Protein AF-A0A671Q4H2-F1 (afdb_monomer)

Secondary structure (DSSP, 8-state):
----HHHHHHHHHHHHHTT--TT-SSTTGGGGSHHHHHHHHHH-TTTS-HHHHTTSPP-SS--HHHHHHHHHHHHHHHHHHHHHHHHHHHHHHHHHHHHHHHHHHHHHHHHHHHHHHHHHHHHHHHHHHHHHHHHHHHHHHHHHHHHHHHHHHHHHHHHHHHHHHHHHHHHHHHHHHHHHHHHHHHHHHHHHHHHHHHHHHHHHHHHHHHHHHHHTT--------HHHHHHHHHHHHHHHHHHHHHHHHHHHHHHHHHHHHHHHHHHHHHHHHHHHHHHHHHHHHHHHHHHHHHH---S--S---HHHHHHHHHHHHHHHHHHHHHHHHHHHHHHHHHHHHHHHHHHHHHHHHHHHHHHHHHSSS-------HHHHHHHHHHHHHTTS-----

pLDDT: mean 83.8, std 16.34, range [29.48, 98.38]

Mean predicted aligned error: 22.12 Å

Sequence (393 aa):
MSLNKHQLSDSLFIWLQTFQVPSCVSKHELTSGVAIAHVLNKIDSSWFNETWLSRIKEDGGTNWRLKVSNLKKILQSMMEYYHDVSYVLQVRLLEERNHVYMQRTCELEEELRRANAIRSQLDTYKRQVKERCLHCSRQHTSLHRQCEDTVVRLQQENKTLCVQEESYRHRLEELQTQLEDSQRSQNTLETQNRLSQQQISELSAQVEELQRALQEQDSKTEDSSLLKKKLEEHLEKLHEAHSDLQRKREVIDDLEPHKIDELQEILKKKDEDMRRMEDRYKRYVEKARTVIKTLDPKQKSSAVPAEVQVLKNQLTEKDRKIQHLEHDFERTRSRHDQEEKLIISAWYNMGMALHQKVAGERSGPSSAPAQSFLAQQRQWTQARRGLSRLQPR

Structure (mmCIF, N/CA/C/O backbone):
data_AF-A0A671Q4H2-F1
#
_entry.id   AF-A0A671Q4H2-F1
#
loop_
_atom_site.group_PDB
_atom_site.id
_atom_site.type_symbol
_atom_site.label_atom_id
_atom_site.label_alt_id
_atom_site.label_comp_id
_atom_site.label_asym_id
_atom_site.label_entity_id
_atom_site.label_seq_id
_atom_site.pdbx_PDB_ins_code
_atom_site.Cartn_x
_atom_site.Cartn_y
_atom_site.Cartn_z
_atom_site.occupancy
_atom_site.B_iso_or_equiv
_atom_site.auth_seq_id
_atom_site.auth_comp_id
_atom_site.auth_asym_id
_atom_site.auth_atom_id
_atom_site.pdbx_PDB_model_num
ATOM 1 N N . MET A 1 1 ? 18.359 29.100 -56.037 1.00 44.12 1 MET A N 1
ATOM 2 C CA . MET A 1 1 ? 19.430 30.046 -56.420 1.00 44.12 1 MET A CA 1
ATOM 3 C C . MET A 1 1 ? 20.361 29.335 -57.384 1.00 44.12 1 MET A C 1
ATOM 5 O O . MET A 1 1 ? 20.897 28.300 -57.011 1.00 44.12 1 MET A O 1
ATOM 9 N N . SER A 1 2 ? 20.484 29.791 -58.632 1.00 55.50 2 SER A N 1
ATOM 10 C CA . SER A 1 2 ? 21.383 29.145 -59.594 1.00 55.50 2 SER A CA 1
ATOM 11 C C . SER A 1 2 ? 22.828 29.434 -59.194 1.00 55.50 2 SER A C 1
ATOM 13 O O . SER A 1 2 ? 23.267 30.581 -59.288 1.00 55.50 2 SER A O 1
ATOM 15 N N . LEU A 1 3 ? 23.565 28.423 -58.727 1.00 60.41 3 LEU A N 1
ATOM 16 C CA . LEU A 1 3 ? 25.007 28.558 -58.531 1.00 60.41 3 LEU A CA 1
ATOM 17 C C . LEU A 1 3 ? 25.649 29.000 -59.851 1.00 60.41 3 LEU A C 1
ATOM 19 O O . LEU A 1 3 ? 25.435 28.368 -60.890 1.00 60.41 3 LEU A O 1
ATOM 23 N N . ASN A 1 4 ? 26.454 30.063 -59.807 1.00 81.75 4 ASN A N 1
ATOM 24 C CA . ASN A 1 4 ? 27.285 30.442 -60.939 1.00 81.75 4 ASN A CA 1
ATOM 25 C C . ASN A 1 4 ? 28.351 29.351 -61.135 1.00 81.75 4 ASN A C 1
ATOM 27 O O . ASN A 1 4 ? 29.315 29.254 -60.374 1.00 81.75 4 ASN A O 1
ATOM 31 N N . LYS A 1 5 ? 28.147 28.495 -62.142 1.00 78.56 5 LYS A N 1
ATOM 32 C CA . LYS A 1 5 ? 28.994 27.325 -62.418 1.00 78.56 5 LYS A CA 1
ATOM 33 C C . LYS A 1 5 ? 30.460 27.701 -62.654 1.00 78.56 5 LYS A C 1
ATOM 35 O O . LYS A 1 5 ? 31.338 26.891 -62.376 1.00 78.56 5 LYS A O 1
ATOM 40 N N . HIS A 1 6 ? 30.730 28.908 -63.154 1.00 79.19 6 HIS A N 1
ATOM 41 C CA . HIS A 1 6 ? 32.094 29.382 -63.393 1.00 79.19 6 HIS A CA 1
ATOM 42 C C . HIS A 1 6 ? 32.802 29.714 -62.082 1.00 79.19 6 HIS A C 1
ATOM 44 O O . HIS A 1 6 ? 33.867 29.163 -61.829 1.00 79.19 6 HIS A O 1
ATOM 50 N N . GLN A 1 7 ? 32.143 30.469 -61.197 1.00 83.56 7 GLN A N 1
ATOM 51 C CA . GLN A 1 7 ? 32.669 30.776 -59.865 1.00 83.56 7 GLN A CA 1
ATOM 52 C C . GLN A 1 7 ? 32.925 29.503 -59.043 1.00 83.56 7 GLN A C 1
ATOM 54 O O . GLN A 1 7 ? 33.962 29.381 -58.396 1.00 83.56 7 GLN A O 1
ATOM 59 N N . LEU A 1 8 ? 32.017 28.521 -59.114 1.00 84.38 8 LEU A N 1
ATOM 60 C CA . LEU A 1 8 ? 32.215 27.223 -58.466 1.00 84.38 8 LEU A CA 1
ATOM 61 C C . LEU A 1 8 ? 33.423 26.474 -59.052 1.00 84.38 8 LEU A C 1
ATOM 63 O O . LEU A 1 8 ? 34.236 25.944 -58.302 1.00 84.38 8 LEU A O 1
ATOM 67 N N . SER A 1 9 ? 33.559 26.442 -60.381 1.00 84.69 9 SER A N 1
ATOM 68 C CA . SER A 1 9 ? 34.696 25.799 -61.047 1.00 84.69 9 SER A CA 1
ATOM 69 C C . SER A 1 9 ? 36.030 26.464 -60.702 1.00 84.69 9 SER A C 1
ATOM 71 O O . SER A 1 9 ? 37.021 25.751 -60.583 1.00 84.69 9 SER A O 1
ATOM 73 N N . ASP A 1 10 ? 36.068 27.790 -60.545 1.00 86.38 10 ASP A N 1
ATOM 74 C CA . ASP A 1 10 ? 37.256 28.526 -60.097 1.00 86.38 10 ASP A CA 1
ATOM 75 C C . ASP A 1 10 ? 37.644 28.142 -58.668 1.00 86.38 10 ASP A C 1
ATOM 77 O O . ASP A 1 10 ? 38.788 27.767 -58.416 1.00 86.38 10 ASP A O 1
ATOM 81 N N . SER A 1 11 ? 36.684 28.161 -57.739 1.00 89.44 11 SER A N 1
ATOM 82 C CA . SER A 1 11 ? 36.936 27.786 -56.343 1.00 89.44 11 SER A CA 1
ATOM 83 C C . SER A 1 11 ? 37.366 26.323 -56.197 1.00 89.44 11 SER A C 1
ATOM 85 O O . SER A 1 11 ? 38.308 26.032 -55.462 1.00 89.44 11 SER A O 1
ATOM 87 N N . LEU A 1 12 ? 36.722 25.402 -56.923 1.00 88.88 12 LEU A N 1
ATOM 88 C CA . LEU A 1 12 ? 37.090 23.984 -56.913 1.00 88.88 12 LEU A CA 1
ATOM 89 C C . LEU A 1 12 ? 38.470 23.743 -57.525 1.00 88.88 12 LEU A C 1
ATOM 91 O O . LEU A 1 12 ? 39.203 22.888 -57.040 1.00 88.88 12 LEU A O 1
ATOM 95 N N . PHE A 1 13 ? 38.846 24.495 -58.560 1.00 87.94 13 PHE A N 1
ATOM 96 C CA . PHE A 1 13 ? 40.175 24.390 -59.155 1.00 87.94 13 PHE A CA 1
ATOM 97 C C . PHE A 1 13 ? 41.271 24.818 -58.173 1.00 87.94 13 PHE A C 1
ATOM 99 O O . PHE A 1 13 ? 42.241 24.086 -57.998 1.00 87.94 13 PHE A O 1
ATOM 106 N N . ILE A 1 14 ? 41.079 25.944 -57.473 1.00 89.12 14 ILE A N 1
ATOM 107 C CA . ILE A 1 14 ? 42.003 26.405 -56.422 1.00 89.12 14 ILE A CA 1
ATOM 108 C C . ILE A 1 14 ? 42.139 25.344 -55.322 1.00 89.12 14 ILE A C 1
ATOM 110 O O . ILE A 1 14 ? 43.246 25.055 -54.874 1.00 89.12 14 ILE A O 1
ATOM 114 N N . TRP A 1 15 ? 41.026 24.728 -54.914 1.00 92.06 15 TRP A N 1
ATOM 115 C CA . TRP A 1 15 ? 41.045 23.633 -53.943 1.00 92.06 15 TRP A CA 1
ATOM 116 C C . TRP A 1 15 ? 41.792 22.396 -54.467 1.00 92.06 15 TRP A C 1
ATOM 118 O O . TRP A 1 15 ? 42.620 21.842 -53.756 1.00 92.06 15 TRP A O 1
ATOM 128 N N . LEU A 1 16 ? 41.589 21.984 -55.722 1.00 89.81 16 LEU A N 1
ATOM 129 C CA . LEU A 1 16 ? 42.325 20.853 -56.307 1.00 89.81 16 LEU A CA 1
ATOM 130 C C . LEU A 1 16 ? 43.844 21.096 -56.333 1.00 89.81 16 LEU A C 1
ATOM 132 O O . LEU A 1 16 ? 44.620 20.173 -56.082 1.00 89.81 16 LEU A O 1
ATOM 136 N N . GLN A 1 17 ? 44.283 22.337 -56.565 1.00 89.06 17 GLN A N 1
ATOM 137 C CA . GLN A 1 17 ? 45.705 22.692 -56.567 1.00 89.06 17 GLN A CA 1
ATOM 138 C C . GLN A 1 17 ? 46.384 22.498 -55.202 1.00 89.06 17 GLN A C 1
ATOM 140 O O . GLN A 1 17 ? 47.594 22.258 -55.162 1.00 89.06 17 GLN A O 1
ATOM 145 N N . THR A 1 18 ? 45.643 22.508 -54.084 1.00 91.31 18 THR A N 1
ATOM 146 C CA . THR A 1 18 ? 46.237 22.282 -52.752 1.00 91.31 18 THR A CA 1
ATOM 147 C C . THR A 1 18 ? 46.792 20.869 -52.586 1.00 91.31 18 THR A C 1
ATOM 149 O O . THR A 1 18 ? 47.650 20.648 -51.735 1.00 91.31 18 THR A O 1
ATOM 152 N N . PHE A 1 19 ? 46.341 19.910 -53.400 1.00 89.06 19 PHE A N 1
ATOM 153 C CA . PHE A 1 19 ? 46.813 18.525 -53.358 1.00 89.06 19 PHE A CA 1
ATOM 154 C C . PHE A 1 19 ? 48.172 18.319 -54.035 1.00 89.06 19 PHE A C 1
ATOM 156 O O . PHE A 1 19 ? 48.761 17.249 -53.861 1.00 89.06 19 PHE A O 1
ATOM 163 N N . GLN A 1 20 ? 48.675 19.312 -54.783 1.00 88.62 20 GLN A N 1
ATOM 164 C CA . GLN A 1 20 ? 49.980 19.270 -55.457 1.00 88.62 20 GLN A CA 1
ATOM 165 C C . GLN A 1 20 ? 50.166 17.982 -56.284 1.00 88.62 20 GLN A C 1
ATOM 167 O O . GLN A 1 20 ? 51.137 17.246 -56.114 1.00 88.62 20 GLN A O 1
ATOM 172 N N . VAL A 1 21 ? 49.174 17.657 -57.117 1.00 86.69 21 VAL A N 1
ATOM 173 C CA . VAL A 1 21 ? 49.172 16.454 -57.967 1.00 86.69 21 VAL A CA 1
ATOM 174 C C . VAL A 1 21 ? 49.657 16.764 -59.392 1.00 86.69 21 VAL A C 1
ATOM 176 O O . VAL A 1 21 ? 49.542 17.913 -59.833 1.00 86.69 21 VAL A O 1
ATOM 179 N N . PRO A 1 22 ? 50.156 15.759 -60.139 1.00 82.31 22 PRO A N 1
ATOM 180 C CA . PRO A 1 22 ? 50.504 15.920 -61.550 1.00 82.31 22 PRO A CA 1
ATOM 181 C C . PRO A 1 22 ? 49.316 16.400 -62.400 1.00 82.31 22 PRO A C 1
ATOM 183 O O . PRO A 1 22 ? 48.157 16.123 -62.086 1.00 82.31 22 PRO A O 1
ATOM 186 N N . SER A 1 23 ? 49.609 17.122 -63.489 1.00 78.44 23 SER A N 1
ATOM 187 C CA . SER A 1 23 ? 48.615 17.575 -64.484 1.00 78.44 23 SER A CA 1
ATOM 188 C C . SER A 1 23 ? 47.479 18.457 -63.927 1.00 78.44 23 SER A C 1
ATOM 190 O O . SER A 1 23 ? 46.358 18.440 -64.440 1.00 78.44 23 SER A O 1
ATOM 192 N N . CYS A 1 24 ? 47.755 19.214 -62.856 1.00 81.88 24 CYS A N 1
ATOM 193 C CA . CYS A 1 24 ? 46.817 20.135 -62.199 1.00 81.88 24 CYS A CA 1
ATOM 194 C C . CYS A 1 24 ? 47.294 21.602 -62.257 1.00 81.88 24 CYS A C 1
ATOM 196 O O . CYS A 1 24 ? 47.144 22.362 -61.297 1.00 81.88 24 CYS A O 1
ATOM 198 N N . VAL A 1 25 ? 47.892 22.019 -63.379 1.00 80.88 25 VAL A N 1
ATOM 199 C CA . VAL A 1 25 ? 48.411 23.389 -63.563 1.00 80.88 25 VAL A CA 1
ATOM 200 C C . VAL A 1 25 ? 47.384 24.282 -64.259 1.00 80.88 25 VAL A C 1
ATOM 202 O O . VAL A 1 25 ? 47.241 25.455 -63.919 1.00 80.88 25 VAL A O 1
ATOM 205 N N . SER A 1 26 ? 46.606 23.715 -65.185 1.00 84.25 26 SER A N 1
ATOM 206 C CA . SER A 1 26 ? 45.548 24.416 -65.920 1.00 84.25 26 SER A CA 1
ATOM 207 C C . SER A 1 26 ? 44.223 23.656 -65.879 1.00 84.25 26 SER A C 1
ATOM 209 O O . SER A 1 26 ? 44.186 22.426 -65.883 1.00 84.25 26 SER A O 1
ATOM 211 N N . LYS A 1 27 ? 43.100 24.384 -65.944 1.00 81.38 27 LYS A N 1
ATOM 212 C CA . LYS A 1 27 ? 41.759 23.784 -66.069 1.00 81.38 27 LYS A CA 1
ATOM 213 C C . LYS A 1 27 ? 41.634 22.865 -67.288 1.00 81.38 27 LYS A C 1
ATOM 215 O O . LYS A 1 27 ? 40.866 21.907 -67.256 1.00 81.38 27 LYS A O 1
ATOM 220 N N . HIS A 1 28 ? 42.387 23.134 -68.355 1.00 80.25 28 HIS A N 1
ATOM 221 C CA . HIS A 1 28 ? 42.393 22.284 -69.546 1.00 80.25 28 HIS A CA 1
ATOM 222 C C . HIS A 1 28 ? 43.015 20.907 -69.283 1.00 80.25 28 HIS A C 1
ATOM 224 O O . HIS A 1 28 ? 42.576 19.923 -69.878 1.00 80.25 28 HIS A O 1
ATOM 230 N N . GLU A 1 29 ? 43.977 20.803 -68.367 1.00 82.25 29 GLU A N 1
ATOM 231 C CA . GLU A 1 29 ? 44.638 19.538 -68.024 1.00 82.25 29 GLU A CA 1
ATOM 232 C C . GLU A 1 29 ? 43.724 18.622 -67.203 1.00 82.25 29 GLU A C 1
ATOM 234 O O . GLU A 1 29 ? 43.750 17.403 -67.388 1.00 82.25 29 GLU A O 1
ATOM 239 N N . LEU A 1 30 ? 42.806 19.201 -66.415 1.00 85.25 30 LEU A N 1
ATOM 240 C CA . LEU A 1 30 ? 41.781 18.446 -65.684 1.00 85.25 30 LEU A CA 1
ATOM 241 C C . LEU A 1 30 ? 40.871 17.621 -66.601 1.00 85.25 30 LEU A C 1
ATOM 243 O O . LEU A 1 30 ? 40.343 16.591 -66.183 1.00 85.25 30 LEU A O 1
ATOM 247 N N . THR A 1 31 ? 40.711 18.029 -67.867 1.00 86.62 31 THR A N 1
ATOM 248 C CA . THR A 1 31 ? 39.881 17.299 -68.843 1.00 86.62 31 THR A CA 1
ATOM 249 C C . THR A 1 31 ? 40.400 15.892 -69.144 1.00 86.62 31 THR A C 1
ATOM 251 O O . THR A 1 31 ? 39.652 15.071 -69.665 1.00 86.62 31 THR A O 1
ATOM 254 N N . SER A 1 32 ? 41.663 15.596 -68.818 1.00 88.38 32 SER A N 1
ATOM 255 C CA . SER A 1 32 ? 42.254 14.258 -68.948 1.00 88.38 32 SER A CA 1
ATOM 256 C C . SER A 1 32 ? 41.763 13.257 -67.894 1.00 88.38 32 SER A C 1
ATOM 258 O O . SER A 1 32 ? 41.869 12.046 -68.104 1.00 88.38 32 SER A O 1
ATOM 260 N N . GLY A 1 33 ? 41.243 13.754 -66.765 1.00 89.00 33 GLY A N 1
ATOM 261 C CA . GLY A 1 33 ? 40.893 12.963 -65.585 1.00 89.00 33 GLY A CA 1
ATOM 262 C C . GLY A 1 33 ? 42.085 12.550 -64.711 1.00 89.00 33 GLY A C 1
ATOM 263 O O . GLY A 1 33 ? 41.873 12.122 -63.584 1.00 89.00 33 GLY A O 1
ATOM 264 N N . VAL A 1 34 ? 43.328 12.718 -65.170 1.00 90.81 34 VAL A N 1
ATOM 265 C CA . VAL A 1 34 ? 44.542 12.238 -64.479 1.00 90.81 34 VAL A CA 1
ATOM 266 C C . VAL A 1 34 ? 44.724 12.924 -63.124 1.00 90.81 34 VAL A C 1
ATOM 268 O O . VAL A 1 34 ? 44.780 12.256 -62.094 1.00 90.81 34 VAL A O 1
ATOM 271 N N . ALA A 1 35 ? 44.697 14.259 -63.096 1.00 90.88 35 ALA A N 1
ATOM 272 C CA . ALA A 1 35 ? 44.771 15.025 -61.852 1.00 90.88 35 ALA A CA 1
ATOM 273 C C . ALA A 1 35 ? 43.654 14.653 -60.863 1.00 90.88 35 ALA A C 1
ATOM 275 O O . ALA A 1 35 ? 43.903 14.513 -59.670 1.00 90.88 35 ALA A O 1
ATOM 276 N N . ILE A 1 36 ? 42.429 14.439 -61.358 1.00 92.81 36 ILE A N 1
ATOM 277 C CA . ILE A 1 36 ? 41.286 14.042 -60.523 1.00 92.81 36 ILE A CA 1
ATOM 278 C C . ILE A 1 36 ? 41.538 12.661 -59.905 1.00 92.81 36 ILE A C 1
ATOM 280 O O . ILE A 1 36 ? 41.291 12.473 -58.718 1.00 92.81 36 ILE A O 1
ATOM 284 N N . ALA A 1 37 ? 42.075 11.713 -60.676 1.00 94.00 37 ALA A N 1
ATOM 285 C CA . ALA A 1 37 ? 42.405 10.383 -60.177 1.00 94.00 37 ALA A CA 1
ATOM 286 C C . ALA A 1 37 ? 43.486 10.418 -59.084 1.00 94.00 37 ALA A C 1
ATOM 288 O O . ALA A 1 37 ? 43.329 9.768 -58.052 1.00 94.00 37 ALA A O 1
ATOM 289 N N . HIS A 1 38 ? 44.533 11.230 -59.257 1.00 92.38 38 HIS A N 1
ATOM 290 C CA . HIS A 1 38 ? 45.553 11.420 -58.223 1.00 92.38 38 HIS A CA 1
ATOM 291 C C . HIS A 1 38 ? 44.998 12.073 -56.952 1.00 92.38 38 HIS A C 1
ATOM 293 O O . HIS A 1 38 ? 45.385 11.691 -55.850 1.00 92.38 38 HIS A O 1
ATOM 299 N N . VAL A 1 39 ? 44.080 13.037 -57.076 1.00 94.88 39 VAL A N 1
ATOM 300 C CA . VAL A 1 39 ? 43.413 13.627 -55.904 1.00 94.88 39 VAL A CA 1
ATOM 301 C C . VAL A 1 39 ? 42.565 12.586 -55.177 1.00 94.88 39 VAL A C 1
ATOM 303 O O . VAL A 1 39 ? 42.646 12.500 -53.956 1.00 94.88 39 VAL A O 1
ATOM 306 N N . LEU A 1 40 ? 41.801 11.759 -55.898 1.00 94.81 40 LEU A N 1
ATOM 307 C CA . LEU A 1 40 ? 40.991 10.696 -55.293 1.00 94.81 40 LEU A CA 1
ATOM 308 C C . LEU A 1 40 ? 41.851 9.666 -54.543 1.00 94.81 40 LEU A C 1
ATOM 310 O O . LEU A 1 40 ? 41.525 9.325 -53.409 1.00 94.81 40 LEU A O 1
ATOM 314 N N . ASN A 1 41 ? 42.988 9.256 -55.114 1.00 94.88 41 ASN A N 1
ATOM 315 C CA . ASN A 1 41 ? 43.979 8.410 -54.437 1.00 94.88 41 ASN A CA 1
ATOM 316 C C . ASN A 1 41 ? 44.547 9.057 -53.160 1.00 94.88 41 ASN A C 1
ATOM 318 O O . ASN A 1 41 ? 44.743 8.364 -52.167 1.00 94.88 41 ASN A O 1
ATOM 322 N N . LYS A 1 42 ? 44.758 10.381 -53.143 1.00 93.38 42 LYS A N 1
ATOM 323 C CA . LYS A 1 42 ? 45.187 11.098 -51.929 1.00 93.38 42 LYS A CA 1
ATOM 324 C C . LYS A 1 42 ? 44.092 11.230 -50.871 1.00 93.38 42 LYS A C 1
ATOM 326 O O . LYS A 1 42 ? 44.417 11.279 -49.689 1.00 93.38 42 LYS A O 1
ATOM 331 N N . ILE A 1 43 ? 42.828 11.346 -51.280 1.00 93.06 43 ILE A N 1
ATOM 332 C CA . ILE A 1 43 ? 41.686 11.446 -50.360 1.00 93.06 43 ILE A CA 1
ATOM 333 C C . ILE A 1 43 ? 41.469 10.113 -49.644 1.00 93.06 43 ILE A C 1
ATOM 335 O O . ILE A 1 43 ? 41.287 10.100 -48.430 1.00 93.06 43 ILE A O 1
ATOM 339 N N . ASP A 1 44 ? 41.505 9.009 -50.388 1.00 92.81 44 ASP A N 1
ATOM 340 C CA . ASP A 1 44 ? 41.329 7.671 -49.836 1.00 92.81 44 ASP A CA 1
ATOM 341 C C . ASP A 1 44 ? 42.132 6.648 -50.645 1.00 92.81 44 ASP A C 1
ATOM 343 O O . ASP A 1 44 ? 41.659 6.071 -51.630 1.00 92.81 44 ASP A O 1
ATOM 347 N N . SER A 1 45 ? 43.371 6.417 -50.214 1.00 93.44 45 SER A N 1
ATOM 348 C CA . SER A 1 45 ? 44.292 5.482 -50.866 1.00 93.44 45 SER A CA 1
ATOM 349 C C . SER A 1 45 ? 43.901 4.017 -50.669 1.00 93.44 45 SER A C 1
ATOM 351 O O . SER A 1 45 ? 44.410 3.154 -51.387 1.00 93.44 45 SER A O 1
ATOM 353 N N . SER A 1 46 ? 42.994 3.721 -49.728 1.00 91.88 46 SER A N 1
ATOM 354 C CA . SER A 1 46 ? 42.495 2.364 -49.504 1.00 91.88 46 SER A CA 1
ATOM 355 C C . SER A 1 46 ? 41.521 1.946 -50.608 1.00 91.88 46 SER A C 1
ATOM 357 O O . SER A 1 46 ? 41.635 0.841 -51.146 1.00 91.88 46 SER A O 1
ATOM 359 N N . TRP A 1 47 ? 40.634 2.863 -51.014 1.00 92.44 47 TRP A N 1
ATOM 360 C CA . TRP A 1 47 ? 39.673 2.647 -52.095 1.00 92.44 47 TRP A CA 1
ATOM 361 C C . TRP A 1 47 ? 40.269 2.954 -53.471 1.00 92.44 47 TRP A C 1
ATOM 363 O O . TRP A 1 47 ? 40.296 2.104 -54.364 1.00 92.44 47 TRP A O 1
ATOM 373 N N . PHE A 1 48 ? 40.817 4.158 -53.643 1.00 95.56 48 PHE A N 1
ATOM 374 C CA . PHE A 1 48 ? 41.436 4.612 -54.887 1.00 95.56 48 PHE A CA 1
ATOM 375 C C . PHE A 1 48 ? 42.924 4.252 -54.910 1.00 95.56 48 PHE A C 1
ATOM 377 O O . PHE A 1 48 ? 43.783 5.115 -55.044 1.00 95.56 48 PHE A O 1
ATOM 384 N N . ASN A 1 49 ? 43.245 2.971 -54.747 1.00 94.75 49 ASN A N 1
ATOM 385 C CA . ASN A 1 49 ? 44.624 2.491 -54.625 1.00 94.75 49 ASN A CA 1
ATOM 386 C C . ASN A 1 49 ? 45.451 2.611 -55.926 1.00 94.75 49 ASN A C 1
ATOM 388 O O . ASN A 1 49 ? 44.928 2.875 -57.011 1.00 94.75 49 ASN A O 1
ATOM 392 N N . GLU A 1 50 ? 46.757 2.347 -55.829 1.00 94.06 50 GLU A N 1
ATOM 393 C CA . GLU A 1 50 ? 47.702 2.397 -56.962 1.00 94.06 50 GLU A CA 1
ATOM 394 C C . GLU A 1 50 ? 47.286 1.503 -58.145 1.00 94.06 50 GLU A C 1
ATOM 396 O O . GLU A 1 50 ? 47.487 1.844 -59.312 1.00 94.06 50 GLU A O 1
ATOM 401 N N . THR A 1 51 ? 46.632 0.368 -57.868 1.00 94.56 51 THR A N 1
ATOM 402 C CA . THR A 1 51 ? 46.149 -0.542 -58.918 1.00 94.56 51 THR A CA 1
ATOM 403 C C . THR A 1 51 ? 44.998 0.084 -59.702 1.00 94.56 51 THR A C 1
ATOM 405 O O . THR A 1 51 ? 44.952 -0.039 -60.927 1.00 94.56 51 THR A O 1
ATOM 408 N N . TRP A 1 52 ? 44.076 0.776 -59.032 1.00 96.19 52 TRP A N 1
ATOM 409 C CA . TRP A 1 52 ? 43.019 1.539 -59.693 1.00 96.19 52 TRP A CA 1
ATOM 410 C C . TRP A 1 52 ? 43.590 2.730 -60.470 1.00 96.19 52 TRP A C 1
ATOM 412 O O . TRP A 1 52 ? 43.251 2.903 -61.644 1.00 96.19 52 TRP A O 1
ATOM 422 N N . LEU A 1 53 ? 44.502 3.489 -59.856 1.00 94.19 53 LEU A N 1
ATOM 423 C CA . LEU A 1 53 ? 45.135 4.664 -60.456 1.00 94.19 53 LEU A CA 1
ATOM 424 C C . LEU A 1 53 ? 45.869 4.311 -61.759 1.00 94.19 53 LEU A C 1
ATOM 426 O O . LEU A 1 53 ? 45.692 4.998 -62.763 1.00 94.19 53 LEU A O 1
ATOM 430 N N . SER A 1 54 ? 46.566 3.168 -61.801 1.00 92.62 54 SER A N 1
ATOM 431 C CA . SER A 1 54 ? 47.257 2.666 -63.004 1.00 92.62 54 SER A CA 1
ATOM 432 C C . SER A 1 54 ? 46.341 2.425 -64.220 1.00 92.62 54 SER A C 1
ATOM 434 O O . SER A 1 54 ? 46.803 2.345 -65.360 1.00 92.62 54 SER A O 1
ATOM 436 N N . ARG A 1 55 ? 45.018 2.316 -64.016 1.00 93.31 55 ARG A N 1
ATOM 437 C CA . ARG A 1 55 ? 44.034 2.138 -65.1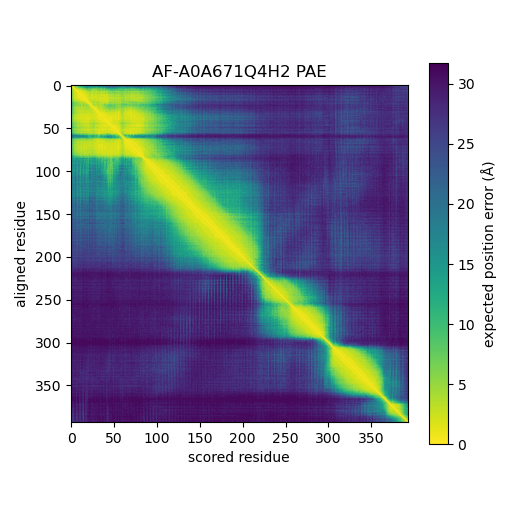01 1.00 93.31 55 ARG A CA 1
ATOM 438 C C . ARG A 1 55 ? 43.696 3.448 -65.811 1.00 93.31 55 ARG A C 1
ATOM 440 O O . ARG A 1 55 ? 43.037 3.396 -66.863 1.00 93.31 55 ARG A O 1
ATOM 447 N N . ILE A 1 56 ? 44.081 4.585 -65.237 1.00 93.38 56 ILE A N 1
ATOM 448 C CA . ILE A 1 56 ? 43.923 5.922 -65.804 1.00 93.38 56 ILE A CA 1
ATOM 449 C C . ILE A 1 56 ? 45.175 6.221 -66.621 1.00 93.38 56 ILE A C 1
ATOM 451 O O . ILE A 1 56 ? 46.282 6.241 -66.099 1.00 93.38 56 ILE A O 1
ATOM 455 N N . LYS A 1 57 ? 45.004 6.389 -67.933 1.00 89.19 57 LYS A N 1
ATOM 456 C CA . LYS A 1 57 ? 46.139 6.553 -68.848 1.00 89.19 57 LYS A CA 1
ATOM 457 C C . LYS A 1 57 ? 46.395 8.025 -69.126 1.00 89.19 57 LYS A C 1
ATOM 459 O O . LYS A 1 57 ? 45.458 8.753 -69.458 1.00 89.19 57 LYS A O 1
ATOM 464 N N . GLU A 1 58 ? 47.656 8.420 -69.067 1.00 84.12 58 GLU A N 1
ATOM 465 C CA . GLU A 1 58 ? 48.118 9.723 -69.534 1.00 84.12 58 GLU A CA 1
ATOM 466 C C . GLU A 1 58 ? 48.320 9.707 -71.055 1.00 84.12 58 GLU A C 1
ATOM 468 O O . GLU A 1 58 ? 48.753 8.707 -71.628 1.00 84.12 58 GLU A O 1
ATOM 473 N N . ASP A 1 59 ? 47.983 10.810 -71.721 1.00 71.44 59 ASP A N 1
ATOM 474 C CA . ASP A 1 59 ? 48.308 11.046 -73.129 1.00 71.44 59 ASP A CA 1
ATOM 475 C C . ASP A 1 59 ? 48.616 12.533 -73.334 1.00 71.44 59 ASP A C 1
ATOM 477 O O . ASP A 1 59 ? 48.094 13.380 -72.604 1.00 71.44 59 ASP A O 1
ATOM 481 N N . GLY A 1 60 ? 49.418 12.851 -74.353 1.00 65.38 60 GLY A N 1
ATOM 482 C CA . GLY A 1 60 ? 49.922 14.184 -74.715 1.00 65.38 60 GLY A CA 1
ATOM 483 C C . GLY A 1 60 ? 48.863 15.193 -75.190 1.00 65.38 60 GLY A C 1
ATOM 484 O O . GLY A 1 60 ? 49.163 16.088 -75.974 1.00 65.38 60 GLY A O 1
ATOM 485 N N . GLY A 1 61 ? 47.615 15.067 -74.731 1.00 64.56 61 GLY A N 1
ATOM 486 C CA . GLY A 1 61 ? 46.610 16.129 -74.759 1.00 64.56 61 GLY A CA 1
ATOM 487 C C . GLY A 1 61 ? 45.529 16.033 -75.839 1.00 64.56 61 GLY A C 1
ATOM 488 O O . GLY A 1 61 ? 44.492 16.687 -75.679 1.00 64.56 61 GLY A O 1
ATOM 489 N N . THR A 1 62 ? 45.686 15.208 -76.880 1.00 73.38 62 THR A N 1
ATOM 490 C CA . THR A 1 62 ? 44.832 15.248 -78.090 1.00 73.38 62 THR A CA 1
ATOM 491 C C . THR A 1 62 ? 43.792 14.125 -78.206 1.00 73.38 62 THR A C 1
ATOM 493 O O . THR A 1 62 ? 42.772 14.314 -78.874 1.00 73.38 62 THR A O 1
ATOM 496 N N . ASN A 1 63 ? 43.953 12.981 -77.530 1.00 86.75 63 ASN A N 1
ATOM 497 C CA . ASN A 1 63 ? 43.021 11.854 -77.660 1.00 86.75 63 ASN A CA 1
ATOM 498 C C . ASN A 1 63 ? 41.748 12.006 -76.803 1.00 86.75 63 ASN A C 1
ATOM 500 O O . ASN A 1 63 ? 41.648 11.506 -75.680 1.00 86.75 63 ASN A O 1
ATOM 504 N N . TRP A 1 64 ? 40.725 12.665 -77.353 1.00 88.56 64 TRP A N 1
ATOM 505 C CA . TRP A 1 64 ? 39.447 12.884 -76.660 1.00 88.56 64 TRP A CA 1
ATOM 506 C C . TRP A 1 64 ? 38.740 11.583 -76.236 1.00 88.56 64 TRP A C 1
ATOM 508 O O . TRP A 1 64 ? 38.086 11.562 -75.193 1.00 88.56 64 TRP A O 1
ATOM 518 N N . ARG A 1 65 ? 38.892 10.483 -76.994 1.00 89.75 65 ARG A N 1
ATOM 519 C CA . ARG A 1 65 ? 38.289 9.181 -76.647 1.00 89.75 65 ARG A CA 1
ATOM 520 C C . ARG A 1 65 ? 38.879 8.633 -75.350 1.00 89.75 65 ARG A C 1
ATOM 522 O O . ARG A 1 65 ? 38.141 8.109 -74.516 1.00 89.75 65 ARG A O 1
ATOM 529 N N . LEU A 1 66 ? 40.190 8.795 -75.162 1.00 89.81 66 LEU A N 1
ATOM 530 C CA . LEU A 1 66 ? 40.872 8.384 -73.940 1.00 89.81 66 LEU A CA 1
ATOM 531 C C . LEU A 1 66 ? 40.441 9.229 -72.739 1.00 89.81 66 LEU A C 1
ATOM 533 O O . LEU A 1 66 ? 40.120 8.668 -71.694 1.00 89.81 66 LEU A O 1
ATOM 537 N N . LYS A 1 67 ? 40.340 10.555 -72.910 1.00 89.94 67 LYS A N 1
ATOM 538 C CA . LYS A 1 67 ? 39.834 11.468 -71.870 1.00 89.94 67 LYS A CA 1
ATOM 539 C C . LYS A 1 67 ? 38.444 11.052 -71.384 1.00 89.94 67 LYS A C 1
ATOM 541 O O . LYS A 1 67 ? 38.224 10.894 -70.186 1.00 89.94 67 LYS A O 1
ATOM 546 N N . VAL A 1 68 ? 37.523 10.779 -72.313 1.00 91.88 68 VAL A N 1
ATOM 547 C CA . VAL A 1 68 ? 36.174 10.291 -71.982 1.00 91.88 68 VAL A CA 1
ATOM 548 C C . VAL A 1 68 ? 36.231 8.939 -71.266 1.00 91.88 68 VAL A C 1
ATOM 550 O O . VAL A 1 68 ? 35.513 8.737 -70.291 1.00 91.88 68 VAL A O 1
ATOM 553 N N . SER A 1 69 ? 37.090 8.017 -71.707 1.00 93.38 69 SER A N 1
ATOM 554 C CA . SER A 1 69 ? 37.275 6.724 -71.038 1.00 93.38 69 SER A CA 1
ATOM 555 C C . SER A 1 69 ? 37.786 6.876 -69.599 1.00 93.38 69 SER A C 1
ATOM 557 O O . SER A 1 69 ? 37.284 6.195 -68.707 1.00 93.38 69 SER A O 1
ATOM 559 N N . ASN A 1 70 ? 38.769 7.745 -69.357 1.00 93.69 70 ASN A N 1
ATOM 560 C CA . ASN A 1 70 ? 39.300 8.009 -68.018 1.00 93.69 70 ASN A CA 1
ATOM 561 C C . ASN A 1 70 ? 38.225 8.607 -67.107 1.00 93.69 70 ASN A C 1
ATOM 563 O O . ASN A 1 70 ? 37.980 8.089 -66.021 1.00 93.69 70 ASN A O 1
ATOM 567 N N . LEU A 1 71 ? 37.525 9.643 -67.578 1.00 94.00 71 LEU A N 1
ATOM 568 C CA . LEU A 1 71 ? 36.455 10.289 -66.818 1.00 94.00 71 LEU A CA 1
ATOM 569 C C . LEU A 1 71 ? 35.305 9.326 -66.501 1.00 94.00 71 LEU A C 1
ATOM 571 O O . LEU A 1 71 ? 34.767 9.376 -65.400 1.00 94.00 71 LEU A O 1
ATOM 575 N N . LYS A 1 72 ? 34.962 8.407 -67.415 1.00 94.12 72 LYS A N 1
ATOM 576 C CA . LYS A 1 72 ? 33.976 7.348 -67.145 1.00 94.12 72 LYS A CA 1
ATOM 577 C C . LYS A 1 72 ? 34.411 6.426 -66.005 1.00 94.12 72 LYS A C 1
ATOM 579 O O . LYS A 1 72 ? 33.597 6.135 -65.139 1.00 94.12 72 LYS A O 1
ATOM 584 N N . LYS A 1 73 ? 35.675 5.988 -65.985 1.00 94.88 73 LYS A N 1
ATOM 585 C CA . LYS A 1 73 ? 36.211 5.140 -64.903 1.00 94.88 73 LYS A CA 1
ATOM 586 C C . LYS A 1 73 ? 36.207 5.868 -63.561 1.00 94.88 73 LYS A C 1
ATOM 588 O O . LYS A 1 73 ? 35.799 5.292 -62.561 1.00 94.88 73 LYS A O 1
ATOM 593 N N . ILE A 1 74 ? 36.622 7.134 -63.561 1.00 95.50 74 ILE A N 1
ATOM 594 C CA . ILE A 1 74 ? 36.630 7.985 -62.367 1.00 95.50 74 ILE A CA 1
ATOM 595 C C . ILE A 1 74 ? 35.218 8.157 -61.823 1.00 95.50 74 ILE A C 1
ATOM 597 O O . ILE A 1 74 ? 34.983 7.904 -60.647 1.00 95.50 74 ILE A O 1
ATOM 601 N N . LEU A 1 75 ? 34.274 8.537 -62.686 1.00 93.94 75 LEU A N 1
ATOM 602 C CA . LEU A 1 75 ? 32.883 8.719 -62.296 1.00 93.94 75 LEU A CA 1
ATOM 603 C C . LEU A 1 75 ? 32.289 7.422 -61.740 1.00 93.94 75 LEU A C 1
ATOM 605 O O . LEU A 1 75 ? 31.648 7.459 -60.698 1.00 93.94 75 LEU A O 1
ATOM 609 N N . GLN A 1 76 ? 32.538 6.287 -62.396 1.00 94.50 76 GLN A N 1
ATOM 610 C CA . GLN A 1 76 ? 32.053 4.985 -61.943 1.00 94.50 76 GLN A CA 1
ATOM 611 C C . GLN A 1 76 ? 32.568 4.642 -60.539 1.00 94.50 76 GLN A C 1
ATOM 613 O O . GLN A 1 76 ? 31.766 4.402 -59.643 1.00 94.50 76 GLN A O 1
ATOM 618 N N . SER A 1 77 ? 33.883 4.700 -60.316 1.00 93.12 77 SER A N 1
ATOM 619 C CA . SER A 1 77 ? 34.467 4.366 -59.011 1.00 93.12 77 SER A CA 1
ATOM 620 C C . SER A 1 77 ? 34.124 5.377 -57.917 1.00 93.12 77 SER A C 1
ATOM 622 O O . SER A 1 77 ? 34.039 5.007 -56.750 1.00 93.12 77 SER A O 1
ATOM 624 N N . MET A 1 78 ? 33.899 6.644 -58.275 1.00 92.62 78 MET A N 1
ATOM 625 C CA . MET A 1 78 ? 33.401 7.664 -57.352 1.00 92.62 78 MET A CA 1
ATOM 626 C C . MET A 1 78 ? 31.945 7.390 -56.959 1.00 92.62 78 MET A C 1
ATOM 628 O O . MET A 1 78 ? 31.609 7.510 -55.787 1.00 92.62 78 MET A O 1
ATOM 632 N N . MET A 1 79 ? 31.087 6.980 -57.899 1.00 89.31 79 MET A N 1
ATOM 633 C CA . MET A 1 79 ? 29.709 6.580 -57.589 1.00 89.31 79 MET A CA 1
ATOM 634 C C . MET A 1 79 ? 29.661 5.340 -56.691 1.00 89.31 79 MET A C 1
ATOM 636 O O . MET A 1 79 ? 28.887 5.331 -55.739 1.00 89.31 79 MET A O 1
ATOM 640 N N . GLU A 1 80 ? 30.500 4.336 -56.955 1.00 91.06 80 GLU A N 1
ATOM 641 C CA . GLU A 1 80 ? 30.629 3.139 -56.109 1.00 91.06 80 GLU A CA 1
ATOM 642 C C . GLU A 1 80 ? 31.107 3.508 -54.698 1.00 91.06 80 GLU A C 1
ATOM 644 O O . GLU A 1 80 ? 30.478 3.118 -53.720 1.00 91.06 80 GLU A O 1
ATOM 649 N N . TYR A 1 81 ? 32.131 4.363 -54.590 1.00 90.50 81 TYR A N 1
ATOM 650 C CA . TYR A 1 81 ? 32.616 4.882 -53.308 1.00 90.50 81 TYR A CA 1
ATOM 651 C C . TYR A 1 81 ? 31.518 5.591 -52.510 1.00 90.50 81 TYR A C 1
ATOM 653 O O . TYR A 1 81 ? 31.316 5.314 -51.330 1.00 90.50 81 TYR A O 1
ATOM 661 N N . TYR A 1 82 ? 30.784 6.505 -53.154 1.00 84.88 82 TYR A N 1
ATOM 662 C CA . TYR A 1 82 ? 29.690 7.213 -52.494 1.00 84.88 82 TYR A CA 1
ATOM 663 C C . TYR A 1 82 ? 28.575 6.272 -52.071 1.00 84.88 82 TYR A C 1
ATOM 665 O O . TYR A 1 82 ? 28.022 6.460 -50.990 1.00 84.88 82 TYR A O 1
ATOM 673 N N . HIS A 1 83 ? 28.231 5.292 -52.905 1.00 85.06 83 HIS A N 1
ATOM 674 C CA . HIS A 1 83 ? 27.190 4.336 -52.575 1.00 85.06 83 HIS A CA 1
ATOM 675 C C . HIS A 1 83 ? 27.581 3.515 -51.347 1.00 85.06 83 HIS A C 1
ATOM 677 O O . HIS A 1 83 ? 26.842 3.524 -50.367 1.00 85.06 83 HIS A O 1
ATOM 683 N N . ASP A 1 84 ? 28.766 2.909 -51.350 1.00 86.19 84 ASP A N 1
ATOM 684 C CA . ASP A 1 84 ? 29.202 2.028 -50.270 1.00 86.19 84 ASP A CA 1
ATOM 685 C C . ASP A 1 84 ? 29.438 2.802 -48.971 1.00 86.19 84 ASP A C 1
ATOM 687 O O . ASP A 1 84 ? 28.887 2.451 -47.929 1.00 86.19 84 ASP A O 1
ATOM 691 N N . VAL A 1 85 ? 30.177 3.913 -49.015 1.00 84.00 85 VAL A N 1
ATOM 692 C CA . VAL A 1 85 ? 30.479 4.696 -47.806 1.00 84.00 85 VAL A CA 1
ATOM 693 C C . VAL A 1 85 ? 29.217 5.345 -47.233 1.00 84.00 85 VAL A C 1
ATOM 695 O O . VAL A 1 85 ? 28.996 5.297 -46.021 1.00 84.00 85 VAL A O 1
ATOM 698 N N . SER A 1 86 ? 28.352 5.925 -48.073 1.00 80.69 86 SER A N 1
ATOM 699 C CA . SER A 1 86 ? 27.116 6.557 -47.595 1.00 80.69 86 SER A CA 1
ATOM 700 C C . SER A 1 86 ? 26.113 5.531 -47.082 1.00 80.69 86 SER A C 1
ATOM 702 O O . SER A 1 86 ? 25.471 5.781 -46.062 1.00 80.69 86 SER A O 1
ATOM 704 N N . TYR A 1 87 ? 25.956 4.395 -47.766 1.00 81.81 87 TYR A N 1
ATOM 705 C CA . TYR A 1 87 ? 25.023 3.354 -47.347 1.00 81.81 87 TYR A CA 1
ATOM 706 C C . TYR A 1 87 ? 25.476 2.715 -46.035 1.00 81.81 87 TYR A C 1
ATOM 708 O O . TYR A 1 87 ? 24.672 2.591 -45.115 1.00 81.81 87 TYR A O 1
ATOM 716 N N . VAL A 1 88 ? 26.769 2.409 -45.890 1.00 84.56 88 VAL A N 1
ATOM 717 C CA . VAL A 1 88 ? 27.326 1.851 -44.648 1.00 84.56 88 VAL A CA 1
ATOM 718 C C . VAL A 1 88 ? 27.160 2.820 -43.475 1.00 84.56 88 VAL A C 1
ATOM 720 O O . VAL A 1 88 ? 26.704 2.411 -42.406 1.00 84.56 88 VAL A O 1
ATOM 723 N N . LEU A 1 89 ? 27.460 4.111 -43.661 1.00 86.19 89 LEU A N 1
ATOM 724 C CA . LEU A 1 89 ? 27.245 5.119 -42.615 1.00 86.19 89 LEU A CA 1
ATOM 725 C C . LEU A 1 89 ? 25.762 5.259 -42.250 1.00 86.19 89 LEU A C 1
ATOM 727 O O . LEU A 1 89 ? 25.423 5.355 -41.071 1.00 86.19 89 LEU A O 1
ATOM 731 N N . GLN A 1 90 ? 24.870 5.242 -43.241 1.00 87.00 90 GLN A N 1
ATOM 732 C CA . GLN A 1 90 ? 23.433 5.342 -43.010 1.00 87.00 90 GLN A CA 1
ATOM 733 C C . GLN A 1 90 ? 22.882 4.117 -42.272 1.00 87.00 90 GLN A C 1
ATOM 735 O O . GLN A 1 90 ? 22.101 4.283 -41.336 1.00 87.00 90 GLN A O 1
ATOM 740 N N . VAL A 1 91 ? 23.297 2.907 -42.652 1.00 88.38 91 VAL A N 1
ATOM 741 C CA . VAL A 1 91 ? 22.916 1.663 -41.969 1.00 88.38 91 VAL A CA 1
ATOM 742 C C . VAL A 1 91 ? 23.393 1.690 -40.524 1.00 88.38 91 VAL A C 1
ATOM 744 O O . VAL A 1 91 ? 22.588 1.470 -39.626 1.00 88.38 91 VAL A O 1
ATOM 747 N N . ARG A 1 92 ? 24.647 2.075 -40.276 1.00 87.81 92 ARG A N 1
ATOM 748 C CA . ARG A 1 92 ? 25.192 2.163 -38.917 1.00 87.81 92 ARG A CA 1
ATOM 749 C C . ARG A 1 92 ? 24.423 3.155 -38.037 1.00 87.81 92 ARG A C 1
ATOM 751 O O . ARG A 1 92 ? 24.073 2.833 -36.907 1.00 87.81 92 ARG A O 1
ATOM 758 N N . LEU A 1 93 ? 24.099 4.339 -38.560 1.00 91.38 93 LEU A N 1
ATOM 759 C CA . LEU A 1 93 ? 23.284 5.323 -37.835 1.00 91.38 93 LEU A CA 1
ATOM 760 C C . LEU A 1 93 ? 21.864 4.809 -37.560 1.00 91.38 93 LEU A C 1
ATOM 762 O O . LEU A 1 93 ? 21.288 5.087 -36.506 1.00 91.38 93 LEU A O 1
ATOM 766 N N . LEU A 1 94 ? 21.281 4.067 -38.504 1.00 93.69 94 LEU A N 1
ATOM 767 C CA . LEU A 1 94 ? 19.979 3.432 -38.322 1.00 93.69 94 LEU A CA 1
ATOM 768 C C . LEU A 1 94 ? 20.025 2.332 -37.258 1.00 93.69 94 LEU A C 1
ATOM 770 O O . LEU A 1 94 ? 19.112 2.264 -36.438 1.00 93.69 94 LEU A O 1
ATOM 774 N N . GLU A 1 95 ? 21.072 1.512 -37.238 1.00 93.56 95 GLU A N 1
ATOM 775 C CA . GLU A 1 95 ? 21.296 0.479 -36.224 1.00 93.56 95 GLU A CA 1
ATOM 776 C C . GLU A 1 95 ? 21.466 1.086 -34.830 1.00 93.56 95 GLU A C 1
ATOM 778 O O . GLU A 1 95 ? 20.776 0.670 -33.900 1.00 93.56 95 GLU A O 1
ATOM 783 N N . GLU A 1 96 ? 22.300 2.120 -34.690 1.00 95.31 96 GLU A N 1
ATOM 784 C CA . GLU A 1 96 ? 22.480 2.852 -33.430 1.00 95.31 96 GLU A CA 1
ATOM 785 C C . GLU A 1 96 ? 21.149 3.445 -32.944 1.00 95.31 96 GLU A C 1
ATOM 787 O O . GLU A 1 96 ? 20.766 3.279 -31.783 1.00 95.31 96 GLU A O 1
ATOM 792 N N . ARG A 1 97 ? 20.378 4.069 -33.844 1.00 95.56 97 ARG A N 1
ATOM 793 C CA . ARG A 1 97 ? 19.065 4.628 -33.497 1.00 95.56 97 ARG A CA 1
ATOM 794 C C . ARG A 1 97 ? 18.052 3.548 -33.113 1.00 95.56 97 ARG A C 1
ATOM 796 O O . ARG A 1 97 ? 17.292 3.744 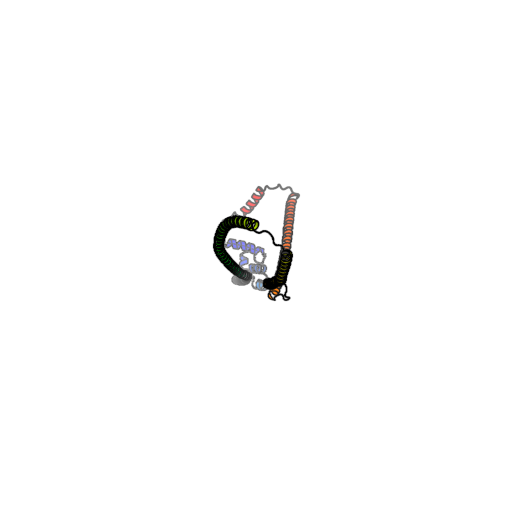-32.164 1.00 95.56 97 ARG A O 1
ATOM 803 N N . ASN A 1 98 ? 18.037 2.420 -33.818 1.00 95.94 98 ASN A N 1
ATOM 804 C CA . ASN A 1 98 ? 17.174 1.283 -33.499 1.00 95.94 98 ASN A CA 1
ATOM 805 C C . ASN A 1 98 ? 17.545 0.660 -32.149 1.00 95.94 98 ASN A C 1
ATOM 807 O O . ASN A 1 98 ? 16.650 0.296 -31.389 1.00 95.94 98 ASN A O 1
ATOM 811 N N . HIS A 1 99 ? 18.837 0.585 -31.821 1.00 97.12 99 HIS A N 1
ATOM 812 C CA . HIS A 1 99 ? 19.302 0.098 -30.527 1.00 97.12 99 HIS A CA 1
ATOM 813 C C . HIS A 1 99 ? 18.800 0.984 -29.381 1.00 97.12 99 HIS A C 1
ATOM 815 O O . HIS A 1 99 ? 18.206 0.476 -28.431 1.00 97.12 99 HIS A O 1
ATOM 821 N N . VAL A 1 100 ? 18.935 2.309 -29.509 1.00 97.12 100 VAL A N 1
ATOM 822 C CA . VAL A 1 100 ? 18.419 3.269 -28.515 1.00 97.12 100 VAL A CA 1
ATOM 823 C C . VAL A 1 100 ? 16.898 3.175 -28.382 1.00 97.12 100 VAL A C 1
ATOM 825 O O . VAL A 1 100 ? 16.373 3.174 -27.269 1.00 97.12 100 VAL A O 1
ATOM 828 N N . TYR A 1 101 ? 16.174 3.059 -29.500 1.00 96.56 101 TYR A N 1
ATOM 829 C CA . TYR A 1 101 ? 14.721 2.879 -29.477 1.00 96.56 101 TYR A CA 1
ATOM 830 C C . TYR A 1 101 ? 14.315 1.590 -28.748 1.00 96.56 101 TYR A C 1
ATOM 832 O O . TYR A 1 101 ? 13.406 1.608 -27.916 1.00 96.56 101 TYR A O 1
ATOM 840 N N . MET A 1 102 ? 15.006 0.482 -29.026 1.00 96.94 102 MET A N 1
ATOM 841 C CA . MET A 1 102 ? 14.755 -0.803 -28.377 1.00 96.94 102 MET A CA 1
ATOM 842 C C . MET A 1 102 ? 15.028 -0.727 -26.874 1.00 96.94 102 MET A C 1
ATOM 844 O O . MET A 1 102 ? 14.175 -1.110 -26.078 1.00 96.94 102 MET A O 1
ATOM 848 N N . GLN A 1 103 ? 16.171 -0.161 -26.474 1.00 96.62 103 GLN A N 1
ATOM 849 C CA . GLN A 1 103 ? 16.515 0.032 -25.066 1.00 96.62 103 GLN A CA 1
ATOM 850 C C . GLN A 1 103 ? 15.452 0.870 -24.347 1.00 96.62 103 GLN A C 1
ATOM 852 O O . GLN A 1 103 ? 14.949 0.466 -23.298 1.00 96.62 103 GLN A O 1
ATOM 857 N N . ARG A 1 104 ? 15.045 1.995 -24.946 1.00 97.56 104 ARG A N 1
ATOM 858 C CA . ARG A 1 104 ? 14.003 2.855 -24.381 1.00 97.56 104 ARG A CA 1
ATOM 859 C C . ARG A 1 104 ? 12.667 2.128 -24.244 1.00 97.56 104 ARG A C 1
ATOM 861 O O . ARG A 1 104 ? 11.953 2.338 -23.268 1.00 97.56 104 ARG A O 1
ATOM 868 N N . THR A 1 105 ? 12.328 1.279 -25.209 1.00 96.56 105 THR A N 1
ATOM 869 C CA . THR A 1 105 ? 11.107 0.465 -25.166 1.00 96.56 105 THR A CA 1
ATOM 870 C C . THR A 1 105 ? 11.157 -0.518 -23.995 1.00 96.56 105 THR A C 1
ATOM 872 O O . THR A 1 105 ? 10.219 -0.557 -23.202 1.00 96.56 105 THR A O 1
ATOM 875 N N . CYS A 1 106 ? 12.276 -1.223 -23.804 1.00 97.00 106 CYS A N 1
ATOM 876 C CA . CYS A 1 106 ? 12.474 -2.122 -22.664 1.00 97.00 106 CYS A CA 1
ATOM 877 C C . CYS A 1 106 ? 12.370 -1.395 -21.311 1.00 97.00 106 CYS A C 1
ATOM 879 O O . CYS A 1 106 ? 11.708 -1.889 -20.396 1.00 97.00 106 CYS A O 1
ATOM 881 N N . GLU A 1 107 ? 12.980 -0.211 -21.184 1.00 97.19 107 GLU A N 1
ATOM 882 C CA . GLU A 1 107 ? 12.898 0.622 -19.974 1.00 97.19 107 GLU A CA 1
ATOM 883 C C . GLU A 1 107 ? 11.444 0.999 -19.647 1.00 97.19 107 GLU A C 1
ATOM 885 O O . GLU A 1 107 ? 10.990 0.813 -18.516 1.00 97.19 107 GLU A O 1
ATOM 890 N N . LEU A 1 108 ? 10.688 1.465 -20.648 1.00 96.94 108 LEU A N 1
ATOM 891 C CA . LEU A 1 108 ? 9.278 1.830 -20.487 1.00 96.94 108 LEU A CA 1
ATOM 892 C C . LEU A 1 108 ? 8.408 0.625 -20.106 1.00 96.94 108 LEU A C 1
ATOM 894 O O . LEU A 1 108 ? 7.506 0.748 -19.275 1.00 96.94 108 LEU A O 1
ATOM 898 N N . GLU A 1 109 ? 8.674 -0.554 -20.670 1.00 97.62 109 GLU A N 1
ATOM 899 C CA . GLU A 1 109 ? 7.969 -1.776 -20.280 1.00 97.62 109 GLU A CA 1
ATOM 900 C C . GLU A 1 109 ? 8.251 -2.171 -18.827 1.00 97.62 109 GLU A C 1
ATOM 902 O O . GLU A 1 109 ? 7.345 -2.599 -18.106 1.00 97.62 109 GLU A O 1
ATOM 907 N N . GLU A 1 110 ? 9.493 -2.030 -18.364 1.00 97.25 110 GLU A N 1
ATOM 908 C CA . GLU A 1 110 ? 9.838 -2.275 -16.966 1.00 97.25 110 GLU A CA 1
ATOM 909 C C . GLU A 1 110 ? 9.164 -1.284 -16.017 1.00 97.25 110 GLU A C 1
ATOM 911 O O . GLU A 1 110 ? 8.624 -1.693 -14.984 1.00 97.25 110 GLU A O 1
ATOM 916 N N . GLU A 1 111 ? 9.163 0.005 -16.356 1.00 97.12 111 GLU A N 1
ATOM 917 C CA . GLU A 1 111 ? 8.441 1.034 -15.607 1.00 97.12 111 GLU A CA 1
ATOM 918 C C . GLU A 1 111 ? 6.945 0.721 -15.535 1.00 97.12 111 GLU A C 1
ATOM 920 O O . GLU A 1 111 ? 6.359 0.761 -14.450 1.00 97.12 111 GLU A O 1
ATOM 925 N N . LEU A 1 112 ? 6.340 0.304 -16.651 1.00 97.75 112 LEU A N 1
ATOM 926 C CA . LEU A 1 112 ? 4.942 -0.110 -16.694 1.00 97.75 112 LEU A CA 1
ATOM 927 C C . LEU A 1 112 ? 4.679 -1.332 -15.800 1.00 97.75 112 LEU A C 1
ATOM 929 O O . LEU A 1 112 ? 3.687 -1.355 -15.067 1.00 97.75 112 LEU A O 1
ATOM 933 N N . ARG A 1 113 ? 5.570 -2.336 -15.798 1.00 98.12 113 ARG A N 1
ATOM 934 C CA . ARG A 1 113 ? 5.466 -3.499 -14.895 1.00 98.12 113 ARG A CA 1
ATOM 935 C C . ARG A 1 113 ? 5.530 -3.076 -13.425 1.00 98.12 113 ARG A C 1
ATOM 937 O O . ARG A 1 113 ? 4.698 -3.523 -12.634 1.00 98.12 113 ARG A O 1
ATOM 944 N N . ARG A 1 114 ? 6.457 -2.181 -13.057 1.00 98.19 114 ARG A N 1
ATOM 945 C CA . ARG A 1 114 ? 6.565 -1.633 -11.689 1.00 98.19 114 ARG A CA 1
ATOM 946 C C . ARG A 1 114 ? 5.305 -0.852 -11.300 1.00 98.19 114 ARG A C 1
ATOM 948 O O . ARG A 1 114 ? 4.751 -1.088 -10.226 1.00 98.19 114 ARG A O 1
ATOM 955 N N . ALA A 1 115 ? 4.806 0.012 -12.183 1.00 96.81 115 ALA A N 1
ATOM 956 C CA . ALA A 1 115 ? 3.588 0.788 -11.958 1.00 96.81 115 ALA A CA 1
ATOM 957 C C . ALA A 1 115 ? 2.354 -0.113 -11.774 1.00 96.81 115 ALA A C 1
ATOM 959 O O . ALA A 1 115 ? 1.549 0.108 -10.867 1.00 96.81 115 ALA A O 1
ATOM 960 N N . ASN A 1 116 ? 2.224 -1.170 -12.580 1.00 97.50 116 ASN A N 1
ATOM 961 C CA . ASN A 1 116 ? 1.139 -2.145 -12.455 1.00 97.50 116 ASN A CA 1
ATOM 962 C C . ASN A 1 116 ? 1.201 -2.915 -11.125 1.00 97.50 116 ASN A C 1
ATOM 964 O O . ASN A 1 116 ? 0.160 -3.135 -10.503 1.00 97.50 116 ASN A O 1
ATOM 968 N N . ALA A 1 117 ? 2.399 -3.277 -10.653 1.00 97.81 117 ALA A N 1
ATOM 969 C CA . ALA A 1 117 ? 2.575 -3.923 -9.353 1.00 97.81 117 ALA A CA 1
ATOM 970 C C . ALA A 1 117 ? 2.137 -3.007 -8.196 1.00 97.81 117 ALA A C 1
ATOM 972 O O . ALA A 1 117 ? 1.381 -3.437 -7.322 1.00 97.81 117 ALA A O 1
ATOM 973 N N . ILE A 1 118 ? 2.540 -1.731 -8.226 1.00 97.56 118 ILE A N 1
ATOM 974 C CA . ILE A 1 118 ? 2.122 -0.728 -7.233 1.00 97.56 118 ILE A CA 1
ATOM 975 C C . ILE A 1 118 ? 0.602 -0.527 -7.276 1.00 97.56 118 ILE A C 1
ATOM 977 O O . ILE A 1 118 ? -0.043 -0.519 -6.228 1.00 97.56 118 ILE A O 1
ATOM 981 N N . ARG A 1 119 ? 0.001 -0.431 -8.470 1.00 98.00 119 ARG A N 1
ATOM 982 C CA . ARG A 1 119 ? -1.457 -0.298 -8.625 1.00 98.00 119 ARG A CA 1
ATOM 983 C C . ARG A 1 119 ? -2.206 -1.479 -8.001 1.00 98.00 119 ARG A C 1
ATOM 985 O O . ARG A 1 119 ? -3.140 -1.267 -7.234 1.00 98.00 119 ARG A O 1
ATOM 992 N N . SER A 1 120 ? -1.753 -2.709 -8.245 1.00 97.50 120 SER A N 1
ATOM 993 C CA . SER A 1 120 ? -2.350 -3.913 -7.649 1.00 97.50 120 SER A CA 1
ATOM 994 C C . SER A 1 120 ? -2.251 -3.932 -6.116 1.00 97.50 120 SER A C 1
ATOM 996 O O . SER A 1 120 ? -3.181 -4.365 -5.424 1.00 97.50 120 SER A O 1
ATOM 998 N N . GLN A 1 121 ? -1.132 -3.457 -5.559 1.00 98.00 121 GLN A N 1
ATOM 999 C CA . GLN A 1 121 ? -0.978 -3.305 -4.110 1.00 98.00 121 GLN A CA 1
ATOM 1000 C C . GLN A 1 121 ? -1.935 -2.245 -3.559 1.00 98.00 121 GLN A C 1
ATOM 1002 O O . GLN A 1 121 ? -2.631 -2.504 -2.577 1.00 98.00 121 GLN A O 1
ATOM 1007 N N . LEU A 1 122 ? -2.039 -1.092 -4.223 1.00 97.94 122 LEU A N 1
ATOM 1008 C CA . LEU A 1 122 ? -2.950 -0.017 -3.835 1.00 97.94 122 LEU A CA 1
ATOM 1009 C C . LEU A 1 122 ? -4.412 -0.480 -3.836 1.00 97.94 122 LEU A C 1
ATOM 1011 O O . LEU A 1 122 ? -5.139 -0.199 -2.885 1.00 97.94 122 LEU A O 1
ATOM 1015 N N . ASP A 1 123 ? -4.833 -1.244 -4.845 1.00 97.81 123 ASP A N 1
ATOM 1016 C CA . ASP A 1 123 ? -6.184 -1.815 -4.908 1.00 97.81 123 ASP A CA 1
ATOM 1017 C C . ASP A 1 123 ? -6.458 -2.782 -3.752 1.00 97.81 123 ASP A C 1
ATOM 1019 O O . ASP A 1 123 ? -7.570 -2.838 -3.220 1.00 97.81 123 ASP A O 1
ATOM 1023 N N . THR A 1 124 ? -5.434 -3.521 -3.324 1.00 97.88 124 THR A N 1
ATOM 1024 C CA . THR A 1 124 ? -5.523 -4.423 -2.173 1.00 97.88 124 THR A CA 1
ATOM 1025 C C . THR A 1 124 ? -5.647 -3.640 -0.868 1.00 97.88 124 THR A C 1
ATOM 1027 O O . THR A 1 124 ? -6.557 -3.914 -0.084 1.00 97.88 124 THR A O 1
ATOM 1030 N N . TYR A 1 125 ? -4.822 -2.611 -0.659 1.00 97.50 125 TYR A N 1
ATOM 1031 C CA . TYR A 1 125 ? -4.937 -1.738 0.513 1.00 97.50 125 TYR A CA 1
ATOM 1032 C C . TYR A 1 125 ? -6.277 -0.999 0.551 1.00 97.50 125 TYR A C 1
ATOM 1034 O O . TYR A 1 125 ? -6.918 -0.931 1.598 1.00 97.50 125 TYR A O 1
ATOM 1042 N N . LYS A 1 126 ? -6.765 -0.516 -0.595 1.00 98.38 126 LYS A N 1
ATOM 1043 C CA . LYS A 1 126 ? -8.077 0.129 -0.710 1.00 98.38 126 LYS A CA 1
ATOM 1044 C C . LYS A 1 126 ? -9.214 -0.819 -0.312 1.00 98.38 126 LYS A C 1
ATOM 1046 O O . LYS A 1 126 ? -10.132 -0.398 0.393 1.00 98.38 126 LYS A O 1
ATOM 1051 N N . ARG A 1 127 ? -9.145 -2.096 -0.715 1.00 97.94 127 ARG A N 1
ATOM 1052 C CA . ARG A 1 127 ? -10.097 -3.138 -0.284 1.00 97.94 127 ARG A CA 1
ATOM 1053 C C . ARG A 1 127 ? -10.039 -3.374 1.227 1.00 97.94 127 ARG A C 1
ATOM 1055 O O . ARG A 1 127 ? -11.081 -3.312 1.871 1.00 97.94 127 ARG A O 1
ATOM 1062 N N . GLN A 1 128 ? -8.844 -3.525 1.799 1.00 97.44 128 GLN A N 1
ATOM 1063 C CA . GLN A 1 128 ? -8.667 -3.719 3.245 1.00 97.44 128 GLN A CA 1
ATOM 1064 C C . GLN A 1 128 ? -9.205 -2.544 4.072 1.00 97.44 128 GLN A C 1
ATOM 1066 O O . GLN A 1 128 ? -9.870 -2.749 5.087 1.00 97.44 128 GLN A O 1
ATOM 1071 N N . VAL A 1 129 ? -8.952 -1.304 3.642 1.00 97.88 129 VAL A N 1
ATOM 1072 C CA . VAL A 1 129 ? -9.493 -0.107 4.305 1.00 97.88 129 VAL A CA 1
ATOM 1073 C C . VAL A 1 129 ? -11.018 -0.117 4.253 1.00 97.88 129 VAL A C 1
ATOM 1075 O O . VAL A 1 129 ? -11.663 0.076 5.282 1.00 97.88 129 VAL A O 1
ATOM 1078 N N . LYS A 1 130 ? -11.607 -0.408 3.085 1.00 97.75 130 LYS A N 1
ATOM 1079 C CA . LYS A 1 130 ? -13.065 -0.486 2.932 1.00 97.75 130 LYS A CA 1
ATOM 1080 C C . LYS A 1 130 ? -13.676 -1.554 3.844 1.00 97.75 130 LYS A C 1
ATOM 1082 O O . LYS A 1 130 ? -14.668 -1.278 4.513 1.00 97.75 130 LYS A O 1
ATOM 1087 N N . GLU A 1 131 ? -13.079 -2.741 3.914 1.00 97.12 131 GLU A N 1
ATOM 1088 C CA . GLU A 1 131 ? -13.526 -3.821 4.802 1.00 97.12 131 GLU A CA 1
ATOM 1089 C C . GLU A 1 131 ? -13.416 -3.442 6.281 1.00 97.12 131 GLU A C 1
ATOM 1091 O O . GLU A 1 131 ? -14.375 -3.635 7.028 1.00 97.12 131 GLU A O 1
ATOM 1096 N N . ARG A 1 132 ? -12.302 -2.829 6.705 1.00 96.19 132 ARG A N 1
ATOM 1097 C CA . ARG A 1 132 ? -12.140 -2.341 8.084 1.00 96.19 132 ARG A CA 1
ATOM 1098 C C . ARG A 1 132 ? -13.153 -1.257 8.441 1.00 96.19 132 ARG A C 1
ATOM 1100 O O . ARG A 1 132 ? -13.710 -1.301 9.535 1.00 96.19 132 ARG A O 1
ATOM 1107 N N . CYS A 1 133 ? -13.426 -0.314 7.539 1.00 96.75 133 CYS A N 1
ATOM 1108 C CA . CYS A 1 133 ? -14.455 0.706 7.746 1.00 96.75 133 CYS A CA 1
ATOM 1109 C C . CYS A 1 133 ? -15.848 0.080 7.887 1.00 96.75 133 CYS A C 1
ATOM 1111 O O . CYS A 1 133 ? -16.585 0.434 8.805 1.00 96.75 133 CYS A O 1
ATOM 1113 N N . LEU A 1 134 ? -16.193 -0.885 7.027 1.00 97.69 134 LEU A N 1
ATOM 1114 C CA . LEU A 1 134 ? -17.460 -1.615 7.119 1.00 97.69 134 LEU A CA 1
ATOM 1115 C C . LEU A 1 134 ? -17.560 -2.421 8.419 1.00 97.69 134 LEU A C 1
ATOM 1117 O O . LEU A 1 134 ? -18.616 -2.431 9.047 1.00 97.69 134 LEU A O 1
ATOM 1121 N N . HIS A 1 135 ? -16.475 -3.069 8.847 1.00 96.69 135 HIS A N 1
ATOM 1122 C CA . HIS A 1 135 ? -16.429 -3.804 10.109 1.00 96.69 135 HIS A CA 1
ATOM 1123 C C . HIS A 1 135 ? -16.642 -2.877 11.313 1.00 96.69 135 HIS A C 1
ATOM 1125 O O . HIS A 1 135 ? -17.510 -3.144 12.140 1.00 96.69 135 HIS A O 1
ATOM 1131 N N . CYS A 1 136 ? -15.919 -1.754 11.363 1.00 95.75 136 CYS A N 1
ATOM 1132 C CA . CYS A 1 136 ? -16.068 -0.747 12.413 1.00 95.75 136 CYS A CA 1
ATOM 1133 C C . CYS A 1 136 ? -17.496 -0.178 12.453 1.00 95.75 136 CYS A C 1
ATOM 1135 O O . CYS A 1 136 ? -18.103 -0.100 13.517 1.00 95.75 136 CYS A O 1
ATOM 1137 N N . SER A 1 137 ? -18.075 0.134 11.289 1.00 96.88 137 SER A N 1
ATOM 1138 C CA . SER A 1 137 ? -19.458 0.612 11.187 1.00 96.88 137 SER A CA 1
ATOM 1139 C C . SER A 1 137 ? -20.463 -0.416 11.720 1.00 96.88 137 SER A C 1
ATOM 1141 O O . SER A 1 137 ? -21.313 -0.062 12.533 1.00 96.88 137 SER A O 1
ATOM 1143 N N . ARG A 1 138 ? -20.326 -1.699 11.353 1.00 97.00 138 ARG A N 1
ATOM 1144 C CA . ARG A 1 138 ? -21.179 -2.781 11.881 1.00 97.00 138 ARG A CA 1
ATOM 1145 C C . ARG A 1 138 ? -21.054 -2.924 13.396 1.00 97.00 138 ARG A C 1
ATOM 1147 O O . ARG A 1 138 ? -22.065 -3.081 14.077 1.00 97.00 138 ARG A O 1
ATOM 1154 N N . GLN A 1 139 ? -19.831 -2.860 13.918 1.00 95.56 139 GLN A N 1
ATOM 1155 C CA . GLN A 1 139 ? -19.579 -2.952 15.352 1.00 95.56 139 GLN A CA 1
ATOM 1156 C C . GLN A 1 139 ? -20.198 -1.767 16.103 1.00 95.56 139 GLN A C 1
ATOM 1158 O O . GLN A 1 139 ? -20.863 -1.977 17.113 1.00 95.56 139 GLN A O 1
ATOM 1163 N N . HIS A 1 140 ? -20.052 -0.546 15.577 1.00 95.81 140 HIS A N 1
ATOM 1164 C CA . HIS A 1 140 ? -20.685 0.651 16.129 1.00 95.81 140 HIS A CA 1
ATOM 1165 C C . HIS A 1 140 ? -22.212 0.516 16.160 1.00 95.81 140 HIS A C 1
ATOM 1167 O O . HIS A 1 140 ? -22.817 0.734 17.203 1.00 95.81 140 HIS A O 1
ATOM 1173 N N . THR A 1 141 ? -22.844 0.096 15.057 1.00 96.62 141 THR A N 1
ATOM 1174 C CA . THR A 1 141 ? -24.300 -0.118 15.010 1.00 96.62 141 THR A CA 1
ATOM 1175 C C . THR A 1 141 ? -24.759 -1.192 16.000 1.00 96.62 141 THR A C 1
ATOM 1177 O O . THR A 1 141 ? -25.779 -1.014 16.659 1.00 96.62 141 THR A O 1
ATOM 1180 N N . SER A 1 142 ? -24.006 -2.287 16.149 1.00 96.62 142 SER A N 1
ATOM 1181 C CA . SER A 1 142 ? -24.321 -3.343 17.120 1.00 96.62 142 SER A CA 1
ATOM 1182 C C . SER A 1 142 ? -24.223 -2.854 18.566 1.00 96.62 142 SER A C 1
ATOM 1184 O O . SER A 1 142 ? -25.110 -3.141 19.365 1.00 96.62 142 SER A O 1
ATOM 1186 N N . LEU A 1 143 ? -23.152 -2.128 18.905 1.00 95.81 143 LEU A N 1
ATOM 1187 C CA . LEU A 1 143 ? -22.951 -1.553 20.238 1.00 95.81 143 LEU A CA 1
ATOM 1188 C C . LEU A 1 143 ? -24.023 -0.514 20.556 1.00 95.81 143 LEU A C 1
ATOM 1190 O O . LEU A 1 143 ? -24.599 -0.547 21.637 1.00 95.81 143 LEU A O 1
ATOM 1194 N N . HIS A 1 144 ? -24.320 0.369 19.602 1.00 96.62 144 HIS A N 1
ATOM 1195 C CA . HIS A 1 144 ? -25.373 1.367 19.738 1.00 96.62 144 HIS A CA 1
ATOM 1196 C C . HIS A 1 144 ? -26.714 0.707 20.069 1.00 96.62 144 HIS A C 1
ATOM 1198 O O . HIS A 1 144 ? -27.312 1.040 21.087 1.00 96.62 144 HIS A O 1
ATOM 1204 N N . ARG A 1 145 ? -27.102 -0.321 19.304 1.00 96.06 145 ARG A N 1
ATOM 1205 C CA . ARG A 1 145 ? -28.330 -1.085 19.549 1.00 96.06 145 ARG A CA 1
ATOM 1206 C C . ARG A 1 145 ? -28.345 -1.758 20.925 1.00 96.06 145 ARG A C 1
ATOM 1208 O O . ARG A 1 145 ? -29.349 -1.718 21.621 1.00 96.06 145 ARG A O 1
ATOM 1215 N N . GLN A 1 146 ? -27.230 -2.354 21.350 1.00 96.69 146 GLN A N 1
ATOM 1216 C CA . GLN A 1 146 ? -27.136 -2.988 22.669 1.00 96.69 146 GLN A CA 1
ATOM 1217 C C . GLN A 1 146 ? -27.285 -1.972 23.815 1.00 96.69 146 GLN A C 1
ATOM 1219 O O . GLN A 1 146 ? -27.903 -2.277 24.841 1.00 96.69 146 GLN A O 1
ATOM 1224 N N . CYS A 1 147 ? -26.717 -0.775 23.652 1.00 94.25 147 CYS A N 1
ATOM 1225 C CA . CYS A 1 147 ? -26.896 0.326 24.592 1.00 94.25 147 CYS A CA 1
ATOM 1226 C C . CYS A 1 147 ? -28.358 0.783 24.626 1.00 94.25 147 CYS A C 1
ATOM 1228 O O . CYS A 1 147 ? -28.919 0.880 25.714 1.00 94.25 147 CYS A O 1
ATOM 1230 N N . GLU A 1 148 ? -28.983 0.994 23.465 1.00 97.81 148 GLU A N 1
ATOM 1231 C CA . GLU A 1 148 ? -30.404 1.351 23.354 1.00 97.81 148 GLU A CA 1
ATOM 1232 C C . GLU A 1 148 ? -31.301 0.323 24.056 1.00 97.81 148 GLU A C 1
ATOM 1234 O O . GLU A 1 148 ? -32.086 0.691 24.928 1.00 97.81 148 GLU A O 1
ATOM 1239 N N . ASP A 1 149 ? -31.119 -0.971 23.776 1.00 97.06 149 ASP A N 1
ATOM 1240 C CA . ASP A 1 149 ? -31.884 -2.052 24.410 1.00 97.06 149 ASP A CA 1
ATOM 1241 C C . ASP A 1 149 ? -31.708 -2.059 25.940 1.00 97.06 149 ASP A C 1
ATOM 1243 O O . ASP A 1 149 ? -32.645 -2.331 26.693 1.00 97.06 149 ASP A O 1
ATOM 1247 N N . THR A 1 150 ? -30.500 -1.758 26.427 1.00 97.38 150 THR A N 1
ATOM 1248 C CA . THR A 1 150 ? -30.217 -1.693 27.869 1.00 97.38 150 THR A CA 1
ATOM 1249 C C . THR A 1 150 ? -30.893 -0.491 28.516 1.00 97.38 150 THR A C 1
ATOM 1251 O O . THR A 1 150 ? -31.476 -0.635 29.590 1.00 97.38 150 THR A O 1
ATOM 1254 N N . VAL A 1 151 ? -30.868 0.668 27.857 1.00 97.81 151 VAL A N 1
ATOM 1255 C CA . VAL A 1 151 ? -31.569 1.871 28.318 1.00 97.81 151 VAL A CA 1
ATOM 1256 C C . VAL A 1 151 ? -33.072 1.614 28.392 1.00 97.81 151 VAL A C 1
ATOM 1258 O O . VAL A 1 151 ? -33.674 1.903 29.422 1.00 97.81 151 VAL A O 1
ATOM 1261 N N . VAL A 1 152 ? -33.665 1.007 27.360 1.00 98.19 152 VAL A N 1
ATOM 1262 C CA . VAL A 1 152 ? -35.098 0.670 27.345 1.00 98.19 152 VAL A CA 1
ATOM 1263 C C . VAL A 1 152 ? -35.457 -0.274 28.496 1.00 98.19 152 VAL A C 1
ATOM 1265 O O . VAL A 1 152 ? -36.412 -0.007 29.226 1.00 98.19 152 VAL A O 1
ATOM 1268 N N . ARG A 1 153 ? -34.661 -1.329 28.736 1.00 98.00 153 ARG A N 1
ATOM 1269 C CA . ARG A 1 153 ? -34.881 -2.239 29.876 1.00 98.00 153 ARG A CA 1
ATOM 1270 C C . ARG A 1 153 ? -34.830 -1.516 31.221 1.00 98.00 153 ARG A C 1
ATOM 1272 O O . ARG A 1 153 ? -35.735 -1.694 32.029 1.00 98.00 153 ARG A O 1
ATOM 1279 N N . LEU A 1 154 ? -33.810 -0.687 31.447 1.00 97.62 154 LEU A N 1
ATOM 1280 C CA . LEU A 1 154 ? -33.656 0.066 32.698 1.00 97.62 154 LEU A CA 1
ATOM 1281 C C . LEU A 1 154 ? -34.776 1.092 32.901 1.00 97.62 154 LEU A C 1
ATOM 1283 O O . LEU A 1 154 ? -35.189 1.342 34.032 1.00 97.62 154 LEU A O 1
ATOM 1287 N N . GLN A 1 155 ? -35.288 1.689 31.824 1.00 97.81 155 GLN A N 1
ATOM 1288 C CA . GLN A 1 155 ? -36.452 2.573 31.889 1.00 97.81 155 GLN A CA 1
ATOM 1289 C C . GLN A 1 155 ? -37.717 1.808 32.296 1.00 97.81 155 GLN A C 1
ATOM 1291 O O . GLN A 1 155 ? -38.489 2.291 33.124 1.00 97.81 155 GLN A O 1
ATOM 1296 N N . GLN A 1 156 ? -37.924 0.606 31.754 1.00 97.69 156 GLN A N 1
ATOM 1297 C CA . GLN A 1 156 ? -39.047 -0.257 32.131 1.00 97.69 156 GLN A CA 1
ATOM 1298 C C . GLN A 1 156 ? -38.950 -0.765 33.572 1.00 97.69 156 GLN A C 1
ATOM 1300 O O . GLN A 1 156 ? -39.953 -0.761 34.288 1.00 97.69 156 GLN A O 1
ATOM 1305 N N . GLU A 1 157 ? -37.757 -1.150 34.016 1.00 97.56 157 GLU A N 1
ATOM 1306 C CA . GLU A 1 157 ? -37.503 -1.550 35.400 1.00 97.56 157 GLU A CA 1
ATOM 1307 C C . GLU A 1 157 ? -37.759 -0.388 36.368 1.00 97.56 157 GLU A C 1
ATOM 1309 O O . GLU A 1 157 ? -38.537 -0.551 37.304 1.00 97.56 157 GLU A O 1
ATOM 1314 N N . ASN A 1 158 ? -37.233 0.812 36.087 1.00 97.12 158 ASN A N 1
ATOM 1315 C CA . ASN A 1 158 ? -37.512 2.010 36.890 1.00 97.12 158 ASN A CA 1
ATOM 1316 C C . ASN A 1 158 ? -39.007 2.307 36.985 1.00 97.12 158 ASN A C 1
ATOM 1318 O O . ASN A 1 158 ? -39.517 2.549 38.073 1.00 97.12 158 ASN A O 1
ATOM 1322 N N . LYS A 1 159 ? -39.734 2.246 35.863 1.00 98.19 159 LYS A N 1
ATOM 1323 C CA . LYS A 1 159 ? -41.185 2.466 35.870 1.00 98.19 159 LYS A CA 1
ATOM 1324 C C . LYS A 1 159 ? -41.904 1.464 36.776 1.00 98.19 159 LYS A C 1
ATOM 1326 O O . LYS A 1 159 ? -42.841 1.834 37.473 1.00 98.19 159 LYS A O 1
ATOM 1331 N N . THR A 1 160 ? -41.461 0.210 36.766 1.00 97.69 160 THR A N 1
ATOM 1332 C CA . THR A 1 160 ? -42.025 -0.847 37.615 1.00 97.69 160 THR A CA 1
ATOM 1333 C C . THR A 1 160 ? -41.712 -0.595 39.090 1.00 97.69 160 THR A C 1
ATOM 1335 O O . THR A 1 160 ? -42.607 -0.701 39.924 1.00 97.69 160 THR A O 1
ATOM 1338 N N . LEU A 1 161 ? -40.475 -0.199 39.402 1.00 97.44 161 LEU A N 1
ATOM 1339 C CA . LEU A 1 161 ? -40.052 0.140 40.760 1.00 97.44 161 LEU A CA 1
ATOM 1340 C C . LEU A 1 161 ? -40.812 1.345 41.319 1.00 97.44 161 LEU A C 1
ATOM 1342 O O . LEU A 1 161 ? -41.252 1.274 42.458 1.00 97.44 161 LEU A O 1
ATOM 1346 N N . CYS A 1 162 ? -41.046 2.399 40.530 1.00 97.69 162 CYS A N 1
ATOM 1347 C CA . CYS A 1 162 ? -41.851 3.545 40.970 1.00 97.69 162 CYS A CA 1
ATOM 1348 C C . CYS A 1 162 ? -43.283 3.131 41.341 1.00 97.69 162 CYS A C 1
ATOM 1350 O O . CYS A 1 162 ? -43.781 3.507 42.397 1.00 97.69 162 CYS A O 1
ATOM 1352 N N . VAL A 1 163 ? -43.931 2.306 40.509 1.00 97.75 163 VAL A N 1
ATOM 1353 C CA . VAL A 1 163 ? -45.281 1.789 40.805 1.00 97.75 163 VAL A CA 1
ATOM 1354 C C . VAL A 1 163 ? -45.273 0.926 42.072 1.00 97.75 163 VAL A C 1
ATOM 1356 O O . VAL A 1 163 ? -46.198 0.980 42.882 1.00 97.75 163 VAL A O 1
ATOM 1359 N N . GLN A 1 164 ? -44.224 0.126 42.261 1.00 97.00 164 GLN A N 1
ATOM 1360 C CA . GLN A 1 164 ? -44.073 -0.711 43.445 1.00 97.00 164 GLN A CA 1
ATOM 1361 C C . GLN A 1 164 ? -43.833 0.128 44.714 1.00 97.00 164 GLN A C 1
ATOM 1363 O O . GLN A 1 164 ? -44.429 -0.156 45.752 1.00 97.00 164 GLN A O 1
ATOM 1368 N N . GLU A 1 165 ? -43.006 1.171 44.631 1.00 97.31 165 GLU A N 1
ATOM 1369 C CA . GLU A 1 165 ? -42.761 2.131 45.711 1.00 97.31 165 GLU A CA 1
ATOM 1370 C C . GLU A 1 165 ? -44.056 2.840 46.125 1.00 97.31 165 GLU A C 1
ATOM 1372 O O . GLU A 1 165 ? -44.382 2.859 47.311 1.00 97.31 165 GLU A O 1
ATOM 1377 N N . GLU A 1 166 ? -44.840 3.343 45.164 1.00 96.81 166 GLU A N 1
ATOM 1378 C CA . GLU A 1 166 ? -46.151 3.955 45.425 1.00 96.81 166 GLU A CA 1
ATOM 1379 C C . GLU A 1 166 ? -47.103 2.983 46.134 1.00 96.81 166 GLU A C 1
ATOM 1381 O O . GLU A 1 166 ? -47.771 3.358 47.101 1.00 96.81 166 GLU A O 1
ATOM 1386 N N . SER A 1 167 ? -47.126 1.713 45.716 1.00 97.62 167 SER A N 1
ATOM 1387 C CA . SER A 1 167 ? -47.936 0.678 46.366 1.00 97.62 167 SER A CA 1
ATOM 1388 C C . SER A 1 167 ? -47.503 0.417 47.813 1.00 97.62 167 SER A C 1
ATOM 1390 O O . SER A 1 167 ? -48.357 0.319 48.699 1.00 97.62 167 SER A O 1
ATOM 1392 N N . TYR A 1 168 ? -46.196 0.335 48.082 1.00 96.62 168 TYR A N 1
ATOM 1393 C CA . TYR A 1 168 ? -45.694 0.186 49.449 1.00 96.62 168 TYR A CA 1
ATOM 1394 C C . TYR A 1 168 ? -45.987 1.412 50.306 1.00 96.62 168 TYR A C 1
ATOM 1396 O O . TYR A 1 168 ? -46.350 1.254 51.471 1.00 96.62 168 TYR A O 1
ATOM 1404 N N . ARG A 1 169 ? -45.885 2.616 49.736 1.00 98.06 169 ARG A N 1
ATOM 1405 C CA . ARG A 1 169 ? -46.210 3.858 50.438 1.00 98.06 169 ARG A CA 1
ATOM 1406 C C . ARG A 1 169 ? -47.674 3.884 50.867 1.00 98.06 169 ARG A C 1
ATOM 1408 O O . ARG A 1 169 ? -47.953 4.129 52.035 1.00 98.06 169 ARG A O 1
ATOM 1415 N N . HIS A 1 170 ? -48.587 3.523 49.964 1.00 97.62 170 HIS A N 1
ATOM 1416 C CA . HIS A 1 170 ? -50.010 3.402 50.285 1.00 97.62 170 HIS A CA 1
ATOM 1417 C C . HIS A 1 170 ? -50.276 2.383 51.398 1.00 97.62 170 HIS A C 1
ATOM 1419 O O . HIS A 1 170 ? -51.069 2.637 52.301 1.00 97.62 170 HIS A O 1
ATOM 1425 N N . ARG A 1 171 ? -49.589 1.236 51.366 1.00 97.81 171 ARG A N 1
ATOM 1426 C CA . ARG A 1 171 ? -49.754 0.196 52.386 1.00 97.81 171 ARG A CA 1
ATOM 1427 C C . ARG A 1 171 ? -49.206 0.610 53.752 1.00 97.81 171 ARG A C 1
ATOM 1429 O O . ARG A 1 171 ? -49.767 0.223 54.772 1.00 97.81 171 ARG A O 1
ATOM 1436 N N . LEU A 1 172 ? -48.128 1.392 53.778 1.00 96.81 172 LEU A N 1
ATOM 1437 C CA . LEU A 1 172 ? -47.614 1.999 55.007 1.00 96.81 172 LEU A CA 1
ATOM 1438 C C . LEU A 1 172 ? -48.614 3.001 55.591 1.00 96.81 172 LEU A C 1
ATOM 1440 O O . LEU A 1 172 ? -48.894 2.930 56.784 1.00 96.81 172 LEU A O 1
ATOM 1444 N N . GLU A 1 173 ? -49.188 3.876 54.759 1.00 97.56 173 GLU A N 1
ATOM 1445 C CA . GLU A 1 173 ? -50.226 4.834 55.174 1.00 97.56 173 GLU A CA 1
ATOM 1446 C C . GLU A 1 173 ? -51.462 4.110 55.758 1.00 97.56 173 GLU A C 1
ATOM 1448 O O . GLU A 1 173 ? -51.988 4.500 56.804 1.00 97.56 173 GLU A O 1
ATOM 1453 N N . GLU A 1 174 ? -51.890 3.006 55.139 1.00 97.50 174 GLU A N 1
ATOM 1454 C CA . GLU A 1 174 ? -53.004 2.182 55.625 1.00 97.50 174 GLU A CA 1
ATOM 1455 C C . GLU A 1 174 ? -52.702 1.523 56.982 1.00 97.50 174 GLU A C 1
ATOM 1457 O O . GLU A 1 174 ? -53.500 1.630 57.915 1.00 97.50 174 GLU A O 1
ATOM 1462 N N . LEU A 1 175 ? -51.535 0.885 57.128 1.00 96.81 175 LEU A N 1
ATOM 1463 C CA . LEU A 1 175 ? -51.119 0.265 58.392 1.00 96.81 175 LEU A CA 1
ATOM 1464 C C . LEU A 1 175 ? -50.968 1.292 59.516 1.00 96.81 175 LEU A C 1
ATOM 1466 O O . LEU A 1 175 ? -51.319 1.010 60.660 1.00 96.81 175 LEU A O 1
ATOM 1470 N N . GLN A 1 176 ? -50.465 2.485 59.198 1.00 97.69 176 GLN A N 1
ATOM 1471 C CA . GLN A 1 176 ? -50.339 3.566 60.166 1.00 97.69 176 GLN A CA 1
ATOM 1472 C C . GLN A 1 176 ? -51.714 4.038 60.655 1.00 97.69 176 GLN A C 1
ATOM 1474 O O . GLN A 1 176 ? -51.911 4.183 61.859 1.00 97.69 176 GLN A O 1
ATOM 1479 N N . THR A 1 177 ? -52.686 4.169 59.749 1.00 97.19 177 THR A N 1
ATOM 1480 C CA . THR A 1 177 ? -54.077 4.496 60.108 1.00 97.19 177 THR A CA 1
ATOM 1481 C C . THR A 1 177 ? -54.684 3.421 61.020 1.00 97.19 177 THR A C 1
ATOM 1483 O O . THR A 1 177 ? -55.254 3.739 62.060 1.00 97.19 177 THR A O 1
ATOM 1486 N N . GLN A 1 178 ? -54.491 2.136 60.694 1.00 97.00 178 GLN A N 1
ATOM 1487 C CA . GLN A 1 178 ? -54.972 1.020 61.523 1.00 97.00 178 GLN A CA 1
ATOM 1488 C C . GLN A 1 178 ? -54.332 1.002 62.919 1.00 97.00 178 GLN A C 1
ATOM 1490 O O . GLN A 1 178 ? -55.007 0.708 63.907 1.00 97.00 178 GLN A O 1
ATOM 1495 N N . LEU A 1 179 ? -53.038 1.322 63.017 1.00 97.12 179 LEU A N 1
ATOM 1496 C CA . LEU A 1 179 ? -52.340 1.426 64.296 1.00 97.12 179 LEU A CA 1
ATOM 1497 C C . LEU A 1 179 ? -52.907 2.570 65.145 1.00 97.12 179 LEU A C 1
ATOM 1499 O O . LEU A 1 179 ? -53.162 2.379 66.333 1.00 97.12 179 LEU A O 1
ATOM 1503 N N . GLU A 1 180 ? -53.133 3.739 64.542 1.00 97.31 180 GLU A N 1
ATOM 1504 C CA . GLU A 1 180 ? -53.739 4.884 65.224 1.00 97.31 180 GLU A CA 1
ATOM 1505 C C . GLU A 1 180 ? -55.150 4.562 65.733 1.00 97.31 180 GLU A C 1
ATOM 1507 O O . GLU A 1 180 ? -55.471 4.874 66.882 1.00 97.31 180 GLU A O 1
ATOM 1512 N N . ASP A 1 181 ? -55.973 3.889 64.928 1.00 96.94 181 ASP A N 1
ATOM 1513 C CA . ASP A 1 181 ? -57.318 3.467 65.324 1.00 96.94 181 ASP A CA 1
ATOM 1514 C C . ASP A 1 181 ? -57.288 2.425 66.452 1.00 96.94 181 ASP A C 1
ATOM 1516 O O . ASP A 1 181 ? -58.024 2.551 67.437 1.00 96.94 181 ASP A O 1
ATOM 1520 N N . SER A 1 182 ? -56.390 1.436 66.370 1.00 95.31 182 SER A N 1
ATOM 1521 C CA . SER A 1 182 ? -56.187 0.451 67.438 1.00 95.31 182 SER A CA 1
ATOM 1522 C C . SER A 1 182 ? -55.741 1.120 68.738 1.00 95.31 182 SER A C 1
ATOM 1524 O O . SER A 1 182 ? -56.262 0.792 69.805 1.00 95.31 182 SER A O 1
ATOM 1526 N N . GLN A 1 183 ? -54.831 2.097 68.669 1.00 96.31 183 GLN A N 1
ATOM 1527 C CA . GLN A 1 183 ? -54.378 2.849 69.839 1.00 96.31 183 GLN A CA 1
ATOM 1528 C C . GLN A 1 183 ? -55.506 3.699 70.438 1.00 96.31 183 GLN A C 1
ATOM 1530 O O . GLN A 1 183 ? -55.673 3.733 71.657 1.00 96.31 183 GLN A O 1
ATOM 1535 N N . ARG A 1 184 ? -56.323 4.363 69.608 1.00 96.75 184 ARG A N 1
ATOM 1536 C CA . ARG A 1 184 ? -57.511 5.107 70.071 1.00 96.75 184 ARG A CA 1
ATOM 1537 C C . ARG A 1 184 ? -58.508 4.187 70.775 1.00 96.75 184 ARG A C 1
ATOM 1539 O O . ARG A 1 184 ? -59.016 4.537 71.844 1.00 96.75 184 ARG A O 1
ATOM 1546 N N . SER A 1 185 ? -58.760 3.007 70.208 1.00 96.69 185 SER A N 1
ATOM 1547 C CA . SER A 1 185 ? -59.622 1.990 70.814 1.00 96.69 185 SER A CA 1
ATOM 1548 C C . SER A 1 185 ? -59.052 1.492 72.144 1.00 96.69 185 SER A C 1
ATOM 1550 O O . SER A 1 185 ? -59.768 1.467 73.145 1.00 96.69 185 SER A O 1
ATOM 1552 N N . GLN A 1 186 ? -57.756 1.167 72.193 1.00 96.31 186 GLN A N 1
ATOM 1553 C CA . GLN A 1 186 ? -57.075 0.746 73.418 1.00 96.31 186 GLN A CA 1
ATOM 1554 C C . GLN A 1 186 ? -57.179 1.811 74.512 1.00 96.31 186 GLN A C 1
ATOM 1556 O O . GLN A 1 186 ? -57.606 1.497 75.617 1.00 96.31 186 GLN A O 1
ATOM 1561 N N . ASN A 1 187 ? -56.877 3.073 74.202 1.00 96.12 187 ASN A N 1
ATOM 1562 C CA . ASN A 1 187 ? -56.969 4.171 75.167 1.00 96.12 187 ASN A CA 1
ATOM 1563 C C . ASN A 1 187 ? -58.402 4.335 75.713 1.00 96.12 187 ASN A C 1
ATOM 1565 O O . ASN A 1 187 ? -58.603 4.639 76.893 1.00 96.12 187 ASN A O 1
ATOM 1569 N N . THR A 1 188 ? -59.411 4.118 74.862 1.00 96.00 188 THR A N 1
ATOM 1570 C CA . THR A 1 188 ? -60.826 4.150 75.264 1.00 96.00 188 THR A CA 1
ATOM 1571 C C . THR A 1 188 ? -61.143 3.011 76.234 1.00 96.00 188 THR A C 1
ATOM 1573 O O . THR A 1 188 ? -61.729 3.252 77.291 1.00 96.00 188 THR A O 1
ATOM 1576 N N . LEU A 1 189 ? -60.709 1.787 75.915 1.00 95.19 189 LEU A N 1
ATOM 1577 C CA . LEU A 1 189 ? -60.887 0.610 76.768 1.00 95.19 189 LEU A CA 1
ATOM 1578 C C . LEU A 1 189 ? -60.123 0.728 78.090 1.00 95.19 189 LEU A C 1
ATOM 1580 O O . LEU A 1 189 ? -60.682 0.412 79.132 1.00 95.19 189 LEU A O 1
ATOM 1584 N N . GLU A 1 190 ? -58.885 1.222 78.085 1.00 95.81 190 GLU A N 1
ATOM 1585 C CA . GLU A 1 190 ? -58.108 1.484 79.304 1.00 95.81 190 GLU A CA 1
ATOM 1586 C C . GLU A 1 190 ? -58.813 2.500 80.206 1.00 95.81 190 GLU A C 1
ATOM 1588 O O . GLU A 1 190 ? -58.899 2.309 81.420 1.00 95.81 190 GLU A O 1
ATOM 1593 N N . THR A 1 191 ? -59.384 3.555 79.618 1.00 94.81 191 THR A N 1
ATOM 1594 C CA . THR A 1 191 ? -60.159 4.552 80.367 1.00 94.81 191 THR A CA 1
ATOM 1595 C C . THR A 1 191 ? -61.412 3.931 80.986 1.00 94.81 191 THR A C 1
ATOM 1597 O O . THR A 1 191 ? -61.681 4.156 82.167 1.00 94.81 191 THR A O 1
ATOM 1600 N N . GLN A 1 192 ? -62.155 3.122 80.223 1.00 95.75 192 GLN A N 1
ATOM 1601 C CA . GLN A 1 192 ? -63.322 2.388 80.725 1.00 95.75 192 GLN A CA 1
ATOM 1602 C C . GLN A 1 192 ? -62.948 1.383 81.817 1.00 95.75 192 GLN A C 1
ATOM 1604 O O . GLN A 1 192 ? -63.635 1.301 82.830 1.00 95.75 192 GLN A O 1
ATOM 1609 N N . ASN A 1 193 ? -61.846 0.654 81.649 1.00 93.81 193 ASN A N 1
ATOM 1610 C CA . ASN A 1 193 ? -61.366 -0.320 82.622 1.00 93.81 193 ASN A CA 1
ATOM 1611 C C . ASN A 1 193 ? -60.973 0.374 83.933 1.00 93.81 193 ASN A C 1
ATOM 1613 O O . ASN A 1 193 ? -61.418 -0.036 84.999 1.00 93.81 193 ASN A O 1
ATOM 1617 N N . ARG A 1 194 ? -60.260 1.508 83.864 1.00 95.62 194 ARG A N 1
ATOM 1618 C CA . ARG A 1 194 ? -59.952 2.329 85.045 1.00 95.62 194 ARG A CA 1
ATOM 1619 C C . ARG A 1 194 ? -61.217 2.778 85.782 1.00 95.62 194 ARG A C 1
ATOM 1621 O O . ARG A 1 194 ? -61.257 2.689 87.005 1.00 95.62 194 ARG A O 1
ATOM 1628 N N . LEU A 1 195 ? -62.237 3.237 85.053 1.00 94.88 195 LEU A N 1
ATOM 1629 C CA . LEU A 1 195 ? -63.536 3.614 85.627 1.00 94.88 195 LEU A CA 1
ATOM 1630 C C . LEU A 1 195 ? -64.241 2.409 86.274 1.00 94.88 195 LEU A C 1
ATOM 1632 O O . LEU A 1 195 ? -64.697 2.502 87.410 1.00 94.88 195 LEU A O 1
ATOM 1636 N N . SER A 1 196 ? -64.276 1.261 85.596 1.00 92.56 196 SER A N 1
ATOM 1637 C CA . SER A 1 196 ? -64.854 0.023 86.134 1.00 92.56 196 SER A CA 1
ATOM 1638 C C . SER A 1 196 ? -64.118 -0.452 87.388 1.00 92.56 196 SER A C 1
ATOM 1640 O O . SER A 1 196 ? -64.751 -0.887 88.345 1.00 92.56 196 SER A O 1
ATOM 1642 N N . GLN A 1 197 ? -62.787 -0.356 87.416 1.00 94.00 197 GLN A N 1
ATOM 1643 C CA . GLN A 1 197 ? -61.979 -0.732 88.572 1.00 94.00 197 GLN A CA 1
ATOM 1644 C C . GLN A 1 197 ? -62.250 0.193 89.765 1.00 94.00 197 GLN A C 1
ATOM 1646 O O . GLN A 1 197 ? -62.322 -0.285 90.897 1.00 94.00 197 GLN A O 1
ATOM 1651 N N . GLN A 1 198 ? -62.445 1.497 89.528 1.00 93.56 198 GLN A N 1
ATOM 1652 C CA . GLN A 1 198 ? -62.882 2.443 90.563 1.00 93.56 198 GLN A CA 1
ATOM 1653 C C . GLN A 1 198 ? -64.243 2.043 91.145 1.00 93.56 198 GLN A C 1
ATOM 1655 O O . GLN A 1 198 ? -64.361 1.925 92.361 1.00 93.56 198 GLN A O 1
ATOM 1660 N N . GLN A 1 199 ? -65.224 1.724 90.296 1.00 93.06 199 GLN A N 1
ATOM 1661 C CA . GLN A 1 199 ? -66.543 1.253 90.739 1.00 93.06 199 GLN A CA 1
ATOM 1662 C C . GLN A 1 199 ? -66.457 -0.047 91.553 1.00 93.06 199 GLN A C 1
ATOM 1664 O O . GLN A 1 199 ? -67.090 -0.164 92.599 1.00 93.06 199 GLN A O 1
ATOM 1669 N N . ILE A 1 200 ? -65.649 -1.019 91.112 1.00 90.12 200 ILE A N 1
ATOM 1670 C CA . ILE A 1 200 ? -65.411 -2.268 91.856 1.00 90.12 200 ILE A CA 1
ATOM 1671 C C . ILE A 1 200 ? -64.787 -1.971 93.221 1.00 90.12 200 ILE A C 1
ATOM 1673 O O . ILE A 1 200 ? -65.185 -2.575 94.214 1.00 90.12 200 ILE A O 1
ATOM 1677 N N . SER A 1 201 ? -63.823 -1.052 93.282 1.00 90.19 201 SER A N 1
ATOM 1678 C CA . SER A 1 201 ? -63.165 -0.657 94.532 1.00 90.19 201 SER A CA 1
ATOM 1679 C C . SER A 1 201 ? -64.157 -0.005 95.499 1.00 90.19 201 SER A C 1
ATOM 1681 O O . SER A 1 201 ? -64.181 -0.357 96.674 1.00 90.19 201 SER A O 1
ATOM 1683 N N . GLU A 1 202 ? -65.014 0.894 95.008 1.00 91.75 202 GLU A N 1
ATOM 1684 C CA . GLU A 1 202 ? -66.070 1.537 95.802 1.00 91.75 202 GLU A CA 1
ATOM 1685 C C . GLU A 1 202 ? -67.085 0.521 96.336 1.00 91.75 202 GLU A C 1
ATOM 1687 O O . GLU A 1 202 ? -67.388 0.518 97.528 1.00 91.75 202 GLU A O 1
ATOM 1692 N N . LEU A 1 203 ? -67.576 -0.378 95.478 1.00 89.25 203 LEU A N 1
ATOM 1693 C CA . LEU A 1 203 ? -68.474 -1.461 95.885 1.00 89.25 203 LEU A CA 1
ATOM 1694 C C . LEU A 1 203 ? -67.798 -2.417 96.875 1.00 89.25 203 LEU A C 1
ATOM 1696 O O . LEU A 1 203 ? -68.433 -2.856 97.827 1.00 89.25 203 LEU A O 1
ATOM 1700 N N . SER A 1 204 ? -66.513 -2.723 96.690 1.00 86.44 204 SER A N 1
ATOM 1701 C CA . SER A 1 204 ? -65.764 -3.584 97.613 1.00 86.44 204 SER A CA 1
ATOM 1702 C C . SER A 1 204 ? -65.572 -2.917 98.971 1.00 86.44 204 SER A C 1
ATOM 1704 O O . SER A 1 204 ? -65.725 -3.586 99.985 1.00 86.44 204 SER A O 1
ATOM 1706 N N . ALA A 1 205 ? -65.312 -1.606 99.014 1.00 87.06 205 ALA A N 1
ATOM 1707 C CA . ALA A 1 205 ? -65.251 -0.850 100.263 1.00 87.06 205 ALA A CA 1
ATOM 1708 C C . ALA A 1 205 ? -66.603 -0.857 100.995 1.00 87.06 205 ALA A C 1
ATOM 1710 O O . ALA A 1 205 ? -66.635 -1.042 102.209 1.00 87.06 205 ALA A O 1
ATOM 1711 N N . GLN A 1 206 ? -67.716 -0.735 100.262 1.00 86.25 206 GLN A N 1
ATOM 1712 C CA . GLN A 1 206 ? -69.063 -0.880 100.828 1.00 86.25 206 GLN A CA 1
ATOM 1713 C C . GLN A 1 206 ? -69.302 -2.296 101.370 1.00 86.25 206 GLN A C 1
ATOM 1715 O O . GLN A 1 206 ? -69.844 -2.457 102.460 1.00 86.25 206 GLN A O 1
ATOM 1720 N N . VAL A 1 207 ? -68.874 -3.335 100.644 1.00 81.94 207 VAL A N 1
ATOM 1721 C CA . VAL A 1 207 ? -68.953 -4.728 101.112 1.00 81.94 207 VAL A CA 1
ATOM 1722 C C . VAL A 1 207 ? -68.072 -4.955 102.343 1.00 81.94 207 VAL A C 1
ATOM 1724 O O . VAL A 1 207 ? -68.521 -5.616 103.272 1.00 81.94 207 VAL A O 1
ATOM 1727 N N . GLU A 1 208 ? -66.863 -4.396 102.400 1.00 82.25 208 GLU A N 1
ATOM 1728 C CA . GLU A 1 208 ? -65.986 -4.462 103.576 1.00 82.25 208 GLU A CA 1
ATOM 1729 C C . GLU A 1 208 ? -66.566 -3.727 104.785 1.00 82.25 208 GLU A C 1
ATOM 1731 O O . GLU A 1 208 ? -66.396 -4.181 105.913 1.00 82.25 208 GLU A O 1
ATOM 1736 N N . GLU A 1 209 ? -67.227 -2.588 104.582 1.00 82.44 209 GLU A N 1
ATOM 1737 C CA . GLU A 1 209 ? -67.917 -1.858 105.646 1.00 82.44 209 GLU A CA 1
ATOM 1738 C C . GLU A 1 209 ? -69.108 -2.665 106.176 1.00 82.44 209 GLU A C 1
ATOM 1740 O O . GLU A 1 209 ? -69.265 -2.809 107.388 1.00 82.44 209 GLU A O 1
ATOM 1745 N N . LEU A 1 210 ? -69.873 -3.300 105.281 1.00 77.25 210 LEU A N 1
ATOM 1746 C CA . LEU A 1 210 ? -70.929 -4.246 105.645 1.00 77.25 210 LEU A CA 1
ATOM 1747 C C . LEU A 1 210 ? -70.372 -5.496 106.348 1.00 77.25 210 LEU A C 1
ATOM 1749 O O . LEU A 1 210 ? -70.967 -5.956 107.317 1.00 77.25 210 LEU A O 1
ATOM 1753 N N . GLN A 1 211 ? -69.226 -6.030 105.916 1.00 73.81 211 GLN A N 1
ATOM 1754 C CA . GLN A 1 211 ? -68.539 -7.144 106.580 1.00 73.81 211 GLN A CA 1
ATOM 1755 C C . GLN A 1 211 ? -67.980 -6.739 107.946 1.00 73.81 211 GLN A C 1
ATOM 1757 O O . GLN A 1 211 ? -68.089 -7.527 108.876 1.00 73.81 211 GLN A O 1
ATOM 1762 N N . ARG A 1 212 ? -67.445 -5.521 108.112 1.00 73.94 212 ARG A N 1
ATOM 1763 C CA . ARG A 1 212 ? -67.028 -4.979 109.417 1.00 73.94 212 ARG A CA 1
ATOM 1764 C C . ARG A 1 212 ? -68.215 -4.801 110.359 1.00 73.94 212 ARG A C 1
ATOM 1766 O O . ARG A 1 212 ? -68.121 -5.215 111.509 1.00 73.94 212 ARG A O 1
ATOM 1773 N N . ALA A 1 213 ? -69.341 -4.289 109.864 1.00 67.44 213 ALA A N 1
ATOM 1774 C CA . ALA A 1 213 ? -70.585 -4.199 110.629 1.00 67.44 213 ALA A CA 1
ATOM 1775 C C . ALA A 1 213 ? -71.140 -5.586 111.012 1.00 67.44 213 ALA A C 1
ATOM 1777 O O . ALA A 1 213 ? -71.710 -5.750 112.089 1.00 67.44 213 ALA A O 1
ATOM 1778 N N . LEU A 1 214 ? -70.938 -6.598 110.160 1.00 58.97 214 LEU A N 1
ATOM 1779 C CA . LEU A 1 214 ? -71.285 -7.992 110.448 1.00 58.97 214 LEU A CA 1
ATOM 1780 C C . LEU A 1 214 ? -70.301 -8.639 111.447 1.00 58.97 214 LEU A C 1
ATOM 1782 O O . LEU A 1 214 ? -70.710 -9.431 112.290 1.00 58.97 214 LEU A O 1
ATOM 1786 N N . GLN A 1 215 ? -69.016 -8.273 111.399 1.00 52.94 215 GLN A N 1
ATOM 1787 C CA . GLN A 1 215 ? -67.946 -8.793 112.261 1.00 52.94 215 GLN A CA 1
ATOM 1788 C C . GLN A 1 215 ? -67.926 -8.144 113.659 1.00 52.94 215 GLN A C 1
ATOM 1790 O O . GLN A 1 215 ? -67.450 -8.761 114.609 1.00 52.94 215 GLN A O 1
ATOM 1795 N N . GLU A 1 216 ? -68.519 -6.958 113.828 1.00 52.22 216 GLU A N 1
ATOM 1796 C CA . GLU A 1 216 ? -68.841 -6.371 115.140 1.00 52.22 216 GLU A CA 1
ATOM 1797 C C . GLU A 1 216 ? -70.001 -7.092 115.866 1.00 52.22 216 GLU A C 1
ATOM 1799 O O . GLU A 1 216 ? -70.231 -6.826 117.047 1.00 52.22 216 GLU A O 1
ATOM 1804 N N . GLN A 1 217 ? -70.690 -8.045 115.215 1.00 45.75 217 GLN A N 1
ATOM 1805 C CA . GLN A 1 217 ? -71.765 -8.848 115.817 1.00 45.75 217 GLN A CA 1
ATOM 1806 C C . GLN A 1 217 ? -71.422 -10.306 116.157 1.00 45.75 217 GLN A C 1
ATOM 1808 O O . GLN A 1 217 ? -72.293 -10.996 116.683 1.00 45.75 217 GLN A O 1
ATOM 1813 N N . ASP A 1 218 ? -70.181 -10.764 115.977 1.00 36.03 218 ASP A N 1
ATOM 1814 C CA . ASP A 1 218 ? -69.790 -12.121 116.383 1.00 36.03 218 ASP A CA 1
ATOM 1815 C C . ASP A 1 218 ? -68.638 -12.108 117.396 1.00 36.03 218 ASP A C 1
ATOM 1817 O O . ASP A 1 218 ? -67.458 -11.912 117.095 1.00 36.03 218 ASP A O 1
ATOM 1821 N N . SER A 1 219 ? -69.009 -12.325 118.658 1.00 31.83 219 SER A N 1
ATOM 1822 C CA . SER A 1 219 ? -68.093 -12.589 119.756 1.00 31.83 219 SER A CA 1
ATOM 1823 C C . SER A 1 219 ? -67.563 -14.025 119.696 1.00 31.83 219 SER A C 1
ATOM 1825 O O . SER A 1 219 ? -68.330 -14.967 119.856 1.00 31.83 219 SER A O 1
ATOM 1827 N N . LYS A 1 220 ? -66.231 -14.143 119.629 1.00 39.12 220 LYS A N 1
ATOM 1828 C CA . LYS A 1 220 ? -65.383 -15.293 120.006 1.00 39.12 220 LYS A CA 1
ATOM 1829 C C . LYS A 1 220 ? -65.673 -16.645 119.337 1.00 39.12 220 LYS A C 1
ATOM 1831 O O . LYS A 1 220 ? -66.585 -17.369 119.714 1.00 39.12 220 LYS A O 1
ATOM 1836 N N . THR A 1 221 ? -64.687 -17.116 118.580 1.00 30.14 221 THR A N 1
ATOM 1837 C CA . THR A 1 221 ? -64.104 -18.451 118.795 1.00 30.14 221 THR A CA 1
ATOM 1838 C C . THR A 1 221 ? -62.688 -18.493 118.233 1.00 30.14 221 THR A C 1
ATOM 1840 O O . THR A 1 221 ? -62.386 -17.890 117.205 1.00 30.14 221 THR A O 1
ATOM 1843 N N . GLU A 1 222 ? -61.806 -19.135 118.994 1.00 33.97 222 GLU A N 1
ATOM 1844 C CA . GLU A 1 222 ? -60.437 -19.457 118.615 1.00 33.97 222 GLU A CA 1
ATOM 1845 C C . GLU A 1 222 ? -60.415 -20.286 117.322 1.00 33.97 222 GLU A C 1
ATOM 1847 O O . GLU A 1 222 ? -61.322 -21.072 117.078 1.00 33.97 222 GLU A O 1
ATOM 1852 N N . ASP A 1 223 ? -59.382 -20.147 116.493 1.00 29.48 223 ASP A N 1
ATOM 1853 C CA . ASP A 1 223 ? -58.327 -21.156 116.529 1.00 29.48 223 ASP A CA 1
ATOM 1854 C C . ASP A 1 223 ? -57.201 -20.884 115.534 1.00 29.48 223 ASP A C 1
ATOM 1856 O O . ASP A 1 223 ? -57.368 -20.543 114.358 1.00 29.48 223 ASP A O 1
ATOM 1860 N N . SER A 1 224 ? -56.008 -21.119 116.057 1.00 45.91 224 SER A N 1
ATOM 1861 C CA . SER A 1 224 ? -54.758 -21.273 115.340 1.00 45.91 224 SER A CA 1
ATOM 1862 C C . SER A 1 224 ? -54.869 -22.395 114.297 1.00 45.91 224 SER A C 1
ATOM 1864 O O . SER A 1 224 ? -54.645 -23.565 114.591 1.00 45.91 224 SER A O 1
ATOM 1866 N N . SER A 1 225 ? -55.209 -22.055 113.049 1.00 48.94 225 SER A N 1
ATOM 1867 C CA . SER A 1 225 ? -55.077 -22.993 111.916 1.00 48.94 225 SER A CA 1
ATOM 1868 C C . SER A 1 225 ? -54.811 -22.345 110.543 1.00 48.94 225 SER A C 1
ATOM 1870 O O . SER A 1 225 ? -54.549 -23.051 109.570 1.00 48.94 225 SER A O 1
ATOM 1872 N N . LEU A 1 226 ? -54.764 -21.008 110.444 1.00 47.47 226 LEU A N 1
ATOM 1873 C CA . LEU A 1 226 ? -54.610 -20.292 109.162 1.00 47.47 226 LEU A CA 1
ATOM 1874 C C . LEU A 1 226 ? -53.148 -20.032 108.740 1.00 47.47 226 LEU A C 1
ATOM 1876 O O . LEU A 1 226 ? -52.870 -19.813 107.562 1.00 47.47 226 LEU A O 1
ATOM 1880 N N . LEU A 1 227 ? -52.199 -20.100 109.681 1.00 49.84 227 LEU A N 1
ATOM 1881 C CA . LEU A 1 227 ? -50.760 -19.948 109.409 1.00 49.84 227 LEU A CA 1
ATOM 1882 C C . LEU A 1 227 ? -50.130 -21.215 108.813 1.00 49.84 227 LEU A C 1
ATOM 1884 O O . LEU A 1 227 ? -49.186 -21.109 108.039 1.00 49.84 227 LEU A O 1
ATOM 1888 N N . LYS A 1 228 ? -50.684 -22.400 109.105 1.00 50.50 228 LYS A N 1
ATOM 1889 C CA . LYS A 1 228 ? -50.228 -23.670 108.514 1.00 50.50 228 LYS A CA 1
ATOM 1890 C C . LYS A 1 228 ? -50.700 -23.817 107.063 1.00 50.50 228 LYS A C 1
ATOM 1892 O O . LYS A 1 228 ? -49.898 -24.157 106.206 1.00 50.50 228 LYS A O 1
ATOM 1897 N N . LYS A 1 229 ? -51.947 -23.424 106.774 1.00 59.16 229 LYS A N 1
ATOM 1898 C CA . LYS A 1 229 ? -52.518 -23.422 105.417 1.00 59.16 229 LYS A CA 1
ATOM 1899 C C . LYS A 1 229 ? -51.897 -22.355 104.502 1.00 59.16 229 LYS A C 1
ATOM 1901 O O . LYS A 1 229 ? -51.629 -22.642 103.345 1.00 59.16 229 LYS A O 1
ATOM 1906 N N . LYS A 1 230 ? -51.573 -21.161 105.025 1.00 62.78 230 LYS A N 1
ATOM 1907 C CA . LYS A 1 230 ? -50.815 -20.142 104.268 1.00 62.78 230 LYS A CA 1
ATOM 1908 C C . LYS A 1 230 ? -49.366 -20.557 103.990 1.00 62.78 230 LYS A C 1
ATOM 1910 O O . LYS A 1 230 ? -48.842 -20.231 102.933 1.00 62.78 230 LYS A O 1
ATOM 1915 N N . LEU A 1 231 ? -48.710 -21.272 104.909 1.00 60.78 231 LEU A N 1
ATOM 1916 C CA . LEU A 1 231 ? -47.355 -21.793 104.689 1.00 60.78 231 LEU A CA 1
ATOM 1917 C C . LEU A 1 231 ? -47.342 -22.907 103.627 1.00 60.78 231 LEU A C 1
ATOM 1919 O O . LEU A 1 231 ? -46.423 -22.961 102.816 1.00 60.78 231 LEU A O 1
ATOM 1923 N N . GLU A 1 232 ? -48.387 -23.737 103.597 1.00 60.94 232 GLU A N 1
ATOM 1924 C CA . GLU A 1 232 ? -48.600 -24.773 102.580 1.00 60.94 232 GLU A CA 1
ATOM 1925 C C . GLU A 1 232 ? -48.942 -24.158 101.209 1.00 60.94 232 GLU A C 1
ATOM 1927 O O . GLU A 1 232 ? -48.303 -2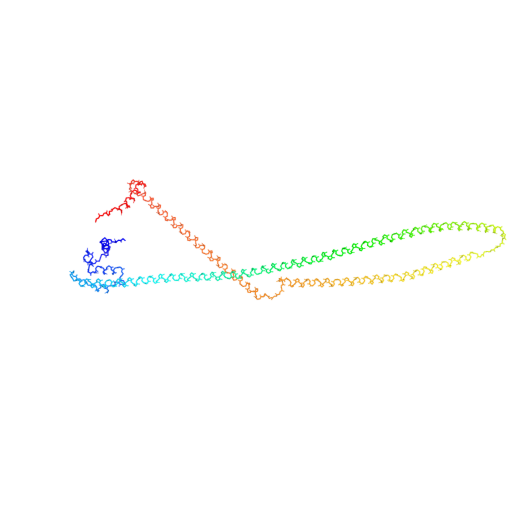4.507 100.224 1.00 60.94 232 GLU A O 1
ATOM 1932 N N . GLU A 1 233 ? -49.785 -23.117 101.149 1.00 69.81 233 GLU A N 1
ATOM 1933 C CA . GLU A 1 233 ? -50.028 -22.325 99.925 1.00 69.81 233 GLU A CA 1
ATOM 1934 C C . GLU A 1 233 ? -48.769 -21.607 99.406 1.00 69.81 233 GLU A C 1
ATOM 1936 O O . GLU A 1 233 ? -48.590 -21.462 98.197 1.00 69.81 233 GLU A O 1
ATOM 1941 N N . HIS A 1 234 ? -47.880 -21.132 100.286 1.00 68.94 234 HIS A N 1
ATOM 1942 C CA . HIS A 1 234 ? -46.612 -20.523 99.873 1.00 68.94 234 HIS A CA 1
ATOM 1943 C C . HIS A 1 234 ? -45.595 -21.561 99.390 1.00 68.94 234 HIS A C 1
ATOM 1945 O O . HIS A 1 234 ? -44.844 -21.266 98.464 1.00 68.94 234 HIS A O 1
ATOM 1951 N N . LEU A 1 235 ? -45.582 -22.767 99.967 1.00 73.25 235 LEU A N 1
ATOM 1952 C CA . LEU A 1 235 ? -44.764 -23.886 99.491 1.00 73.25 235 LEU A CA 1
ATOM 1953 C C . LEU A 1 235 ? -45.283 -24.458 98.169 1.00 73.25 235 LEU A C 1
ATOM 1955 O O . LEU A 1 235 ? -44.472 -24.867 97.341 1.00 73.25 235 LEU A O 1
ATOM 1959 N N . GLU A 1 236 ? -46.596 -24.439 97.950 1.00 76.12 236 GLU A N 1
ATOM 1960 C CA . GLU A 1 236 ? -47.229 -24.846 96.696 1.00 76.12 236 GLU A CA 1
ATOM 1961 C C . GLU A 1 236 ? -47.001 -23.803 95.599 1.00 76.12 236 GLU A C 1
ATOM 1963 O O . GLU A 1 236 ? -46.507 -24.157 94.537 1.00 76.12 236 GLU A O 1
ATOM 1968 N N . LYS A 1 237 ? -47.165 -22.502 95.887 1.00 79.94 237 LYS A N 1
ATOM 1969 C CA . LYS A 1 237 ? -46.764 -21.420 94.963 1.00 79.94 237 LYS A CA 1
ATOM 1970 C C . LYS A 1 237 ? -45.263 -21.416 94.666 1.00 79.94 237 LYS A C 1
ATOM 1972 O O . LYS A 1 237 ? -44.861 -21.041 93.568 1.00 79.94 237 LYS A O 1
ATOM 1977 N N . LEU A 1 238 ? -44.424 -21.826 95.621 1.00 79.19 238 LEU A N 1
ATOM 1978 C CA . LEU A 1 238 ? -42.982 -21.973 95.413 1.00 79.19 238 LEU A CA 1
ATOM 1979 C C . LEU A 1 238 ? -42.662 -23.197 94.543 1.00 79.19 238 LEU A C 1
ATOM 1981 O O . LEU A 1 238 ? -41.821 -23.087 93.657 1.00 79.19 238 LEU A O 1
ATOM 1985 N N . HIS A 1 239 ? -43.342 -24.330 94.743 1.00 77.00 239 HIS A N 1
ATOM 1986 C CA . HIS A 1 239 ? -43.211 -25.511 93.881 1.00 77.00 239 HIS A CA 1
ATOM 1987 C C . HIS A 1 239 ? -43.754 -25.261 92.473 1.00 77.00 239 HIS A C 1
ATOM 1989 O O . HIS A 1 239 ? -43.131 -25.685 91.504 1.00 77.00 239 HIS A O 1
ATOM 1995 N N . GLU A 1 240 ? -44.864 -24.541 92.341 1.00 81.31 240 GLU A N 1
ATOM 1996 C CA . GLU A 1 240 ? -45.467 -24.172 91.063 1.00 81.31 240 GLU A CA 1
ATOM 1997 C C . GLU A 1 240 ? -44.567 -23.187 90.307 1.00 81.31 240 GLU A C 1
ATOM 1999 O O . GLU A 1 240 ? -44.247 -23.416 89.143 1.00 81.31 240 GLU A O 1
ATOM 2004 N N . ALA A 1 241 ? -44.012 -22.180 90.992 1.00 79.06 241 ALA A N 1
ATOM 2005 C CA . ALA A 1 241 ? -43.004 -21.290 90.418 1.00 79.06 241 ALA A CA 1
ATOM 2006 C C . ALA A 1 241 ? -41.708 -22.031 90.044 1.00 79.06 241 ALA A C 1
ATOM 2008 O O . ALA A 1 241 ? -41.095 -21.721 89.020 1.00 79.06 241 ALA A O 1
ATOM 2009 N N . HIS A 1 242 ? -41.281 -23.019 90.838 1.00 76.75 242 HIS A N 1
ATOM 2010 C CA . HIS A 1 242 ? -40.092 -23.810 90.526 1.00 76.75 242 HIS A CA 1
ATOM 2011 C C . HIS A 1 242 ? -40.335 -24.758 89.341 1.00 76.75 242 HIS A C 1
ATOM 2013 O O . HIS A 1 242 ? -39.470 -24.863 88.472 1.00 76.75 242 HIS A O 1
ATOM 2019 N N . SER A 1 243 ? -41.527 -25.357 89.248 1.00 82.81 243 SER A N 1
ATOM 2020 C CA . SER A 1 243 ? -41.988 -26.159 88.108 1.00 82.81 243 SER A CA 1
ATOM 2021 C C . SER A 1 243 ? -42.118 -25.318 86.836 1.00 82.81 243 SER A C 1
ATOM 2023 O O . SER A 1 243 ? -41.703 -25.754 85.766 1.00 82.81 243 SER A O 1
ATOM 2025 N N . ASP A 1 244 ? -42.620 -24.086 86.941 1.00 80.19 244 ASP A N 1
ATOM 2026 C CA . ASP A 1 244 ? -42.713 -23.143 85.825 1.00 80.19 244 ASP A CA 1
ATOM 2027 C C . ASP A 1 244 ? -41.337 -22.665 85.352 1.00 80.19 244 ASP A C 1
ATOM 2029 O O . ASP A 1 244 ? -41.103 -22.543 84.148 1.00 80.19 244 ASP A O 1
ATOM 2033 N N . LEU A 1 245 ? -40.403 -22.415 86.274 1.00 77.81 245 LEU A N 1
ATOM 2034 C CA . LEU A 1 245 ? -39.015 -22.104 85.931 1.00 77.81 245 LEU A CA 1
ATOM 2035 C C . LEU A 1 245 ? -38.304 -23.303 85.295 1.00 77.81 245 LEU A C 1
ATOM 2037 O O . LEU A 1 245 ? -37.515 -23.103 84.375 1.00 77.81 245 LEU A O 1
ATOM 2041 N N . GLN A 1 246 ? -38.608 -24.527 85.731 1.00 78.69 246 GLN A N 1
ATOM 2042 C CA . GLN A 1 246 ? -38.070 -25.747 85.134 1.00 78.69 246 GLN A CA 1
ATOM 2043 C C . GLN A 1 246 ? -38.629 -25.982 83.725 1.00 78.69 246 GLN A C 1
ATOM 2045 O O . GLN A 1 246 ? -37.844 -26.172 82.804 1.00 78.69 246 GLN A O 1
ATOM 2050 N N . ARG A 1 247 ? -39.941 -25.808 83.507 1.00 80.81 247 ARG A N 1
ATOM 2051 C CA . ARG A 1 247 ? -40.552 -25.833 82.163 1.00 80.81 247 ARG A CA 1
ATOM 2052 C C . ARG A 1 247 ? -39.984 -24.750 81.246 1.00 80.81 247 ARG A C 1
ATOM 2054 O O . ARG A 1 247 ? -39.715 -25.006 80.080 1.00 80.81 247 ARG A O 1
ATOM 2061 N N . LYS A 1 248 ? -39.767 -23.533 81.757 1.00 79.25 248 LYS A N 1
ATOM 2062 C CA . LYS A 1 248 ? -39.123 -22.458 80.982 1.00 79.25 248 LYS A CA 1
ATOM 2063 C C . LYS A 1 248 ? -37.661 -22.770 80.668 1.00 79.25 248 LYS A C 1
ATOM 2065 O O . LYS A 1 248 ? -37.198 -22.382 79.605 1.00 79.25 248 LYS A O 1
ATOM 2070 N N . ARG A 1 249 ? -36.943 -23.458 81.559 1.00 76.69 249 ARG A N 1
ATOM 2071 C CA . ARG A 1 249 ? -35.558 -23.887 81.334 1.00 76.69 249 ARG A CA 1
ATOM 2072 C C . ARG A 1 249 ? -35.470 -25.026 80.318 1.00 76.69 249 ARG A C 1
ATOM 2074 O O . ARG A 1 249 ? -34.621 -24.937 79.450 1.00 76.69 249 ARG A O 1
ATOM 2081 N N . GLU A 1 250 ? -36.394 -25.984 80.342 1.00 76.88 250 GLU A N 1
ATOM 2082 C CA . GLU A 1 250 ? -36.533 -27.024 79.308 1.00 76.88 250 GLU A CA 1
ATOM 2083 C C . GLU A 1 250 ? -36.856 -26.412 77.933 1.00 76.88 250 GLU A C 1
ATOM 2085 O O . GLU A 1 250 ? -36.213 -26.738 76.946 1.00 76.88 250 GLU A O 1
ATOM 2090 N N . VAL A 1 251 ? -37.759 -25.427 77.866 1.00 76.19 251 VAL A N 1
ATOM 2091 C CA . VAL A 1 251 ? -38.067 -24.715 76.610 1.00 76.19 251 VAL A CA 1
ATOM 2092 C C . VAL A 1 251 ? -36.885 -23.871 76.110 1.00 76.19 251 VAL A C 1
ATOM 2094 O O . VAL A 1 251 ? -36.702 -23.733 74.904 1.00 76.19 251 VAL A O 1
ATOM 2097 N N . ILE A 1 252 ? -36.076 -23.295 77.005 1.00 70.56 252 ILE A N 1
ATOM 2098 C CA . ILE A 1 252 ? -34.845 -22.581 76.626 1.00 70.56 252 ILE A CA 1
ATOM 2099 C C . ILE A 1 252 ? -33.780 -23.569 76.126 1.00 70.56 252 ILE A C 1
ATOM 2101 O O . ILE A 1 252 ? -33.188 -23.309 75.080 1.00 70.56 252 ILE A O 1
ATOM 2105 N N . ASP A 1 253 ? -33.593 -24.697 76.816 1.00 73.06 253 ASP A N 1
ATOM 2106 C CA . ASP A 1 253 ? -32.664 -25.764 76.423 1.00 73.06 253 ASP A CA 1
ATOM 2107 C C . ASP A 1 253 ? -33.085 -26.447 75.107 1.00 73.06 253 ASP A C 1
ATOM 2109 O O . ASP A 1 253 ? -32.214 -26.922 74.389 1.00 73.06 253 ASP A O 1
ATOM 2113 N N . ASP A 1 254 ? -34.373 -26.446 74.739 1.00 71.75 254 ASP A N 1
ATOM 2114 C CA . ASP A 1 254 ? -34.856 -26.918 73.430 1.00 71.75 254 ASP A CA 1
ATOM 2115 C C . ASP A 1 254 ? -34.723 -25.843 72.327 1.00 71.75 254 ASP A C 1
ATOM 2117 O O . ASP A 1 254 ? -34.407 -26.145 71.174 1.00 71.75 254 ASP A O 1
ATOM 2121 N N . LEU A 1 255 ? -34.944 -24.560 72.645 1.00 67.56 255 LEU A N 1
ATOM 2122 C CA . LEU A 1 255 ? -34.914 -23.468 71.658 1.00 67.56 255 LEU A CA 1
ATOM 2123 C C . LEU A 1 255 ? -33.498 -22.987 71.305 1.00 67.56 255 LEU A C 1
ATOM 2125 O O . LEU A 1 255 ? -33.279 -22.567 70.165 1.00 67.56 255 LEU A O 1
ATOM 2129 N N . GLU A 1 256 ? -32.545 -23.020 72.243 1.00 67.69 256 GLU A N 1
ATOM 2130 C CA . GLU A 1 256 ? -31.145 -22.659 71.975 1.00 67.69 256 GLU A CA 1
ATOM 2131 C C . GLU A 1 256 ? -30.492 -23.549 70.901 1.00 67.69 256 GLU A C 1
ATOM 2133 O O . GLU A 1 256 ? -30.009 -22.990 69.912 1.00 67.69 256 GLU A O 1
ATOM 2138 N N . PRO A 1 257 ? -30.504 -24.894 70.997 1.00 70.12 257 PRO A N 1
ATOM 2139 C CA . PRO A 1 257 ? -29.891 -25.755 69.993 1.00 70.12 257 PRO A CA 1
ATOM 2140 C C . PRO A 1 257 ? -30.602 -25.665 68.645 1.00 70.12 257 PRO A C 1
ATOM 2142 O O . PRO A 1 257 ? -29.925 -25.515 67.639 1.00 70.12 257 PRO A O 1
ATOM 2145 N N . HIS A 1 258 ? -31.937 -25.620 68.587 1.00 71.94 258 HIS A N 1
ATOM 2146 C CA . HIS A 1 258 ? -32.639 -25.511 67.301 1.00 71.94 258 HIS A CA 1
ATOM 2147 C C . HIS A 1 258 ? -32.362 -24.200 66.560 1.00 71.94 258 HIS A C 1
ATOM 2149 O O . HIS A 1 258 ? -32.210 -24.199 65.337 1.00 71.94 258 HIS A O 1
ATOM 2155 N N . LYS A 1 259 ? -32.257 -23.077 67.279 1.00 79.94 259 LYS A N 1
ATOM 2156 C CA . LYS A 1 259 ? -31.929 -21.784 66.663 1.00 79.94 259 LYS A CA 1
ATOM 2157 C C . LYS A 1 259 ? -30.459 -21.700 66.261 1.00 79.94 259 LYS A C 1
ATOM 2159 O O . LYS A 1 259 ? -30.134 -21.083 65.246 1.00 79.94 259 LYS A O 1
ATOM 2164 N N . ILE A 1 260 ? -29.574 -22.320 67.040 1.00 78.00 260 ILE A N 1
ATOM 2165 C CA . ILE A 1 260 ? -28.155 -22.455 66.703 1.00 78.00 260 ILE A CA 1
ATOM 2166 C C . ILE A 1 260 ? -27.991 -23.350 65.470 1.00 78.00 260 ILE A C 1
ATOM 2168 O O . ILE A 1 260 ? -27.279 -22.956 64.550 1.00 78.00 260 ILE A O 1
ATOM 2172 N N . ASP A 1 261 ? -28.693 -24.478 65.401 1.00 83.94 261 ASP A N 1
ATOM 2173 C CA . ASP A 1 261 ? -28.676 -25.407 64.271 1.00 83.94 261 ASP A CA 1
ATOM 2174 C C . ASP A 1 261 ? -29.217 -24.741 63.001 1.00 83.94 261 ASP A C 1
ATOM 2176 O O . ASP A 1 261 ? -28.585 -24.816 61.951 1.00 83.94 261 ASP A O 1
ATOM 2180 N N . GLU A 1 262 ? -30.328 -24.002 63.087 1.00 86.81 262 GLU A N 1
ATOM 2181 C CA . GLU A 1 262 ? -30.888 -23.266 61.947 1.00 86.81 262 GLU A CA 1
ATOM 2182 C C . GLU A 1 262 ? -29.915 -22.192 61.429 1.00 86.81 262 GLU A C 1
ATOM 2184 O O . GLU A 1 262 ? -29.698 -22.064 60.220 1.00 86.81 262 GLU A O 1
ATOM 2189 N N . LEU A 1 263 ? -29.266 -21.446 62.328 1.00 84.81 263 LEU A N 1
ATOM 2190 C CA . LEU A 1 263 ? -28.251 -20.460 61.951 1.00 84.81 263 LEU A CA 1
ATOM 2191 C C . LEU A 1 263 ? -26.988 -21.118 61.378 1.00 84.81 263 LEU A C 1
ATOM 2193 O O . LEU A 1 263 ? -26.423 -20.590 60.417 1.00 84.81 263 LEU A O 1
ATOM 2197 N N . GLN A 1 264 ? -26.561 -22.268 61.906 1.00 85.88 264 GLN A N 1
ATOM 2198 C CA . GLN A 1 264 ? -25.450 -23.055 61.361 1.00 85.88 264 GLN A CA 1
ATOM 2199 C C . GLN A 1 264 ? -25.781 -23.615 59.970 1.00 85.88 264 GLN A C 1
ATOM 2201 O O . GLN A 1 264 ? -24.933 -23.569 59.077 1.00 85.88 264 GLN A O 1
ATOM 2206 N N . GLU A 1 265 ? -27.013 -24.074 59.745 1.00 92.25 265 GLU A N 1
ATOM 2207 C CA . GLU A 1 265 ? -27.507 -24.560 58.452 1.00 92.25 265 GLU A CA 1
ATOM 2208 C C . GLU A 1 265 ? -27.532 -23.422 57.415 1.00 92.25 265 GLU A C 1
ATOM 2210 O O . GLU A 1 265 ? -27.059 -23.581 56.284 1.00 92.25 265 GLU A O 1
ATOM 2215 N N . ILE A 1 266 ? -28.016 -22.235 57.806 1.00 92.19 266 ILE A N 1
ATOM 2216 C CA . ILE A 1 266 ? -28.018 -21.033 56.959 1.00 92.19 266 ILE A CA 1
ATOM 2217 C C . ILE A 1 266 ? -26.588 -20.597 56.631 1.00 92.19 266 ILE A C 1
ATOM 2219 O O . ILE A 1 266 ? -26.303 -20.288 55.470 1.00 92.19 266 ILE A O 1
ATOM 2223 N N . LEU A 1 267 ? -25.684 -20.591 57.615 1.00 88.50 267 LEU A N 1
ATOM 2224 C CA . LEU A 1 267 ? -24.276 -20.248 57.413 1.00 88.50 267 LEU A CA 1
ATOM 2225 C C . LEU A 1 267 ? -23.616 -21.227 56.432 1.00 88.50 267 LEU A C 1
ATOM 2227 O O . LEU A 1 267 ? -23.042 -20.808 55.430 1.00 88.50 267 LEU A O 1
ATOM 2231 N N . LYS A 1 268 ? -23.812 -22.533 56.640 1.00 93.50 268 LYS A N 1
ATOM 2232 C CA . LYS A 1 268 ? -23.297 -23.597 55.768 1.00 93.50 268 LYS A CA 1
ATOM 2233 C C . LYS A 1 268 ? -23.841 -23.489 54.343 1.00 93.50 268 LYS A C 1
ATOM 2235 O O . LYS A 1 268 ? -23.103 -23.698 53.378 1.00 93.50 268 LYS A O 1
ATOM 2240 N N . LYS A 1 269 ? -25.117 -23.122 54.188 1.00 95.06 269 LYS A N 1
ATOM 2241 C CA . LYS A 1 269 ? -25.733 -22.854 52.881 1.00 95.06 269 LYS A CA 1
ATOM 2242 C C . LYS A 1 269 ? -25.121 -21.624 52.204 1.00 95.06 269 LYS A C 1
ATOM 2244 O O . LYS A 1 269 ? -24.858 -21.668 51.005 1.00 95.06 269 LYS A O 1
ATOM 2249 N N . LYS A 1 270 ? -24.857 -20.549 52.953 1.00 92.38 270 LYS A N 1
ATOM 2250 C CA . LYS A 1 270 ? -24.187 -19.343 52.440 1.00 92.38 270 LYS A CA 1
ATOM 2251 C C . LYS A 1 270 ? -22.739 -19.615 52.030 1.00 92.38 270 LYS A C 1
ATOM 2253 O O . LYS A 1 270 ? -22.334 -19.128 50.978 1.00 92.38 270 LYS A O 1
ATOM 2258 N N . ASP A 1 271 ? -22.003 -20.428 52.784 1.00 91.50 271 ASP A N 1
ATOM 2259 C CA . ASP A 1 271 ? -20.642 -20.858 52.432 1.00 91.50 271 ASP A CA 1
ATOM 2260 C C . ASP A 1 271 ? -20.621 -21.692 51.145 1.00 91.50 271 ASP A C 1
ATOM 2262 O O . ASP A 1 271 ? -19.743 -21.538 50.296 1.00 91.50 271 ASP A O 1
ATOM 2266 N N . GLU A 1 272 ? -21.613 -22.564 50.960 1.00 93.50 272 GLU A N 1
ATOM 2267 C CA . GLU A 1 272 ? -21.764 -23.353 49.738 1.00 93.50 272 GLU A CA 1
ATOM 2268 C C . GLU A 1 272 ? -22.138 -22.482 48.527 1.00 93.50 272 GLU A C 1
ATOM 2270 O O . GLU A 1 272 ? -21.582 -22.643 47.437 1.00 93.50 272 GLU A O 1
ATOM 2275 N N . ASP A 1 273 ? -23.025 -21.502 48.709 1.00 92.19 273 ASP A N 1
ATOM 2276 C CA . ASP A 1 273 ? -23.347 -20.522 47.670 1.00 92.19 273 ASP A CA 1
ATOM 2277 C C . ASP A 1 273 ? -22.136 -19.639 47.320 1.00 92.19 273 ASP A C 1
ATOM 2279 O O . ASP A 1 273 ? -21.922 -19.329 46.142 1.00 92.19 273 ASP A O 1
ATOM 2283 N N . MET A 1 274 ? -21.311 -19.286 48.313 1.00 88.50 274 MET A N 1
ATOM 2284 C CA . MET A 1 274 ? -20.054 -18.559 48.129 1.00 88.50 274 MET A CA 1
ATOM 2285 C C . MET A 1 274 ? -19.048 -19.393 47.331 1.00 88.50 274 MET A C 1
ATOM 2287 O O . MET A 1 274 ? -18.545 -18.912 46.318 1.00 88.50 274 MET A O 1
ATOM 2291 N N . ARG A 1 275 ? -18.859 -20.676 47.667 1.00 93.00 275 ARG A N 1
ATOM 2292 C CA . ARG A 1 275 ? -18.030 -21.605 46.875 1.00 93.00 275 ARG A CA 1
ATOM 2293 C C . ARG A 1 275 ? -18.502 -21.725 45.425 1.00 93.00 275 ARG A C 1
ATOM 2295 O O . ARG A 1 275 ? -17.709 -21.628 44.491 1.00 93.00 275 ARG A O 1
ATOM 2302 N N . ARG A 1 276 ? -19.811 -21.865 45.195 1.00 92.75 276 ARG A N 1
ATOM 2303 C CA . ARG A 1 276 ? -20.385 -21.916 43.834 1.00 92.75 276 ARG A CA 1
ATOM 2304 C C . ARG A 1 276 ? -20.220 -20.601 43.077 1.00 92.75 276 ARG A C 1
ATOM 2306 O O . ARG A 1 276 ? -20.178 -20.589 41.842 1.00 92.75 276 ARG A O 1
ATOM 2313 N N . MET A 1 277 ? -20.209 -19.474 43.783 1.00 89.12 277 MET A N 1
ATOM 2314 C CA . MET A 1 277 ? -19.908 -18.167 43.208 1.00 89.12 277 MET A CA 1
ATOM 2315 C C . MET A 1 277 ? -18.427 -18.088 42.812 1.00 89.12 277 MET A C 1
ATOM 2317 O O . MET A 1 277 ? -18.138 -17.724 41.672 1.00 89.12 277 MET A O 1
ATOM 2321 N N . GLU A 1 278 ? -17.512 -18.501 43.689 1.00 87.44 278 GLU A N 1
ATOM 2322 C CA . GLU A 1 278 ? -16.070 -18.565 43.427 1.00 87.44 278 GLU A CA 1
ATOM 2323 C C . GLU A 1 278 ? -15.743 -19.466 42.232 1.00 87.44 278 GLU A C 1
ATOM 2325 O O . GLU A 1 278 ? -15.027 -19.041 41.327 1.00 87.44 278 GLU A O 1
ATOM 2330 N N . ASP A 1 279 ? -16.336 -20.658 42.147 1.00 91.94 279 ASP A N 1
ATOM 2331 C CA . ASP A 1 279 ? -16.156 -21.569 41.012 1.00 91.94 279 ASP A CA 1
ATOM 2332 C C . ASP A 1 279 ? -16.649 -20.963 39.693 1.00 91.94 279 ASP A C 1
ATOM 2334 O O . ASP A 1 279 ? -16.027 -21.135 38.639 1.00 91.94 279 ASP A O 1
ATOM 2338 N N . ARG A 1 280 ? -17.762 -20.218 39.725 1.00 92.56 280 ARG A N 1
ATOM 2339 C CA . ARG A 1 280 ? -18.255 -19.489 38.548 1.00 92.56 280 ARG A CA 1
ATOM 2340 C C . ARG A 1 280 ? -17.309 -18.359 38.158 1.00 92.56 280 ARG A C 1
ATOM 2342 O O . ARG A 1 280 ? -16.979 -18.252 36.976 1.00 92.56 280 ARG A O 1
ATOM 2349 N N . TYR A 1 281 ? -16.833 -17.565 39.117 1.00 87.69 281 TYR A N 1
ATOM 2350 C CA . TYR A 1 281 ? -15.827 -16.532 38.862 1.00 87.69 281 TYR A CA 1
ATOM 2351 C C . TYR A 1 281 ? -14.543 -17.129 38.291 1.00 87.69 281 TYR A C 1
ATOM 2353 O O . TYR A 1 281 ? -14.028 -16.617 37.300 1.00 87.69 281 TYR A O 1
ATOM 2361 N N . LYS A 1 282 ? -14.073 -18.254 38.832 1.00 93.00 282 LYS A N 1
ATOM 2362 C CA . LYS A 1 282 ? -12.889 -18.969 38.352 1.00 93.00 282 LYS A CA 1
ATOM 2363 C C . LYS A 1 282 ? -13.050 -19.407 36.896 1.00 93.00 282 LYS A C 1
ATOM 2365 O O . LYS A 1 282 ? -12.193 -19.090 36.074 1.00 93.00 282 LYS A O 1
ATOM 2370 N N . ARG A 1 283 ? -14.208 -19.976 36.538 1.00 92.31 283 ARG A N 1
ATOM 2371 C CA . ARG A 1 283 ? -14.545 -20.332 35.147 1.00 92.31 283 ARG A CA 1
ATOM 2372 C C . ARG A 1 283 ? -14.641 -19.115 34.229 1.00 92.31 283 ARG A C 1
ATOM 2374 O O . ARG A 1 283 ? -14.217 -19.201 33.080 1.00 92.31 283 ARG A O 1
ATOM 2381 N N . TYR A 1 284 ? -15.197 -17.988 34.682 1.00 90.69 284 TYR A N 1
ATOM 2382 C CA . TYR A 1 284 ? -15.232 -16.757 33.880 1.00 90.69 284 TYR A CA 1
ATOM 2383 C C . TYR A 1 284 ? -13.838 -16.178 33.666 1.00 90.69 284 TYR A C 1
ATOM 2385 O O . TYR A 1 284 ? -13.514 -15.772 32.553 1.00 90.69 284 TYR A O 1
ATOM 2393 N N . VAL A 1 285 ? -12.992 -16.209 34.692 1.00 88.88 285 VAL A N 1
ATOM 2394 C CA . VAL A 1 285 ? -11.590 -15.801 34.609 1.00 88.88 285 VAL A CA 1
ATOM 2395 C C . VAL A 1 285 ? -10.808 -16.730 33.677 1.00 88.88 285 VAL A C 1
ATOM 2397 O O . VAL A 1 285 ? -10.041 -16.252 32.851 1.00 88.88 285 VAL A O 1
ATOM 2400 N N . GLU A 1 286 ? -11.014 -18.044 33.734 1.00 88.19 286 GLU A N 1
ATOM 2401 C CA . GLU A 1 286 ? -10.389 -19.013 32.821 1.00 88.19 286 GLU A CA 1
ATOM 2402 C C . GLU A 1 286 ? -10.892 -18.869 31.383 1.00 88.19 286 GLU A C 1
ATOM 2404 O O . GLU A 1 286 ? -10.091 -18.908 30.448 1.00 88.19 286 GLU A O 1
ATOM 2409 N N . LYS A 1 287 ? -12.188 -18.611 31.182 1.00 87.12 287 LYS A N 1
ATOM 2410 C CA . LYS A 1 287 ? -12.733 -18.240 29.870 1.00 87.12 287 LYS A CA 1
ATOM 2411 C C . LYS A 1 287 ? -12.114 -16.940 29.366 1.00 87.12 287 LYS A C 1
ATOM 2413 O O . LYS A 1 287 ? -11.678 -16.910 28.223 1.00 87.12 287 LYS A O 1
ATOM 2418 N N . ALA A 1 288 ? -11.986 -15.910 30.203 1.00 79.44 288 ALA A N 1
ATOM 2419 C CA . ALA A 1 288 ? -11.323 -14.660 29.842 1.00 79.44 288 ALA A CA 1
ATOM 2420 C C . ALA A 1 288 ? -9.843 -14.886 29.495 1.00 79.44 288 ALA A C 1
ATOM 2422 O O . ALA A 1 288 ? -9.390 -14.406 28.464 1.00 79.44 288 ALA A O 1
ATOM 2423 N N . ARG A 1 289 ? -9.103 -15.693 30.269 1.00 80.75 289 ARG A N 1
ATOM 2424 C CA . ARG A 1 289 ? -7.716 -16.085 29.950 1.00 80.75 289 ARG A CA 1
ATOM 2425 C C . ARG A 1 289 ? -7.624 -16.851 28.633 1.00 80.75 289 ARG A C 1
ATOM 2427 O O . ARG A 1 289 ? -6.683 -16.638 27.879 1.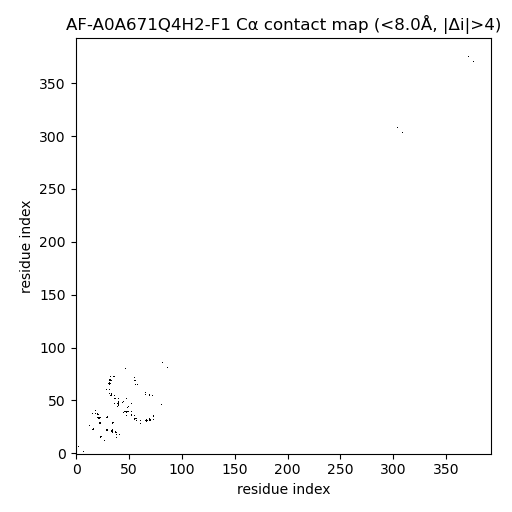00 80.75 289 ARG A O 1
ATOM 2434 N N . THR A 1 290 ? -8.585 -17.727 28.349 1.00 81.69 290 THR A N 1
ATOM 2435 C CA . THR A 1 290 ? -8.630 -18.510 27.104 1.00 81.69 290 THR A CA 1
ATOM 2436 C C . THR A 1 290 ? -8.935 -17.609 25.914 1.00 81.69 290 THR A C 1
ATOM 2438 O O . THR A 1 290 ? -8.246 -17.696 24.907 1.00 81.69 290 THR A O 1
ATOM 2441 N N . VAL A 1 291 ? -9.892 -16.690 26.065 1.00 80.00 291 VAL A N 1
ATOM 2442 C CA . VAL A 1 291 ? -10.235 -15.671 25.068 1.00 80.00 291 VAL A CA 1
ATOM 2443 C C . VAL A 1 291 ? -9.040 -14.752 24.809 1.00 80.00 291 VAL A C 1
ATOM 2445 O O . VAL A 1 291 ? -8.684 -14.558 23.654 1.00 80.00 291 VAL A O 1
ATOM 2448 N N . ILE A 1 292 ? -8.354 -14.277 25.855 1.00 76.31 292 ILE A N 1
ATOM 2449 C CA . ILE A 1 292 ? -7.096 -13.517 25.748 1.00 76.31 292 ILE A CA 1
ATOM 2450 C C . ILE A 1 292 ? -6.043 -14.340 24.998 1.00 76.31 292 ILE A C 1
ATOM 2452 O O . ILE A 1 292 ? -5.432 -13.840 24.064 1.00 76.31 292 ILE A O 1
ATOM 2456 N N . LYS A 1 293 ? -5.883 -15.625 25.326 1.00 76.31 293 LYS A N 1
ATOM 2457 C CA . LYS A 1 293 ? -4.942 -16.525 24.646 1.00 76.31 293 LYS A CA 1
ATOM 2458 C C . LYS A 1 293 ? -5.294 -16.766 23.170 1.00 76.31 293 LYS A C 1
ATOM 2460 O O . LYS A 1 293 ? -4.391 -16.973 22.370 1.00 76.31 293 LYS A O 1
ATOM 2465 N N . THR A 1 294 ? -6.575 -16.741 22.798 1.00 72.06 294 THR A N 1
ATOM 2466 C CA . THR A 1 294 ? -7.023 -16.831 21.394 1.00 72.06 294 THR A CA 1
ATOM 2467 C C . THR A 1 294 ? -7.014 -15.492 20.654 1.00 72.06 294 THR A C 1
ATOM 2469 O O . THR A 1 294 ? -6.977 -15.489 19.428 1.00 72.06 294 THR A O 1
ATOM 2472 N N . LEU A 1 295 ? -7.053 -14.366 21.372 1.00 60.34 295 LEU A N 1
ATOM 2473 C CA . LEU A 1 295 ? -7.064 -13.013 20.808 1.00 60.34 295 LEU A CA 1
ATOM 2474 C C . LEU A 1 295 ? -5.682 -12.345 20.789 1.00 60.34 295 LEU A C 1
ATOM 2476 O O . LEU A 1 295 ? -5.544 -11.322 20.126 1.00 60.34 295 LEU A O 1
ATOM 2480 N N . ASP A 1 296 ? -4.678 -12.894 21.477 1.00 45.72 296 ASP A N 1
ATOM 2481 C CA . ASP A 1 296 ? -3.304 -12.389 21.496 1.00 45.72 296 ASP A CA 1
ATOM 2482 C C . ASP A 1 296 ? -2.405 -13.192 20.528 1.00 45.72 296 ASP A C 1
ATOM 2484 O O . ASP A 1 296 ? -1.983 -14.308 20.845 1.00 45.72 296 ASP A O 1
ATOM 2488 N N . PRO A 1 297 ? -2.057 -12.661 19.337 1.00 51.59 297 PRO A N 1
ATOM 2489 C CA . PRO A 1 297 ? -1.180 -13.336 18.384 1.00 51.59 297 PRO A CA 1
ATOM 2490 C C . PRO A 1 297 ? 0.306 -13.220 18.758 1.00 51.59 297 PRO A C 1
ATOM 2492 O O . PRO A 1 297 ? 1.167 -13.393 17.891 1.00 51.59 297 PRO A O 1
ATOM 2495 N N . LYS A 1 298 ? 0.657 -12.876 20.007 1.00 51.44 298 LYS A N 1
ATOM 2496 C CA . LYS A 1 298 ? 2.051 -12.648 20.400 1.00 51.44 298 LYS A CA 1
ATOM 2497 C C . LYS A 1 298 ? 2.416 -13.167 21.791 1.00 51.44 298 LYS A C 1
ATOM 2499 O O . LYS A 1 298 ? 3.009 -12.426 22.556 1.00 51.44 298 LYS A O 1
ATOM 2504 N N . GLN A 1 299 ? 2.278 -14.470 22.063 1.00 52.38 299 GLN A N 1
ATOM 2505 C CA . GLN A 1 299 ? 3.353 -15.177 22.788 1.00 52.38 299 GLN A CA 1
ATOM 2506 C C . GLN A 1 299 ? 3.218 -16.709 22.818 1.00 52.38 299 GLN A C 1
ATOM 2508 O O . GLN A 1 299 ? 2.378 -17.280 23.503 1.00 52.38 299 GLN A O 1
ATOM 2513 N N . LYS A 1 300 ? 4.199 -17.342 22.155 1.00 42.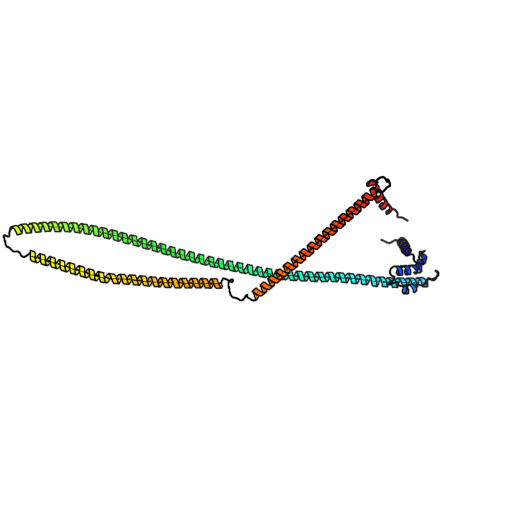66 300 LYS A N 1
ATOM 2514 C CA . LYS A 1 300 ? 4.728 -18.707 22.341 1.00 42.66 300 LYS A CA 1
ATOM 2515 C C . LYS A 1 300 ? 3.875 -19.889 21.847 1.00 42.66 300 LYS A C 1
ATOM 2517 O O . LYS A 1 300 ? 3.238 -20.596 22.619 1.00 42.66 300 LYS A O 1
ATOM 2522 N N . SER A 1 301 ? 4.088 -20.240 20.577 1.00 36.81 301 SER A N 1
ATOM 2523 C CA . SER A 1 301 ? 4.423 -21.623 20.206 1.00 36.81 301 SER A CA 1
ATOM 2524 C C . SER A 1 301 ? 5.591 -21.617 19.208 1.00 36.81 301 SER A C 1
ATOM 2526 O O . SER A 1 301 ? 5.728 -20.722 18.376 1.00 36.81 301 SER A O 1
ATOM 2528 N N . SER A 1 302 ? 6.509 -22.560 19.398 1.00 44.56 302 SER A N 1
ATOM 2529 C CA . SER A 1 302 ? 7.839 -22.649 18.791 1.00 44.56 302 SER A CA 1
ATOM 2530 C C . SER A 1 302 ? 7.815 -23.182 17.350 1.00 44.56 302 SER A C 1
ATOM 2532 O O . SER A 1 302 ? 8.473 -24.169 17.030 1.00 44.56 302 SER A O 1
ATOM 2534 N N . ALA A 1 303 ? 7.079 -22.517 16.467 1.00 55.44 303 ALA A N 1
ATOM 2535 C CA . ALA A 1 303 ? 7.240 -22.646 15.024 1.00 55.44 303 ALA A CA 1
ATOM 2536 C C . ALA A 1 303 ? 6.750 -21.345 14.389 1.00 55.44 303 ALA A C 1
ATOM 2538 O O . ALA A 1 303 ? 5.556 -21.057 14.375 1.00 55.44 303 ALA A O 1
ATOM 2539 N N . VAL A 1 304 ? 7.682 -20.517 13.913 1.00 54.41 304 VAL A N 1
ATOM 2540 C CA . VAL A 1 304 ? 7.334 -19.348 13.097 1.00 54.41 304 VAL A CA 1
ATOM 2541 C C . VAL A 1 304 ? 6.597 -19.878 11.859 1.00 54.41 304 VAL A C 1
ATOM 2543 O O . VAL A 1 304 ? 7.176 -20.714 11.164 1.00 54.41 304 VAL A O 1
ATOM 2546 N N . PRO A 1 305 ? 5.352 -19.445 11.577 1.00 68.00 305 PRO A N 1
ATOM 2547 C CA . PRO A 1 305 ? 4.630 -19.873 10.382 1.00 68.00 305 PRO A CA 1
ATOM 2548 C C . PRO A 1 305 ? 5.491 -19.634 9.139 1.00 68.00 305 PRO A C 1
ATOM 2550 O O . PRO A 1 305 ? 6.138 -18.589 9.042 1.00 68.00 305 PRO A O 1
ATOM 2553 N N . ALA A 1 306 ? 5.521 -20.584 8.201 1.00 71.62 306 ALA A N 1
ATOM 2554 C CA . ALA A 1 306 ? 6.406 -20.538 7.033 1.00 71.62 306 ALA A CA 1
ATOM 2555 C C . ALA A 1 306 ? 6.299 -19.208 6.258 1.00 71.62 306 ALA A C 1
ATOM 2557 O O . ALA A 1 306 ? 7.312 -18.657 5.838 1.00 71.62 306 ALA A O 1
ATOM 2558 N N . GLU A 1 307 ? 5.102 -18.624 6.176 1.00 74.19 307 GLU A N 1
ATOM 2559 C CA . GLU A 1 307 ? 4.872 -17.303 5.575 1.00 74.19 307 GLU A CA 1
ATOM 2560 C C . GLU A 1 307 ? 5.559 -16.158 6.326 1.00 74.19 307 GLU A C 1
ATOM 2562 O O . GLU A 1 307 ? 6.117 -15.260 5.705 1.00 74.19 307 GLU A O 1
ATOM 2567 N N . VAL A 1 308 ? 5.587 -16.190 7.659 1.00 76.75 308 VAL A N 1
ATOM 2568 C CA . VAL A 1 308 ? 6.280 -15.173 8.467 1.00 76.75 308 VAL A CA 1
ATOM 2569 C C . VAL A 1 308 ? 7.799 -15.310 8.319 1.00 76.75 308 VAL A C 1
ATOM 2571 O O . VAL A 1 308 ? 8.515 -14.310 8.341 1.00 76.75 308 VAL A O 1
ATOM 2574 N N . GLN A 1 309 ? 8.299 -16.532 8.125 1.00 83.31 309 GLN A N 1
ATOM 2575 C CA . GLN A 1 309 ? 9.703 -16.808 7.799 1.00 83.31 309 GLN A CA 1
ATOM 2576 C C . GLN A 1 309 ? 10.065 -16.270 6.403 1.00 83.31 309 GLN A C 1
ATOM 2578 O O . GLN A 1 309 ? 11.050 -15.549 6.260 1.00 83.31 309 GLN A O 1
ATOM 2583 N N . VAL A 1 310 ? 9.215 -16.510 5.400 1.00 87.69 310 VAL A N 1
ATOM 2584 C CA . VAL A 1 310 ? 9.375 -15.967 4.040 1.00 87.69 310 VAL A CA 1
ATOM 2585 C C . VAL A 1 310 ? 9.348 -14.439 4.043 1.00 87.69 310 VAL A C 1
ATOM 2587 O O . VAL A 1 310 ? 10.223 -13.814 3.450 1.00 87.69 310 VAL A O 1
ATOM 2590 N N . LEU A 1 311 ? 8.397 -13.823 4.748 1.00 86.50 311 LEU A N 1
ATOM 2591 C CA . LEU A 1 311 ? 8.306 -12.365 4.854 1.00 86.50 311 LEU A CA 1
ATOM 2592 C C . LEU A 1 311 ? 9.515 -11.764 5.576 1.00 86.50 311 LEU A C 1
ATOM 2594 O O . LEU A 1 311 ? 9.997 -10.709 5.171 1.00 86.50 311 LEU A O 1
ATOM 2598 N N . LYS A 1 312 ? 10.052 -12.442 6.598 1.00 88.44 312 LYS A N 1
ATOM 2599 C CA . LYS A 1 312 ? 11.317 -12.043 7.228 1.00 88.44 312 LYS A CA 1
ATOM 2600 C C . LYS A 1 312 ? 12.479 -12.098 6.243 1.00 88.44 312 LYS A C 1
ATOM 2602 O O . LYS A 1 312 ? 13.222 -11.128 6.154 1.00 88.44 312 LYS A O 1
ATOM 2607 N N . ASN A 1 313 ? 12.609 -13.177 5.477 1.00 90.12 313 ASN A N 1
ATOM 2608 C CA . ASN A 1 313 ? 13.685 -13.313 4.494 1.00 90.12 313 ASN A CA 1
ATOM 2609 C C . ASN A 1 313 ? 13.580 -12.235 3.404 1.00 90.12 313 ASN A C 1
ATOM 2611 O O . ASN A 1 313 ? 14.567 -11.563 3.108 1.00 90.12 313 ASN A O 1
ATOM 2615 N N . GLN A 1 314 ? 12.371 -11.976 2.900 1.00 93.50 314 GLN A N 1
ATOM 2616 C CA . GLN A 1 314 ? 12.119 -10.889 1.952 1.00 93.50 314 GLN A CA 1
ATOM 2617 C C . GLN A 1 314 ? 12.458 -9.514 2.530 1.00 93.50 314 GLN A C 1
ATOM 2619 O O . GLN A 1 314 ? 13.028 -8.688 1.822 1.00 93.50 314 GLN A O 1
ATOM 2624 N N . LEU A 1 315 ? 12.136 -9.261 3.802 1.00 92.94 315 LEU A N 1
ATOM 2625 C CA . LEU A 1 315 ? 12.489 -8.008 4.466 1.00 92.94 315 LEU A CA 1
ATOM 2626 C C . LEU A 1 315 ? 14.011 -7.858 4.554 1.00 92.94 315 LEU A C 1
ATOM 2628 O O . LEU A 1 315 ? 14.542 -6.844 4.119 1.00 92.94 315 LEU A O 1
ATOM 2632 N N . THR A 1 316 ? 14.724 -8.907 4.976 1.00 94.12 316 THR A N 1
ATOM 2633 C CA . THR A 1 316 ? 16.194 -8.867 5.051 1.00 94.12 316 THR A CA 1
ATOM 2634 C C . THR A 1 316 ? 16.862 -8.697 3.688 1.00 94.12 316 THR A C 1
ATOM 2636 O O . THR A 1 316 ? 17.942 -8.118 3.588 1.00 94.12 316 THR A O 1
ATOM 2639 N N . GLU A 1 317 ? 16.244 -9.199 2.621 1.00 93.88 317 GLU A N 1
ATOM 2640 C CA . GLU A 1 317 ? 16.752 -9.048 1.261 1.00 93.88 317 GLU A CA 1
ATOM 2641 C C . GLU A 1 317 ? 16.483 -7.643 0.714 1.00 93.88 317 GLU A C 1
ATOM 2643 O O . GLU A 1 317 ? 17.345 -7.051 0.062 1.00 93.88 317 GLU A O 1
ATOM 2648 N N . LYS A 1 318 ? 15.327 -7.060 1.056 1.00 94.50 318 LYS A N 1
ATOM 2649 C CA . LYS A 1 318 ? 15.021 -5.651 0.784 1.00 94.50 318 LYS A CA 1
ATOM 2650 C C . LYS A 1 318 ? 15.974 -4.726 1.536 1.00 94.50 318 LYS A C 1
ATOM 2652 O O . LYS A 1 318 ? 16.498 -3.812 0.910 1.00 94.50 318 LYS A O 1
ATOM 2657 N N . ASP A 1 319 ? 16.265 -5.003 2.804 1.00 94.88 319 ASP A N 1
ATOM 2658 C CA . ASP A 1 319 ? 17.223 -4.233 3.606 1.00 94.88 319 ASP A CA 1
ATOM 2659 C C . ASP A 1 319 ? 18.635 -4.296 3.007 1.00 94.88 319 ASP A C 1
ATOM 2661 O O . ASP A 1 319 ? 19.289 -3.266 2.848 1.00 94.88 319 ASP A O 1
ATOM 2665 N N . ARG A 1 320 ? 19.090 -5.478 2.565 1.00 96.81 320 ARG A N 1
ATOM 2666 C CA . ARG A 1 320 ? 20.364 -5.612 1.832 1.00 96.81 320 ARG A CA 1
ATOM 2667 C C . ARG A 1 320 ? 20.378 -4.817 0.531 1.00 96.81 320 ARG A C 1
ATOM 2669 O O . ARG A 1 320 ? 21.387 -4.204 0.194 1.00 96.81 320 ARG A O 1
ATOM 2676 N N . LYS A 1 321 ? 19.272 -4.827 -0.216 1.00 96.50 321 LYS A N 1
ATOM 2677 C CA . LYS A 1 321 ? 19.167 -4.079 -1.472 1.00 96.50 321 LYS A CA 1
ATOM 2678 C C . LYS A 1 321 ? 19.169 -2.571 -1.239 1.00 96.50 321 LYS A C 1
ATOM 2680 O O . LYS A 1 321 ? 19.784 -1.856 -2.022 1.00 96.50 321 LYS A O 1
ATOM 2685 N N . ILE A 1 322 ? 18.529 -2.105 -0.167 1.00 94.88 322 ILE A N 1
ATOM 2686 C CA . ILE A 1 322 ? 18.577 -0.702 0.257 1.00 94.88 322 ILE A CA 1
ATOM 2687 C C . ILE A 1 322 ? 20.022 -0.313 0.577 1.00 94.88 322 ILE A C 1
ATOM 2689 O O . ILE A 1 322 ? 20.528 0.615 -0.040 1.00 94.88 322 ILE A O 1
ATOM 2693 N N . GLN A 1 323 ? 20.724 -1.087 1.410 1.00 96.44 323 GLN A N 1
ATOM 2694 C CA . GLN A 1 323 ? 22.131 -0.821 1.743 1.00 96.44 323 GLN A CA 1
ATOM 2695 C C . GLN A 1 323 ? 23.040 -0.777 0.505 1.00 96.44 323 GLN A C 1
ATOM 2697 O O . GLN A 1 323 ? 23.933 0.063 0.411 1.00 96.44 323 GLN A O 1
ATOM 2702 N N . HIS A 1 324 ? 22.817 -1.669 -0.464 1.00 95.88 324 HIS A N 1
ATOM 2703 C CA . HIS A 1 324 ? 23.583 -1.675 -1.710 1.00 95.88 324 HIS A CA 1
ATOM 2704 C C . HIS A 1 324 ? 23.327 -0.419 -2.555 1.00 95.88 324 HIS A C 1
ATOM 2706 O O . HIS A 1 324 ? 24.272 0.204 -3.030 1.00 95.88 324 HIS A O 1
ATOM 2712 N N . LEU A 1 325 ? 22.059 -0.018 -2.698 1.00 95.94 325 LEU A N 1
ATOM 2713 C CA . LEU A 1 325 ? 21.682 1.189 -3.437 1.00 95.94 325 LEU A CA 1
ATOM 2714 C C . LEU A 1 325 ? 22.185 2.467 -2.756 1.00 95.94 325 LEU A C 1
ATOM 2716 O O . LEU A 1 325 ? 22.636 3.378 -3.442 1.00 95.94 325 LEU A O 1
ATOM 2720 N N . GLU A 1 326 ? 22.140 2.531 -1.425 1.00 94.31 326 GLU A N 1
ATOM 2721 C CA . GLU A 1 326 ? 22.695 3.645 -0.649 1.00 94.31 326 GLU A CA 1
ATOM 2722 C C . GLU A 1 326 ? 24.208 3.763 -0.858 1.00 94.31 326 GLU A C 1
ATOM 2724 O O . GLU A 1 326 ? 24.718 4.852 -1.118 1.00 94.31 326 GLU A O 1
ATOM 2729 N N . HIS A 1 327 ? 24.923 2.638 -0.828 1.00 97.38 327 HIS A N 1
ATOM 2730 C CA . HIS A 1 327 ? 26.357 2.608 -1.090 1.00 97.38 327 HIS A CA 1
ATOM 2731 C C . HIS A 1 327 ? 26.704 3.036 -2.529 1.00 97.38 327 HIS A C 1
ATOM 2733 O O . HIS A 1 327 ? 27.644 3.805 -2.739 1.00 97.38 327 HIS A O 1
ATOM 2739 N N . ASP A 1 328 ? 25.954 2.572 -3.531 1.00 95.00 328 ASP A N 1
ATOM 2740 C CA . ASP A 1 328 ? 26.169 2.961 -4.931 1.00 95.00 328 ASP A CA 1
ATOM 2741 C C . ASP A 1 328 ? 25.841 4.43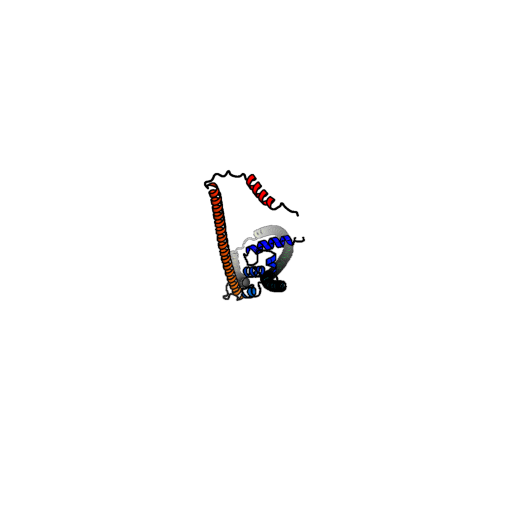7 -5.185 1.00 95.00 328 ASP A C 1
ATOM 2743 O O . ASP A 1 328 ? 26.545 5.112 -5.947 1.00 95.00 328 ASP A O 1
ATOM 2747 N N . PHE A 1 329 ? 24.814 4.963 -4.513 1.00 95.00 329 PHE A N 1
ATOM 2748 C CA . PHE A 1 329 ? 24.492 6.384 -4.544 1.00 95.00 329 PHE A CA 1
ATOM 2749 C C . PHE A 1 329 ? 25.625 7.220 -3.942 1.00 95.00 329 PHE A C 1
ATOM 2751 O O . PHE A 1 329 ? 26.085 8.166 -4.581 1.00 95.00 329 PHE A O 1
ATOM 2758 N N . GLU A 1 330 ? 26.140 6.836 -2.772 1.00 97.38 330 GLU A N 1
ATOM 2759 C CA . GLU A 1 330 ? 27.251 7.538 -2.121 1.00 97.38 330 GLU A CA 1
ATOM 2760 C C . GLU A 1 330 ? 28.530 7.488 -2.972 1.00 97.38 330 GLU A C 1
ATOM 2762 O O . GLU A 1 330 ? 29.218 8.495 -3.144 1.00 97.38 330 GLU A O 1
ATOM 2767 N N . ARG A 1 331 ? 28.816 6.344 -3.609 1.00 96.44 331 ARG A N 1
ATOM 2768 C CA . ARG A 1 331 ? 29.935 6.209 -4.553 1.00 96.44 331 ARG A CA 1
ATOM 2769 C C . ARG A 1 331 ? 29.776 7.133 -5.762 1.00 96.44 331 ARG A C 1
ATOM 2771 O O . ARG A 1 331 ? 30.744 7.770 -6.178 1.00 96.44 331 ARG A O 1
ATOM 2778 N N . THR A 1 332 ? 28.575 7.208 -6.332 1.00 94.06 332 THR A N 1
ATOM 2779 C CA . THR A 1 332 ? 28.289 8.070 -7.490 1.00 94.06 332 THR A CA 1
ATOM 2780 C C . THR A 1 332 ? 28.406 9.543 -7.115 1.00 94.06 332 THR A C 1
ATOM 2782 O O . THR A 1 332 ? 29.030 10.314 -7.843 1.00 94.06 332 THR A O 1
ATOM 2785 N N . ARG A 1 333 ? 27.882 9.919 -5.946 1.00 97.19 333 ARG A N 1
ATOM 2786 C CA . ARG A 1 333 ? 28.000 11.264 -5.385 1.00 97.19 333 ARG A CA 1
ATOM 2787 C C . ARG A 1 333 ? 29.459 11.659 -5.168 1.00 97.19 333 ARG A C 1
ATOM 2789 O O . ARG A 1 333 ? 29.878 12.706 -5.641 1.00 97.19 333 ARG A O 1
ATOM 2796 N N . SER A 1 334 ? 30.255 10.791 -4.545 1.00 95.94 334 SER A N 1
ATOM 2797 C CA . SER A 1 334 ? 31.684 11.039 -4.334 1.00 95.94 334 SER A CA 1
ATOM 2798 C C . SER A 1 334 ? 32.448 11.210 -5.654 1.00 95.94 334 SER A C 1
ATOM 2800 O O . SER A 1 334 ? 33.315 12.079 -5.759 1.00 95.94 334 SER A O 1
ATOM 2802 N N . ARG A 1 335 ? 32.098 10.431 -6.691 1.00 95.06 335 ARG A N 1
ATOM 2803 C CA . ARG A 1 335 ? 32.669 10.595 -8.036 1.00 95.06 335 ARG A CA 1
ATOM 2804 C C . ARG A 1 335 ? 32.310 11.954 -8.636 1.00 95.06 335 ARG A C 1
ATOM 2806 O O . ARG A 1 335 ? 33.195 12.625 -9.155 1.00 95.06 335 ARG A O 1
ATOM 2813 N N . HIS A 1 336 ? 31.048 12.362 -8.526 1.00 95.50 336 HIS A N 1
ATOM 2814 C CA . HIS A 1 336 ? 30.577 13.658 -9.011 1.00 95.50 336 HIS A CA 1
ATOM 2815 C C . HIS A 1 336 ? 31.286 14.820 -8.302 1.00 95.50 336 HIS A C 1
ATOM 2817 O O . HIS A 1 336 ? 31.814 15.708 -8.963 1.00 95.50 336 HIS A O 1
ATOM 2823 N N . ASP A 1 337 ? 31.408 14.772 -6.974 1.00 96.81 337 ASP A N 1
ATOM 2824 C CA . ASP A 1 337 ? 32.125 15.791 -6.197 1.00 96.81 337 ASP A CA 1
ATOM 2825 C C . ASP A 1 337 ? 33.611 15.878 -6.600 1.00 96.81 337 ASP A C 1
ATOM 2827 O O . ASP A 1 337 ? 34.214 16.955 -6.616 1.00 96.81 337 ASP A O 1
ATOM 2831 N N . GLN A 1 338 ? 34.233 14.742 -6.934 1.00 96.81 338 GLN A N 1
ATOM 2832 C CA . GLN A 1 338 ? 35.608 14.709 -7.429 1.00 96.81 338 GLN A CA 1
ATOM 2833 C C . GLN A 1 338 ? 35.721 15.296 -8.845 1.00 96.81 338 GLN A C 1
ATOM 2835 O O . GLN A 1 338 ? 36.662 16.045 -9.119 1.00 96.81 338 GLN A O 1
ATOM 2840 N N . GLU A 1 339 ? 34.773 14.987 -9.732 1.00 95.12 339 GLU A N 1
ATOM 2841 C CA . GLU A 1 339 ? 34.678 15.574 -11.074 1.00 95.12 339 GLU A CA 1
ATOM 2842 C C . GLU A 1 339 ? 34.498 17.099 -10.993 1.00 95.12 339 GLU A C 1
ATOM 2844 O O . GLU A 1 339 ? 35.235 17.835 -11.652 1.00 95.12 339 GLU A O 1
ATOM 2849 N N . GLU A 1 340 ? 33.620 17.597 -10.118 1.00 95.44 340 GLU A N 1
ATOM 2850 C CA . GLU A 1 340 ? 33.430 19.034 -9.886 1.00 95.44 340 GLU A CA 1
ATOM 2851 C C . GLU A 1 340 ? 34.718 19.719 -9.422 1.00 95.44 340 GLU A C 1
ATOM 2853 O O . GLU A 1 340 ? 35.100 20.757 -9.967 1.00 95.44 340 GLU A O 1
ATOM 2858 N N . LYS A 1 341 ? 35.446 19.127 -8.466 1.00 97.44 341 LYS A N 1
ATOM 2859 C CA . LYS A 1 341 ? 36.739 19.667 -8.010 1.00 97.44 341 LYS A CA 1
ATOM 2860 C C . LYS A 1 341 ? 37.759 19.751 -9.142 1.00 97.44 341 LYS A C 1
ATOM 2862 O O . LYS A 1 341 ? 38.492 20.739 -9.231 1.00 97.44 341 LYS A O 1
ATOM 2867 N N . LEU A 1 342 ? 37.816 18.738 -10.007 1.00 96.56 342 LEU A N 1
ATOM 2868 C CA . LEU A 1 342 ? 38.704 18.738 -11.169 1.00 96.56 342 LEU A CA 1
ATOM 2869 C C . LEU A 1 342 ? 38.307 19.820 -12.176 1.00 96.56 342 LEU A C 1
ATOM 2871 O O . LEU A 1 342 ? 39.183 20.533 -12.664 1.00 96.56 342 LEU A O 1
ATOM 2875 N N . ILE A 1 343 ? 37.009 19.992 -12.440 1.00 95.75 343 ILE A N 1
ATOM 2876 C CA . ILE A 1 343 ? 36.494 21.040 -13.330 1.00 95.75 343 ILE A CA 1
ATOM 2877 C C . ILE A 1 343 ? 36.833 22.426 -12.777 1.00 95.75 343 ILE A C 1
ATOM 2879 O O . ILE A 1 343 ? 37.363 23.260 -13.512 1.00 95.75 343 ILE A O 1
ATOM 2883 N N . ILE A 1 344 ? 36.582 22.667 -11.487 1.00 96.31 344 ILE A N 1
ATOM 2884 C CA . ILE A 1 344 ? 36.886 23.940 -10.819 1.00 96.31 344 ILE A CA 1
ATOM 2885 C C . ILE A 1 344 ? 38.392 24.228 -10.877 1.00 96.31 344 ILE A C 1
ATOM 2887 O O . ILE A 1 344 ? 38.794 25.335 -11.237 1.00 96.31 344 ILE A O 1
ATOM 2891 N N . SER A 1 345 ? 39.231 23.232 -10.584 1.00 95.75 345 SER A N 1
ATOM 2892 C CA . SER A 1 345 ? 40.692 23.360 -10.653 1.00 95.75 345 SER A CA 1
ATOM 2893 C C . SER A 1 345 ? 41.180 23.653 -12.076 1.00 95.75 345 SER A C 1
ATOM 2895 O O . SER A 1 345 ? 41.979 24.566 -12.286 1.00 95.75 345 SER A O 1
ATOM 2897 N N . ALA A 1 346 ? 40.656 22.944 -13.081 1.00 94.88 346 ALA A N 1
ATOM 2898 C CA . ALA A 1 346 ? 40.985 23.181 -14.484 1.00 94.88 346 ALA A CA 1
ATOM 2899 C C . ALA A 1 346 ? 40.581 24.593 -14.935 1.00 94.88 346 ALA A C 1
ATOM 2901 O O . ALA A 1 346 ? 41.366 25.270 -15.599 1.00 94.88 346 ALA A O 1
ATOM 2902 N N . TRP A 1 347 ? 39.399 25.067 -14.529 1.00 94.69 347 TRP A N 1
ATOM 2903 C CA . TRP A 1 347 ? 38.932 26.427 -14.811 1.00 94.69 347 TRP A CA 1
ATOM 2904 C C . TRP A 1 347 ? 39.798 27.494 -14.153 1.00 94.69 347 TRP A C 1
ATOM 2906 O O . TRP A 1 347 ? 40.166 28.470 -14.806 1.00 94.69 347 TRP A O 1
ATOM 2916 N N . TYR A 1 348 ? 40.155 27.303 -12.883 1.00 94.38 348 TYR A N 1
ATOM 2917 C CA . TYR A 1 348 ? 41.046 28.212 -12.172 1.00 94.38 348 TYR A CA 1
ATOM 2918 C C . TYR A 1 348 ? 42.423 28.282 -12.845 1.00 94.38 348 TYR A C 1
ATOM 2920 O O . TYR A 1 348 ? 42.908 29.374 -13.139 1.00 94.38 348 TYR A O 1
ATOM 2928 N N . ASN A 1 349 ? 43.016 27.133 -13.183 1.00 93.31 349 ASN A N 1
ATOM 2929 C CA . ASN A 1 349 ? 44.307 27.060 -13.871 1.00 93.31 349 ASN A CA 1
ATO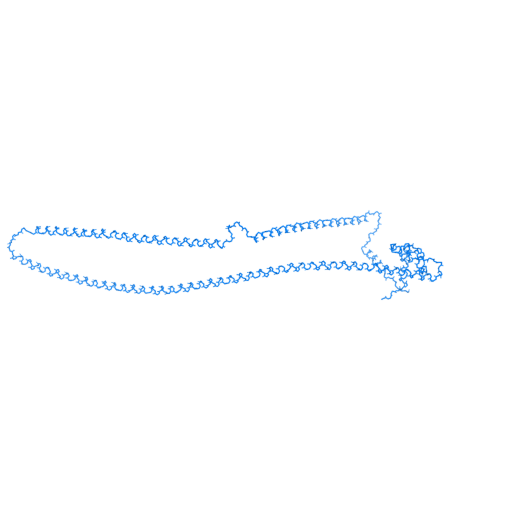M 2930 C C . ASN A 1 349 ? 44.259 27.695 -15.266 1.00 93.31 349 ASN A C 1
ATOM 2932 O O . ASN A 1 349 ? 45.161 28.450 -15.627 1.00 93.31 349 ASN A O 1
ATOM 2936 N N . MET A 1 350 ? 43.193 27.447 -16.034 1.00 92.38 350 MET A N 1
ATOM 2937 C CA . MET A 1 350 ? 42.965 28.095 -17.329 1.00 92.38 350 MET A CA 1
ATOM 2938 C C . MET A 1 350 ? 42.850 29.617 -17.165 1.00 92.38 350 MET A C 1
ATOM 2940 O O . MET A 1 350 ? 43.484 30.371 -17.901 1.00 92.38 350 MET A O 1
ATOM 2944 N N . GLY A 1 351 ? 42.082 30.078 -16.174 1.00 92.00 351 GLY A N 1
ATOM 2945 C CA . GLY A 1 351 ? 41.929 31.496 -15.853 1.00 92.00 351 GLY A CA 1
ATOM 2946 C C . GLY A 1 351 ? 43.256 32.153 -15.474 1.00 92.00 351 GLY A C 1
ATOM 2947 O O . GLY A 1 351 ? 43.564 33.239 -15.964 1.00 92.00 351 GLY A O 1
ATOM 2948 N N . MET A 1 352 ? 44.080 31.476 -14.673 1.00 91.12 352 MET A N 1
ATOM 2949 C CA . MET A 1 352 ? 45.426 31.932 -14.319 1.00 91.12 352 MET A CA 1
ATOM 2950 C C . MET A 1 352 ? 46.373 31.961 -15.516 1.00 91.12 352 MET A C 1
ATOM 2952 O O . MET A 1 352 ? 47.078 32.952 -15.689 1.00 91.12 352 MET A O 1
ATOM 2956 N N . ALA A 1 353 ? 46.348 30.952 -16.388 1.00 88.69 353 ALA A N 1
ATOM 2957 C CA . ALA A 1 353 ? 47.145 30.940 -17.614 1.00 88.69 353 ALA A CA 1
ATOM 2958 C C . ALA A 1 353 ? 46.756 32.088 -18.564 1.00 88.69 353 ALA A C 1
ATOM 2960 O O . ALA A 1 353 ? 47.624 32.761 -19.121 1.00 88.69 353 ALA A O 1
ATOM 2961 N N . LEU A 1 354 ? 45.456 32.365 -18.712 1.00 86.38 354 LEU A N 1
ATOM 2962 C CA . LEU A 1 354 ? 44.960 33.500 -19.494 1.00 86.38 354 LEU A CA 1
ATOM 2963 C C . LEU A 1 354 ? 45.367 34.840 -18.869 1.00 86.38 354 LEU A C 1
ATOM 2965 O O . LEU A 1 354 ? 45.847 35.720 -19.583 1.00 86.38 354 LEU A O 1
ATOM 2969 N N . HIS A 1 355 ? 45.243 34.988 -17.547 1.00 83.75 355 HIS A N 1
ATOM 2970 C CA . HIS A 1 355 ? 45.700 36.184 -16.836 1.00 83.75 355 HIS A CA 1
ATOM 2971 C C . HIS A 1 355 ? 47.211 36.400 -16.974 1.00 83.75 355 HIS A C 1
ATOM 2973 O O . HIS A 1 355 ? 47.633 37.526 -17.227 1.00 83.75 355 HIS A O 1
ATOM 2979 N N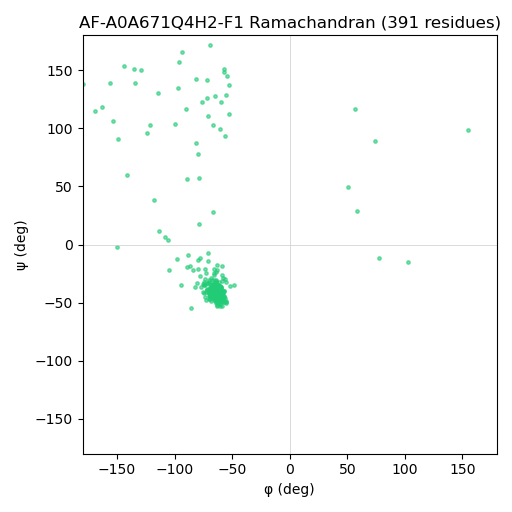 . GLN A 1 356 ? 48.024 35.345 -16.862 1.00 82.25 356 GLN A N 1
ATOM 2980 C CA . GLN A 1 356 ? 49.472 35.410 -17.076 1.00 82.25 356 GLN A CA 1
ATOM 2981 C C . GLN A 1 356 ? 49.821 35.779 -18.517 1.00 82.25 356 GLN A C 1
ATOM 2983 O O . GLN A 1 356 ? 50.733 36.572 -18.726 1.00 82.25 356 GLN A O 1
ATOM 2988 N N . LYS A 1 357 ? 49.084 35.270 -19.512 1.00 79.19 357 LYS A N 1
ATOM 2989 C CA . LYS A 1 357 ? 49.289 35.626 -20.922 1.00 79.19 357 LYS A CA 1
ATOM 2990 C C . LYS A 1 357 ? 48.978 37.103 -21.184 1.00 79.19 357 LYS A C 1
ATOM 2992 O O . LYS A 1 357 ? 49.785 37.797 -21.791 1.00 79.19 357 LYS A O 1
ATOM 2997 N N . VAL A 1 358 ? 47.866 37.605 -20.646 1.00 74.94 358 VAL A N 1
ATOM 2998 C CA . VAL A 1 358 ? 47.478 39.024 -20.749 1.00 74.94 358 VAL A CA 1
ATOM 2999 C C . VAL A 1 358 ? 48.431 39.936 -19.966 1.00 74.94 358 VAL A C 1
ATOM 3001 O O . VAL A 1 358 ? 48.740 41.038 -20.415 1.00 74.94 358 VAL A O 1
ATOM 3004 N N . ALA A 1 359 ? 48.918 39.502 -18.801 1.00 72.12 359 ALA A N 1
ATOM 3005 C CA . ALA A 1 359 ? 49.917 40.240 -18.030 1.00 72.12 359 ALA A CA 1
ATOM 3006 C C . ALA A 1 359 ? 51.289 40.238 -18.729 1.00 72.12 359 ALA A C 1
ATOM 3008 O O . ALA A 1 359 ? 51.930 41.282 -18.797 1.00 72.12 359 ALA A O 1
ATOM 3009 N N . GLY A 1 360 ? 51.690 39.108 -19.319 1.00 65.00 360 GLY A N 1
ATOM 3010 C CA . GLY A 1 360 ? 52.915 38.949 -20.104 1.00 65.00 360 GLY A CA 1
ATOM 3011 C C . GLY A 1 360 ? 52.931 39.799 -21.376 1.00 65.00 360 GLY A C 1
ATOM 3012 O O . GLY A 1 360 ? 53.947 40.412 -21.692 1.00 65.00 360 GLY A O 1
ATOM 3013 N N . GLU A 1 361 ? 51.789 39.922 -22.059 1.00 57.28 361 GLU A N 1
ATOM 3014 C CA . GLU A 1 361 ? 51.602 40.836 -23.197 1.00 57.28 361 GLU A CA 1
ATOM 3015 C C . GLU A 1 361 ? 51.698 42.319 -22.790 1.00 57.28 361 GLU A C 1
ATOM 3017 O O . GLU A 1 361 ? 52.059 43.160 -23.612 1.00 57.28 361 GLU A O 1
ATOM 3022 N N . ARG A 1 362 ? 51.437 42.654 -21.518 1.00 54.25 362 ARG A N 1
ATOM 3023 C CA . ARG A 1 362 ? 51.606 44.012 -20.970 1.00 54.25 362 ARG A CA 1
ATOM 3024 C C . ARG A 1 362 ? 53.021 44.304 -20.462 1.00 54.25 362 ARG A C 1
ATOM 3026 O O . ARG A 1 362 ? 53.359 45.473 -20.308 1.00 54.25 362 ARG A O 1
ATOM 3033 N N . SER A 1 363 ? 53.836 43.281 -20.208 1.00 48.53 363 SER A N 1
ATOM 3034 C CA . SER A 1 363 ? 55.211 43.408 -19.699 1.00 48.53 363 SER A CA 1
ATOM 3035 C C . SER A 1 363 ? 56.301 43.086 -20.734 1.00 48.53 363 SER A C 1
ATOM 3037 O O . SER A 1 363 ? 57.478 43.035 -20.381 1.00 48.53 363 SER A O 1
ATOM 3039 N N . GLY A 1 364 ? 55.943 42.857 -22.002 1.00 48.12 364 GLY A N 1
ATOM 3040 C CA . GLY A 1 364 ? 56.904 42.696 -23.097 1.00 48.12 364 GLY A CA 1
ATOM 3041 C C . GLY A 1 364 ? 57.579 44.027 -23.476 1.00 48.12 364 GLY A C 1
ATOM 3042 O O . GLY A 1 364 ? 56.910 45.063 -23.496 1.00 48.12 364 GLY A O 1
ATOM 3043 N N . PRO A 1 365 ? 58.886 44.045 -23.803 1.00 53.19 365 PRO A N 1
ATOM 3044 C CA . PRO A 1 365 ? 59.627 45.271 -24.071 1.00 53.19 365 PRO A CA 1
ATOM 3045 C C . PRO A 1 365 ? 59.338 45.766 -25.492 1.00 53.19 365 PRO A C 1
ATOM 3047 O O . PRO A 1 365 ? 60.126 45.570 -26.408 1.00 53.19 365 PRO A O 1
ATOM 3050 N N . SER A 1 366 ? 58.187 46.396 -25.705 1.00 43.03 366 SER A N 1
ATOM 3051 C CA . SER A 1 366 ? 58.023 47.390 -26.769 1.00 43.03 366 SER A CA 1
ATOM 3052 C C . SER A 1 366 ? 56.774 48.223 -26.514 1.00 43.03 366 SER A C 1
ATOM 3054 O O . SER A 1 366 ? 55.648 47.738 -26.450 1.00 43.03 366 SER A O 1
ATOM 3056 N N . SER A 1 367 ? 57.001 49.517 -26.338 1.00 52.53 367 SER A N 1
ATOM 3057 C CA . SER A 1 367 ? 55.988 50.553 -26.238 1.00 52.53 367 SER A CA 1
ATOM 3058 C C . SER A 1 367 ? 55.153 50.623 -27.523 1.00 52.53 367 SER A C 1
ATOM 3060 O O . SER A 1 367 ? 55.562 51.257 -28.496 1.00 52.53 367 SER A O 1
ATOM 3062 N N . ALA A 1 368 ? 53.968 50.018 -27.527 1.00 56.50 368 ALA A N 1
ATOM 3063 C CA . ALA A 1 368 ? 52.911 50.346 -28.480 1.00 56.50 368 ALA A CA 1
ATOM 3064 C C . ALA A 1 368 ? 51.735 50.966 -27.706 1.00 56.50 368 ALA A C 1
ATOM 3066 O O . ALA A 1 368 ? 51.331 50.415 -26.679 1.00 56.50 368 ALA A O 1
ATOM 3067 N N . PRO A 1 369 ? 51.192 52.122 -28.134 1.00 53.09 369 PRO A N 1
ATOM 3068 C CA . PRO A 1 369 ? 50.162 52.813 -27.372 1.00 53.09 369 PRO A CA 1
ATOM 3069 C C . PRO A 1 369 ? 48.897 51.951 -27.307 1.00 53.09 369 PRO A C 1
ATOM 3071 O O . PRO A 1 369 ? 48.398 51.482 -28.332 1.00 53.09 369 PRO A O 1
ATOM 3074 N N . ALA A 1 370 ? 48.394 51.743 -26.088 1.00 55.66 370 ALA A N 1
ATOM 3075 C CA . ALA A 1 370 ? 47.194 50.962 -25.820 1.00 55.66 370 ALA A CA 1
ATOM 3076 C C . ALA A 1 370 ? 46.024 51.480 -26.673 1.00 55.66 370 ALA A C 1
ATOM 3078 O O . ALA A 1 370 ? 45.550 52.604 -26.491 1.00 55.66 370 ALA A O 1
ATOM 3079 N N . GLN A 1 371 ? 45.565 50.672 -27.631 1.00 62.06 371 GLN A N 1
ATOM 3080 C CA . GLN A 1 371 ? 44.427 51.044 -28.463 1.00 62.06 371 GLN A CA 1
ATOM 3081 C C . GLN A 1 371 ? 43.140 50.987 -27.637 1.00 62.06 371 GLN A C 1
ATOM 3083 O O . GLN A 1 371 ? 42.822 49.977 -27.013 1.00 62.06 371 GLN A O 1
ATOM 3088 N N . SER A 1 372 ? 42.393 52.093 -27.643 1.00 71.62 372 SER A N 1
ATOM 3089 C CA . SER A 1 372 ? 41.070 52.200 -27.023 1.00 71.62 372 SER A CA 1
ATOM 3090 C C . SER A 1 372 ? 40.127 51.111 -27.550 1.00 71.62 372 SER A C 1
ATOM 3092 O O . SER A 1 372 ? 40.159 50.773 -28.734 1.00 71.62 372 SER A O 1
ATOM 3094 N N . PHE A 1 373 ? 39.244 50.596 -26.689 1.00 63.91 373 PHE A N 1
ATOM 3095 C CA . PHE A 1 373 ? 38.238 49.576 -27.017 1.00 63.91 373 PHE A CA 1
ATOM 3096 C C . PHE A 1 373 ? 37.442 49.913 -28.295 1.00 63.91 373 PHE A C 1
ATOM 3098 O O . PHE A 1 373 ? 37.158 49.046 -29.120 1.00 63.91 373 PHE A O 1
ATOM 3105 N N . LEU A 1 374 ? 37.174 51.204 -28.525 1.00 66.12 374 LEU A N 1
ATOM 3106 C CA . LEU A 1 374 ? 36.511 51.696 -29.735 1.00 66.12 374 LEU A CA 1
ATOM 3107 C C . LEU A 1 374 ? 37.384 51.595 -30.997 1.00 66.12 374 LEU A C 1
ATOM 3109 O O . LEU A 1 374 ? 36.847 51.422 -32.088 1.00 66.12 374 LEU A O 1
ATOM 3113 N N . ALA A 1 375 ? 38.709 51.701 -30.882 1.00 66.06 375 ALA A N 1
ATOM 3114 C CA . ALA A 1 375 ? 39.637 51.501 -31.997 1.00 66.06 375 ALA A CA 1
ATOM 3115 C C . ALA A 1 375 ? 39.730 50.015 -32.378 1.00 66.06 375 ALA A C 1
ATOM 3117 O O . ALA A 1 375 ? 39.671 49.679 -33.563 1.00 66.06 375 ALA A O 1
ATOM 3118 N N . GLN A 1 376 ? 39.733 49.123 -31.384 1.00 70.81 376 GLN A N 1
ATOM 3119 C CA . GLN A 1 376 ? 39.696 47.678 -31.611 1.00 70.81 376 GLN A CA 1
ATOM 3120 C C . GLN A 1 376 ? 38.358 47.259 -32.248 1.00 70.81 376 GLN A C 1
ATOM 3122 O O . GLN A 1 376 ? 38.336 46.561 -33.260 1.00 70.81 376 GLN A O 1
ATOM 3127 N N . GLN A 1 377 ? 37.228 47.792 -31.771 1.00 67.06 377 GLN A N 1
ATOM 3128 C CA . GLN A 1 377 ? 35.912 47.521 -32.360 1.00 67.06 377 GLN A CA 1
ATOM 3129 C C . GLN A 1 377 ? 35.783 48.034 -33.810 1.00 67.06 377 GLN A C 1
ATOM 3131 O O . GLN A 1 377 ? 35.124 47.391 -34.635 1.00 67.06 377 GLN A O 1
ATOM 3136 N N . ARG A 1 378 ? 36.448 49.145 -34.167 1.00 69.12 378 ARG A N 1
ATOM 3137 C CA . ARG A 1 378 ? 36.516 49.658 -35.552 1.00 69.12 378 ARG A CA 1
ATOM 3138 C C . ARG A 1 378 ? 37.316 48.744 -36.481 1.00 69.12 378 ARG A C 1
ATOM 3140 O O . ARG A 1 378 ? 36.891 48.539 -37.613 1.00 69.12 378 ARG A O 1
ATOM 3147 N N . GLN A 1 379 ? 38.409 48.146 -36.011 1.00 67.00 379 GLN A N 1
ATOM 3148 C CA . GLN A 1 379 ? 39.187 47.183 -36.801 1.00 67.00 379 GLN A CA 1
ATOM 3149 C C . GLN A 1 379 ? 38.424 45.871 -37.019 1.00 67.00 379 GLN A C 1
ATOM 3151 O O . GLN A 1 379 ? 38.378 45.368 -38.137 1.00 67.00 379 GLN A O 1
ATOM 3156 N N . TRP A 1 380 ? 37.735 45.359 -35.995 1.00 58.34 380 TRP A N 1
ATOM 3157 C CA . TRP A 1 380 ? 36.899 44.157 -36.120 1.00 58.34 380 TRP A CA 1
ATOM 3158 C C . TRP A 1 380 ? 35.693 44.370 -37.048 1.00 58.34 380 TRP A C 1
ATOM 3160 O O . TRP A 1 380 ? 35.330 43.484 -37.825 1.00 58.34 380 TRP A O 1
ATOM 3170 N N . THR A 1 381 ? 35.083 45.559 -37.021 1.00 62.25 381 THR A N 1
ATOM 3171 C CA . THR A 1 381 ? 34.001 45.913 -37.956 1.00 62.25 381 THR A CA 1
ATOM 3172 C C . THR A 1 381 ? 34.510 46.207 -39.370 1.00 62.25 381 THR A C 1
ATOM 3174 O O . THR A 1 381 ? 33.819 45.863 -40.327 1.00 62.25 381 THR A O 1
ATOM 3177 N N . GLN A 1 382 ? 35.719 46.756 -39.541 1.00 60.50 382 GLN A N 1
ATOM 3178 C CA . GLN A 1 382 ? 36.376 46.881 -40.852 1.00 60.50 382 GLN A CA 1
ATOM 3179 C C . GLN A 1 382 ? 36.771 45.517 -41.437 1.00 60.50 382 GLN A C 1
ATOM 3181 O O . GLN A 1 382 ? 36.513 45.284 -42.616 1.00 60.50 382 GLN A O 1
ATOM 3186 N N . ALA A 1 383 ? 37.278 44.587 -40.622 1.00 57.28 383 ALA A N 1
ATOM 3187 C CA . ALA A 1 383 ? 37.585 43.217 -41.037 1.00 57.28 383 ALA A CA 1
ATOM 3188 C C . ALA A 1 383 ? 36.329 42.456 -41.501 1.00 57.28 383 ALA A C 1
ATOM 3190 O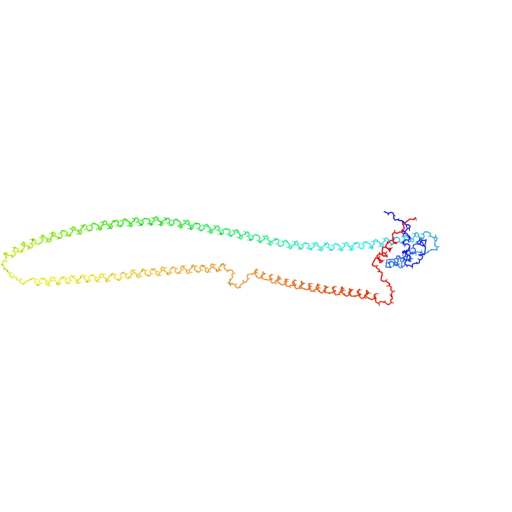 O . ALA A 1 383 ? 36.374 41.720 -42.483 1.00 57.28 383 ALA A O 1
ATOM 3191 N N . ARG A 1 384 ? 35.173 42.695 -40.861 1.00 55.78 384 ARG A N 1
ATOM 3192 C CA . ARG A 1 384 ? 33.882 42.141 -41.312 1.00 55.78 384 ARG A CA 1
ATOM 3193 C C . ARG A 1 384 ? 33.308 42.851 -42.543 1.00 55.78 384 ARG A C 1
ATOM 3195 O O . ARG A 1 384 ? 32.705 42.192 -43.379 1.00 55.78 384 ARG A O 1
ATOM 3202 N N . ARG A 1 385 ? 33.504 44.168 -42.698 1.00 56.75 385 ARG A N 1
ATOM 3203 C CA . ARG A 1 385 ? 33.052 44.919 -43.892 1.00 56.75 385 ARG A CA 1
ATOM 3204 C C . ARG A 1 385 ? 33.890 44.638 -45.142 1.00 56.75 385 ARG A C 1
ATOM 3206 O O . ARG A 1 385 ? 33.356 44.763 -46.240 1.00 56.75 385 ARG A O 1
ATOM 3213 N N . GLY A 1 386 ? 35.148 44.216 -44.992 1.00 51.62 386 GLY A N 1
ATOM 3214 C CA . GLY A 1 386 ? 35.984 43.745 -46.103 1.00 51.62 386 GLY A CA 1
ATOM 3215 C C . GLY A 1 386 ? 35.450 42.479 -46.787 1.00 51.62 386 GLY A C 1
ATOM 3216 O O . GLY A 1 386 ? 35.741 42.256 -47.955 1.00 51.62 386 GLY A O 1
ATOM 3217 N N . LEU A 1 387 ? 34.607 41.698 -46.100 1.00 53.75 387 LEU A N 1
ATOM 3218 C CA . LEU A 1 387 ? 33.977 40.485 -46.638 1.00 53.75 387 LEU A CA 1
ATOM 3219 C C . LEU A 1 387 ? 32.641 40.746 -47.363 1.00 53.75 387 LEU A C 1
ATOM 3221 O O . LEU A 1 387 ? 32.116 39.839 -48.001 1.00 53.75 387 LEU A O 1
ATOM 3225 N N . SER A 1 388 ? 32.083 41.963 -47.293 1.00 52.34 388 SER A N 1
ATOM 3226 C CA . SER A 1 388 ? 30.748 42.282 -47.842 1.00 52.34 388 SER A CA 1
ATOM 3227 C C . SER A 1 388 ? 30.754 43.262 -49.026 1.00 52.34 388 SER A C 1
ATOM 3229 O O . SER A 1 388 ? 29.689 43.747 -49.404 1.00 52.34 388 SER A O 1
ATOM 3231 N N . ARG A 1 389 ? 31.906 43.579 -49.636 1.00 50.88 389 ARG A N 1
ATOM 3232 C CA . ARG A 1 389 ? 31.966 44.492 -50.793 1.00 50.88 389 ARG A CA 1
ATOM 3233 C C . ARG A 1 389 ? 32.651 43.832 -51.991 1.00 50.88 389 ARG A C 1
ATOM 3235 O O . ARG A 1 389 ? 33.870 43.862 -52.079 1.00 50.88 389 ARG A O 1
ATOM 3242 N N . LEU A 1 390 ? 31.831 43.270 -52.889 1.00 39.91 390 LEU A N 1
ATOM 3243 C CA . LEU A 1 390 ? 31.823 43.460 -54.357 1.00 39.91 390 LEU A CA 1
ATOM 3244 C C . LEU A 1 390 ? 31.203 42.240 -55.083 1.00 39.91 390 LEU A C 1
ATOM 3246 O O . LEU A 1 390 ? 31.863 41.247 -55.360 1.00 39.91 390 LEU A O 1
ATOM 3250 N N . GLN A 1 391 ? 29.922 42.357 -55.439 1.00 42.25 391 GLN A N 1
ATOM 3251 C CA . GLN A 1 391 ? 29.467 42.160 -56.830 1.00 42.25 391 GLN A CA 1
ATOM 3252 C C . GLN A 1 391 ? 29.448 43.562 -57.491 1.00 42.25 391 GLN A C 1
ATOM 3254 O O . GLN A 1 391 ? 29.444 44.529 -56.720 1.00 42.25 391 GLN A O 1
ATOM 3259 N N . PRO A 1 392 ? 29.360 43.766 -58.827 1.00 45.09 392 PRO A N 1
ATOM 3260 C CA . PRO A 1 392 ? 29.192 42.818 -59.943 1.00 45.09 392 PRO A CA 1
ATOM 3261 C C . PRO A 1 392 ? 30.126 43.077 -61.163 1.00 45.09 392 PRO A C 1
ATOM 3263 O O . PRO A 1 392 ? 30.419 44.227 -61.482 1.00 45.09 392 PRO A O 1
ATOM 3266 N N . ARG A 1 393 ? 30.490 42.038 -61.926 1.00 38.88 393 ARG A N 1
ATOM 3267 C CA . ARG A 1 393 ? 30.242 41.936 -63.383 1.00 38.88 393 ARG A CA 1
ATOM 3268 C C . ARG A 1 393 ? 30.632 40.563 -63.906 1.00 38.88 393 ARG A C 1
ATOM 3270 O O . ARG A 1 393 ? 31.724 40.094 -63.524 1.00 38.88 393 ARG A O 1
#

Radius of gyration: 70.9 Å; Cα contacts (8 Å, |Δi|>4): 68; chains: 1; bounding box: 131×80×198 Å

Organism: NCBI:txid1608454

InterPro domains:
  IPR008636 Hook, C-terminal [PF05622] (89-133)
  IPR008636 Hook, C-terminal [PF05622] (146-387)
  IPR036872 CH domain superfamily [G3DSA:1.10.418.10] (1-115)
  IPR043936 HOOK, N-terminal [PF19047] (8-85)

Foldseek 3Di:
DDPPVVVVLVVVLVVLVVLVAPQSPDPLSCLLVLSVLSVVCVVPCPQSPPVVSVVRDDDPRPPNVSSVVNVVSSVVSVVVVCCVVVVVVVVVVVVVVVVVVVVVVVVVVVVVVVVVVVVVVVVVVVVVVVVVVVVVVVVVVVVVVVVVVVVVVVVVVVVVVVVVVVVVVVVVVVVVVVVVVVVVVVVVVVVVVVVVVVVVVVVVVVVVVVVVVVVVPDDDDDDPDVVVVVVVVVVVVVVVVVVVVVVVVVVVVVVVVVVVVVVVVVVVVVVVVVVVVVVVVVVVVVVVVVVCVVVDPDDDDPDDPVVNVVVVVVVVVVVVVVVVVVVVVVVVVVVVVVVVVVVVVVVVVVVVVVVVVVVVVVPDPDDDPDDDPVRVVVVVVVVVVVVVDDDDD

Solvent-accessible surface area (backbone atoms only — not comparable to full-atom values): 21954 Å² total; per-residue (Å²): 132,87,76,58,65,64,64,52,51,52,55,51,48,58,56,57,46,75,68,72,47,66,58,54,87,47,80,75,42,44,63,42,28,56,23,55,48,51,49,45,24,70,76,39,48,84,79,40,21,72,74,59,48,69,73,51,73,88,71,100,79,75,63,61,71,56,21,51,52,29,40,50,52,52,51,51,55,50,50,50,49,51,50,52,55,51,48,53,52,50,50,51,54,49,51,54,51,48,50,54,52,50,52,52,49,55,53,52,52,50,51,50,53,53,51,51,53,53,49,55,50,49,54,50,51,53,49,52,51,52,51,51,51,52,50,51,51,52,50,50,53,52,51,51,50,54,50,51,55,48,52,53,50,52,52,53,50,49,55,51,50,52,55,50,50,53,51,51,50,54,51,50,54,51,51,51,50,52,49,54,51,50,50,54,51,48,56,50,49,51,52,51,49,54,53,50,51,49,51,51,49,54,53,46,51,51,50,50,50,53,48,50,62,54,54,77,71,62,83,84,78,90,75,99,59,65,71,62,54,52,51,50,52,51,52,47,53,48,49,49,53,49,50,51,50,49,53,52,47,53,52,46,66,54,48,53,56,55,54,50,49,52,51,50,52,52,49,53,51,50,53,50,51,48,50,57,48,51,53,49,50,50,51,51,52,50,49,48,52,48,48,48,61,74,71,47,97,79,80,88,72,101,63,79,53,68,65,61,52,51,52,50,52,52,48,56,50,50,52,51,51,48,53,51,50,53,51,52,48,52,53,51,49,54,50,50,56,50,51,50,52,51,51,53,50,52,51,52,53,51,49,49,52,51,51,49,52,58,50,47,70,71,69,51,98,68,97,68,83,83,75,51,73,70,57,53,53,49,51,58,51,47,61,56,52,68,76,72,72,80,83,88,134